Protein AF-0000000079003441 (afdb_homodimer)

Secondary structure (DSSP, 8-state):
------PPPHHHHHHHHHHHHTT--EEEEEEEEETTTEEEEEEEESSPPPHHHHHHHHHHHHHHH-EEEEEE--SS-EEEEEE-----THHHHHHHHHHHHHHHHHHHHHHHHHHHHHTT---HHHHHHHHHHHHHHHHHHHHHHHHHHHHHHHHHT--EEEEEEEE---GGGTS-SEEEEEEEE-S--SSHHHHHHHHHHHHHHHHHHHHHHHHHHHHHSPEEEHHHHHHHHHTTSS----EEEHHHHHHHHHHTPPTTEEE---HHHHHHHHHHHHHHHHHSSSTTSHHHHHHHHHS-HHHHHHHHHHHHHHHHHHHHHTTTSHHHHHHHHHHHHHHHHHHHH-SS-----SBTT-----HHHHHHHHHHHHHH-EEE-/------PPPHHHHHHHHHHHHTT--EEEEEEEEETTTEEEEEEEESSPPPHHHHHHHHHHHHHHH-EEEEEE--SS-EEEEEE-----THHHHHHHHHHHHHHHHHHHHHHHHHHHHHTT---HHHHHHHHHHHHHHHHHHHHHHHHHHHHHHHHHT--EEEEEEEE---GGGTS-SEEEEEEEE-S--SSHHHHHHHHHHHHHHHHHHHHHHHHHHHHHSPEEEHHHHHHHHHTTSS----EEEHHHHHHHHHHTPPTTEEE---HHHHHHHHHHHHHHHHHSSSTTSHHHHHHHHHS-HHHHHHHHHHHHHHHHHHHHHTTTSHHHHHHHHHHHHHHHHHHHH-SS-----SBTT-----HHHHHHHHHHHHHH-EEE-

Organism: Staphylothermus marinus (strain ATCC 43588 / DSM 3639 / JCM 9404 / F1) (NCBI:txid399550)

Nearest PDB structures (foldseek):
  3khx-assembly2_B  TM=5.320E-01  e=2.583E+00  Staphylococcus aureus subsp. aureus COL
  4uer-assembly1_F  TM=4.861E-01  e=2.215E+00  Lachancea kluyveri
  3khz-assembly1_A  TM=2.999E-01  e=1.548E+00  Staphylococcus aureus subsp. aureus COL
  8t6b-assembly1_A  TM=2.602E-01  e=2.861E+00  Homo sapiens
  8s8k-assembly1_m  TM=6.254E-01  e=1.885E+00  Saccharomyces cerevisiae S288C

Sequence (762 aa):
MFPFQKPYPPIIEDILKQLSRAGRLALQVKDYTVEKTGKVFDIVINDRLSEEVFNEIYSYIVNRYNYMILQLRTDPPILRLIPIRKGNPKIKQVILLLTTIATIFLTGYGISESFYELLGLNNQSVIIGWSIAYTALFLFALGFHEFGHMFSSKKSGVIIEGPYFIPAPPIQLGFIGTLGAVISMKSLPPTRRDLAKLGISGPLFGYIVALIIGFIGVMFSPTIPISKSIELVESGQASEIGFMPLTMILLLLIKNIPPGYTILLHPLAFISFIIFVVTFLNLLPIGQLDGGHVVRSFTTDYTHELIGYFIIILTAVTGVLLLGTMAGQYYIALSIILVIFKLLFGRHPHPGPANQFSNNKDYSILLAYIILVVLTLPLPTMFPFQKPYPPIIEDILKQLSRAGRLALQVKDYTVEKTGKVFDIVINDRLSEEVFNEIYSYIVNRYNYMILQLRTDPPILRLIPIRKGNPKIKQVILLLTTIATIFLTGYGISESFYELLGLNNQSVIIGWSIAYTALFLFALGFHEFGHMFSSKKSGVIIEGPYFIPAPPIQLGFIGTLGAVISMKSLPPTRRDLAKLGISGPLFGYIVALIIGFIGVMFSPTIPISKSIELVESGQASEIGFMPLTMILLLLIKNIPPGYTILLHPLAFISFIIFVVTFLNLLPIGQLDGGHVVRSFTTDYTHELIGYFIIILTAVTGVLLLGTMAGQYYIALSIILVIFKLLFGRHPHPGPANQFSNNKDYSILLAYIILVVLTLPLPT

Foldseek 3Di:
DPPPPPDPDPLVVVVQVLCVVQVKHFPDKDWDADPPFGIKIKTFIQDDDDLVSLLVSQLVSCVPPQWGWFFDPDVRIIIMTTHFDDDPCVVVQVVQVVQLLVLLLVQQLVQLCLVVVVVVHRDPVVSNVSSNVLSVLLVVLLVQLVVQLVVLCVVQNWDKDDWHWHADHHCVVPDNGTPGTDIGTRYFRAFLASLLSNLVRSLVRSLVSLLVLQLVQLLPWDKAFPVVVVVCCVVVSDPDDFKFFQLNVVSNVVSPHDPRIDTDGGSSNVSSRVSLQSSLLLLQCAAPRSVVSNVCSVDPLVVSVVSLVVQLVVLQVCLVVPPPDPSSVVSNVVSVVSVVCNVVRVPDGHPHGSYPPHDDDDVVSVVSSVVSNRRSPMDGD/DPPPPPDPDPLVVVVQVLCVVQVKHFPDKDWDQDPPFGIKIKTFIQDDDDLVSLLVSQLVSCVPPVWGWFFDPDVRIIIMTTHFDDDPCVVVQVVQVVQLLVLLLVQQLVQLCLVVVVVVHRDPVVSNVSSNVLSVLLVVLLVQLVVQLVVLCVVQNWDKDDWHWHADHHCVVPDNGTPGTDIGTRYFRAFLVSLLSNLVRSLVRSLVSLLVLQLVQLLPWDKDFPVVVVVCCVVVSDPDDFKFFQLNVVSNVVSPHDPRIDTDGGSSNVSSRVSLQSSLLLLQCAAPRSVVSNVCSVDPLVVSVVSLVVQLVVLQVVLVVPPPDPSSVVSNVVSVVSVVCNVVRVPDGHPHGSYPPHDDDDVVSVVSSVVSNNRSPMDGD

Radius of gyration: 30.41 Å; Cα contacts (8 Å, |Δi|>4): 1336; chains: 2; bounding box: 79×97×64 Å

InterPro domains:
  IPR008915 Peptidase M50 [PF02163] (135-307)
  IPR044838 Probable metalloprotease EGY1-like [PTHR31412] (92-377)

pLDDT: mean 91.1, std 8.57, range [23.67, 98.19]

Solvent-accessible surface area (backbone atoms only — not comparable to full-atom values): 38664 Å² total; per-residue (Å²): 129,75,79,77,73,73,79,65,56,69,70,54,52,51,48,53,52,52,32,50,75,69,74,39,51,77,75,45,79,46,72,50,76,45,88,95,60,41,66,29,37,40,35,33,27,73,58,76,72,54,69,70,59,44,48,52,52,42,48,49,40,34,74,73,68,45,29,36,63,28,36,46,84,48,91,62,22,31,39,36,37,40,54,47,84,82,77,85,56,59,64,61,33,49,51,29,38,55,48,21,51,52,22,26,28,52,20,25,35,53,51,32,45,52,55,31,47,74,71,69,49,76,52,62,66,50,31,52,50,47,8,50,44,42,29,52,54,48,51,45,34,49,48,41,15,53,46,24,30,51,57,40,24,61,76,61,59,33,46,70,44,77,67,36,37,36,51,35,57,26,42,95,75,76,34,78,1,45,76,50,63,44,69,44,73,64,36,58,31,52,30,22,39,46,27,26,47,34,21,47,28,17,49,51,39,25,47,56,48,27,50,49,43,24,50,54,12,53,69,65,23,50,78,38,47,44,70,57,54,51,52,33,39,75,71,63,74,42,79,82,74,60,56,42,31,41,50,56,52,55,49,50,57,57,67,58,72,56,90,71,44,43,69,52,79,26,68,50,22,50,49,20,52,50,48,35,48,52,41,34,62,34,48,38,46,38,33,72,31,34,19,12,34,33,48,34,38,77,43,49,64,67,56,32,51,50,52,28,51,47,51,38,49,49,32,37,49,51,9,60,74,34,55,93,41,72,55,9,53,49,28,38,53,49,23,53,51,46,50,51,46,33,64,72,49,29,72,53,78,60,78,62,31,19,32,57,76,52,78,52,73,56,62,70,55,52,50,51,49,51,50,50,45,54,40,18,36,72,37,70,106,128,76,78,77,72,74,79,66,57,70,70,54,52,52,47,52,52,53,32,49,75,70,75,40,49,77,77,45,80,47,73,50,77,43,87,97,60,41,66,30,37,40,35,33,27,75,56,76,71,54,69,69,60,44,49,52,51,42,48,49,40,34,73,72,68,44,29,36,61,30,36,45,84,48,90,62,22,32,39,36,36,39,53,49,84,82,76,84,56,60,64,60,35,48,52,29,38,54,48,21,52,52,22,26,28,53,21,25,36,53,51,34,45,52,55,31,46,74,71,70,50,76,52,63,66,50,33,52,51,48,8,49,46,43,29,52,53,49,52,47,34,51,48,40,15,53,44,24,31,51,56,39,24,61,78,60,58,32,46,68,45,78,68,36,38,36,53,34,57,25,43,94,75,75,34,77,2,46,77,49,63,44,69,45,72,64,37,58,32,54,30,22,40,46,27,26,47,34,21,47,30,18,49,51,40,25,46,56,48,26,49,49,43,25,50,54,14,52,69,66,23,50,77,39,47,45,70,56,52,52,51,34,39,75,72,64,74,41,79,82,74,61,56,42,29,41,51,56,52,53,50,50,58,59,68,57,71,56,89,72,44,42,68,50,78,25,67,50,22,48,47,20,53,49,48,36,47,53,40,34,62,34,47,37,46,38,32,71,32,34,18,12,33,33,48,33,38,77,43,49,64,66,57,33,52,50,50,30,50,47,52,38,49,50,33,36,50,52,9,60,76,33,55,93,41,71,54,9,54,48,28,38,52,49,22,52,51,46,51,50,46,33,63,72,50,29,73,55,80,59,79,62,31,19,31,56,76,51,77,54,70,55,64,69,58,51,49,52,49,52,52,51,46,55,40,19,35,71,37,70,106

Structure (mmCIF, N/CA/C/O backbone):
data_AF-0000000079003441-model_v1
#
loop_
_entity.id
_entity.type
_entity.pdbx_description
1 polymer 'Peptidase M50'
#
loop_
_atom_site.group_PDB
_atom_site.id
_atom_site.type_symbol
_atom_site.label_atom_id
_atom_site.label_alt_id
_atom_site.label_comp_id
_atom_site.label_asym_id
_atom_site.label_entity_id
_atom_site.label_seq_id
_atom_site.pdbx_PDB_ins_code
_atom_site.Cartn_x
_atom_site.Cartn_y
_atom_site.Cartn_z
_atom_site.occupancy
_atom_site.B_iso_or_equiv
_atom_site.auth_seq_id
_atom_site.auth_comp_id
_atom_site.auth_asym_id
_atom_site.auth_atom_id
_atom_site.pdbx_PDB_model_num
ATOM 1 N N . MET A 1 1 ? 20.312 59.406 16.469 1 23.91 1 MET A N 1
ATOM 2 C CA . MET A 1 1 ? 19.312 58.688 15.695 1 23.91 1 MET A CA 1
ATOM 3 C C . MET A 1 1 ? 19.797 57.281 15.367 1 23.91 1 MET A C 1
ATOM 5 O O . MET A 1 1 ? 20.828 57.094 14.711 1 23.91 1 MET A O 1
ATOM 9 N N . PHE A 1 2 ? 19.734 56.344 16.25 1 30.78 2 PHE A N 1
ATOM 10 C CA . PHE A 1 2 ? 20.219 54.969 16.078 1 30.78 2 PHE A CA 1
ATOM 11 C C . PHE A 1 2 ? 19.672 54.375 14.781 1 30.78 2 PHE A C 1
ATOM 13 O O . PHE A 1 2 ? 18.531 54.656 14.398 1 30.78 2 PHE A O 1
ATOM 20 N N . PRO A 1 3 ? 20.484 54.219 13.734 1 36.69 3 PRO A N 1
ATOM 21 C CA . PRO A 1 3 ? 19.938 53.656 12.508 1 36.69 3 PRO A CA 1
ATOM 22 C C . PRO A 1 3 ? 18.844 52.625 12.781 1 36.69 3 PRO A C 1
ATOM 24 O O . PRO A 1 3 ? 18.953 51.844 13.734 1 36.69 3 PRO A O 1
ATOM 27 N N . PHE A 1 4 ? 17.641 52.906 12.586 1 39.5 4 PHE A N 1
ATOM 28 C CA . PHE A 1 4 ? 16.469 52.031 12.633 1 39.5 4 PHE A CA 1
ATOM 29 C C . PHE A 1 4 ? 16.781 50.688 11.977 1 39.5 4 PHE A C 1
ATOM 31 O O . PHE A 1 4 ? 16.984 50.594 10.766 1 39.5 4 PHE A O 1
ATOM 38 N N . GLN A 1 5 ? 17.531 49.781 12.594 1 44.41 5 GLN A N 1
ATOM 39 C CA . GLN A 1 5 ? 17.75 48.406 12.117 1 44.41 5 GLN A CA 1
ATOM 40 C C . GLN A 1 5 ? 16.484 47.812 11.508 1 44.41 5 GLN A C 1
ATOM 42 O O . GLN A 1 5 ? 15.406 47.906 12.109 1 44.41 5 GLN A O 1
ATOM 47 N N . LYS A 1 6 ? 16.312 47.906 10.281 1 54.34 6 LYS A N 1
ATOM 48 C CA . LYS A 1 6 ? 15.211 47.281 9.539 1 54.34 6 LYS A CA 1
ATOM 49 C C . LYS A 1 6 ? 14.711 46.031 10.234 1 54.34 6 LYS A C 1
ATOM 51 O O . LYS A 1 6 ? 15.516 45.219 10.688 1 54.34 6 LYS A O 1
ATOM 56 N N . PRO A 1 7 ? 13.367 45.969 10.516 1 65.56 7 PRO A N 1
ATOM 57 C CA . PRO A 1 7 ? 12.734 44.844 11.203 1 65.56 7 PRO A CA 1
ATOM 58 C C . PRO A 1 7 ? 12.992 43.5 10.5 1 65.56 7 PRO A C 1
ATOM 60 O O . PRO A 1 7 ? 13.016 43.438 9.266 1 65.56 7 PRO A O 1
ATOM 63 N N . TYR A 1 8 ? 13.648 42.594 11.188 1 72.44 8 TYR A N 1
ATOM 64 C CA . TYR A 1 8 ? 13.883 41.25 10.672 1 72.44 8 TYR A CA 1
ATOM 65 C C . TYR A 1 8 ? 12.586 40.656 10.141 1 72.44 8 TYR A C 1
ATOM 67 O O . TYR A 1 8 ? 11.5 40.938 10.625 1 72.44 8 TYR A O 1
ATOM 75 N N . PRO A 1 9 ? 12.688 40.031 8.992 1 86.88 9 PRO A N 1
ATOM 76 C CA . PRO A 1 9 ? 11.531 39.25 8.562 1 86.88 9 PRO A CA 1
ATOM 77 C C . PRO A 1 9 ? 10.969 38.375 9.672 1 86.88 9 PRO A C 1
ATOM 79 O O . PRO A 1 9 ? 11.695 38 10.602 1 86.88 9 PRO A O 1
ATOM 82 N N . PRO A 1 10 ? 9.695 38.125 9.664 1 89.38 10 PRO A N 1
ATOM 83 C CA . PRO A 1 10 ? 9.039 37.344 10.719 1 89.38 10 PRO A CA 1
ATOM 84 C C . PRO A 1 10 ? 9.758 36.031 11.023 1 89.38 10 PRO A C 1
ATOM 86 O O . PRO A 1 10 ? 9.797 35.625 12.18 1 89.38 10 PRO A O 1
ATOM 89 N N . ILE A 1 11 ? 10.328 35.406 10.07 1 91.12 11 ILE A N 1
ATOM 90 C CA . ILE A 1 11 ? 11.023 34.125 10.273 1 91.12 11 ILE A CA 1
ATOM 91 C C . ILE A 1 11 ? 12.227 34.344 11.195 1 91.12 11 ILE A C 1
ATOM 93 O O . ILE A 1 11 ? 12.492 33.531 12.062 1 91.12 11 ILE A O 1
ATOM 97 N N . ILE A 1 12 ? 12.93 35.406 11.086 1 92.19 12 ILE A N 1
ATOM 98 C CA . ILE A 1 12 ? 14.109 35.688 11.891 1 92.19 12 ILE A CA 1
ATOM 99 C C . ILE A 1 12 ? 13.695 36.062 13.312 1 92.19 12 ILE A C 1
ATOM 101 O O . ILE A 1 12 ? 14.312 35.625 14.281 1 92.19 12 ILE A O 1
ATOM 105 N N . GLU A 1 13 ? 12.609 36.812 13.383 1 91.38 13 GLU A N 1
ATOM 106 C CA . GLU A 1 13 ? 12.094 37.188 14.703 1 91.38 13 GLU A CA 1
ATOM 107 C C . GLU A 1 13 ? 11.719 35.938 15.5 1 91.38 13 GLU A C 1
ATOM 109 O O . GLU A 1 13 ? 12.008 35.844 16.688 1 91.38 13 GLU A O 1
ATOM 114 N N . ASP A 1 14 ? 11.156 35 14.805 1 91.94 14 ASP A N 1
ATOM 115 C CA . ASP A 1 14 ? 10.719 33.781 15.453 1 91.94 14 ASP A CA 1
ATOM 116 C C . ASP A 1 14 ? 11.914 32.938 15.898 1 91.94 14 ASP A C 1
ATOM 118 O O . ASP A 1 14 ? 11.898 32.344 16.984 1 91.94 14 ASP A O 1
ATOM 122 N N . ILE A 1 15 ? 12.883 32.906 15.094 1 92.75 15 ILE A N 1
ATOM 123 C CA . ILE A 1 15 ? 14.062 32.094 15.43 1 92.75 15 ILE A CA 1
ATOM 124 C C . ILE A 1 15 ? 14.789 32.75 16.609 1 92.75 15 ILE A C 1
ATOM 126 O O . ILE A 1 15 ? 15.273 32.031 17.5 1 92.75 15 ILE A O 1
ATOM 130 N N . LEU A 1 16 ? 14.867 34.094 16.625 1 92.12 16 LEU A N 1
ATOM 131 C CA . LEU A 1 16 ? 15.523 34.781 17.734 1 92.12 16 LEU A CA 1
ATOM 132 C C . LEU A 1 16 ? 14.797 34.531 19.047 1 92.12 16 LEU A C 1
ATOM 134 O O . LEU A 1 16 ? 15.43 34.375 20.094 1 92.12 16 LEU A O 1
ATOM 138 N N . LYS A 1 17 ? 13.508 34.5 18.922 1 92 17 LYS A N 1
ATOM 139 C CA . LYS A 1 17 ? 12.703 34.188 20.109 1 92 17 LYS A CA 1
ATOM 140 C C . LYS A 1 17 ? 12.992 32.75 20.609 1 92 17 LYS A C 1
ATOM 142 O O . LYS A 1 17 ? 13.109 32.531 21.812 1 92 17 LYS A O 1
ATOM 147 N N . GLN A 1 18 ? 13.078 31.859 19.672 1 91.88 18 GLN A N 1
ATOM 148 C CA . GLN A 1 18 ? 13.344 30.469 20.031 1 91.88 18 GLN A CA 1
ATOM 149 C C . GLN A 1 18 ? 14.75 30.312 20.594 1 91.88 18 GLN A C 1
ATOM 151 O O . GLN A 1 18 ? 14.969 29.531 21.531 1 91.88 18 GLN A O 1
ATOM 156 N N . LEU A 1 19 ? 15.711 31.016 20.078 1 93 19 LEU A N 1
ATOM 157 C CA . LEU A 1 19 ? 17.078 30.984 20.562 1 93 19 LEU A CA 1
ATOM 158 C C . LEU A 1 19 ? 17.156 31.516 22 1 93 19 LEU A C 1
ATOM 160 O O . LEU A 1 19 ? 17.828 30.938 22.844 1 93 19 LEU A O 1
ATOM 164 N N . SER A 1 20 ? 16.422 32.594 22.25 1 91.75 20 SER A N 1
ATOM 165 C CA . SER A 1 20 ? 16.391 33.188 23.578 1 91.75 20 SER A CA 1
ATOM 166 C C . SER A 1 20 ? 15.805 32.219 24.594 1 91.75 20 SER A C 1
ATOM 168 O O . SER A 1 20 ? 16.297 32.094 25.719 1 91.75 20 SER A O 1
ATOM 170 N N . ARG A 1 21 ? 14.805 31.5 24.172 1 91.94 21 ARG A N 1
ATOM 171 C CA . ARG A 1 21 ? 14.18 30.516 25.031 1 91.94 21 ARG A CA 1
ATOM 172 C C . ARG A 1 21 ? 15.141 29.375 25.359 1 91.94 21 ARG A C 1
ATOM 174 O O . ARG A 1 21 ? 15.062 28.766 26.438 1 91.94 21 ARG A O 1
ATOM 181 N N . ALA A 1 22 ? 16.062 29.156 24.391 1 92.12 22 ALA A N 1
ATOM 182 C CA . ALA A 1 22 ? 17.016 28.062 24.578 1 92.12 22 ALA A CA 1
ATOM 183 C C . ALA A 1 22 ? 18.281 28.562 25.266 1 92.12 22 ALA A C 1
ATOM 185 O O . ALA A 1 22 ? 19.234 27.797 25.422 1 92.12 22 ALA A O 1
ATOM 186 N N . GLY A 1 23 ? 18.297 29.828 25.656 1 91.06 23 GLY A N 1
ATOM 187 C CA . GLY A 1 23 ? 19.453 30.391 26.344 1 91.06 23 GLY A CA 1
ATOM 188 C C . GLY A 1 23 ? 20.625 30.688 25.406 1 91.06 23 GLY A C 1
ATOM 189 O O . GLY A 1 23 ? 21.781 30.625 25.828 1 91.06 23 GLY A O 1
ATOM 190 N N . ARG A 1 24 ? 20.312 30.781 24.141 1 91.88 24 ARG A N 1
ATOM 191 C CA . ARG A 1 24 ? 21.344 31.094 23.156 1 91.88 24 ARG A CA 1
ATOM 192 C C . ARG A 1 24 ? 21.203 32.5 22.641 1 91.88 24 ARG A C 1
ATOM 194 O O . ARG A 1 24 ? 20.109 33.062 22.609 1 91.88 24 ARG A O 1
ATOM 201 N N . LEU A 1 25 ? 22.328 33.125 22.219 1 92.19 25 LEU A N 1
ATOM 202 C CA . LEU A 1 25 ? 22.344 34.5 21.734 1 92.19 25 LEU A CA 1
ATOM 203 C C . LEU A 1 25 ? 22.797 34.531 20.266 1 92.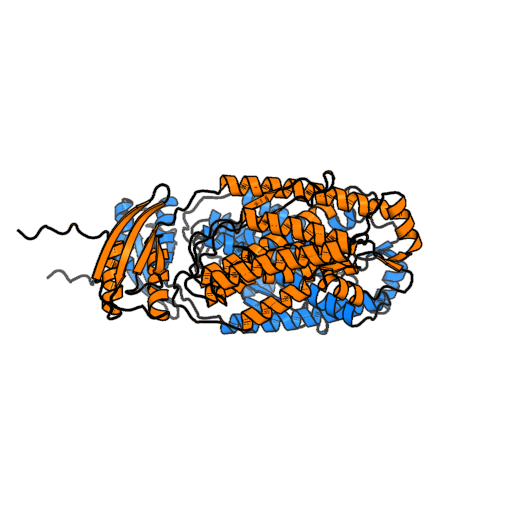19 25 LEU A C 1
ATOM 205 O O . LEU A 1 25 ? 23.734 33.844 19.875 1 92.19 25 LEU A O 1
ATOM 209 N N . ALA A 1 26 ? 22.062 35.312 19.516 1 93.81 26 ALA A N 1
ATOM 210 C CA . ALA A 1 26 ? 22.469 35.625 18.156 1 93.81 26 ALA A CA 1
ATOM 211 C C . ALA A 1 26 ? 23.5 36.75 18.109 1 93.81 26 ALA A C 1
ATOM 213 O O . ALA A 1 26 ? 23.203 37.875 18.516 1 93.81 26 ALA A O 1
ATOM 214 N N . LEU A 1 27 ? 24.625 36.469 17.594 1 93.38 27 LEU A N 1
ATOM 215 C CA . LEU A 1 27 ? 25.719 37.438 17.562 1 93.38 27 LEU A CA 1
ATOM 216 C C . LEU A 1 27 ? 25.594 38.312 16.328 1 93.38 27 LEU A C 1
ATOM 218 O O . LEU A 1 27 ? 25.938 39.5 16.391 1 93.38 27 LEU A O 1
ATOM 222 N N . GLN A 1 28 ? 25.25 37.719 15.211 1 93.44 28 GLN A N 1
ATOM 223 C CA . GLN A 1 28 ? 25.156 38.438 13.93 1 93.44 28 GLN A CA 1
ATOM 224 C C . GLN A 1 28 ? 24.125 37.75 13.008 1 93.44 28 GLN A C 1
ATOM 226 O O . GLN A 1 28 ? 24.016 36.531 13 1 93.44 28 GLN A O 1
ATOM 231 N N . VAL A 1 29 ? 23.328 38.562 12.32 1 94 29 VAL A N 1
ATOM 232 C CA . VAL A 1 29 ? 22.406 38.062 11.305 1 94 29 VAL A CA 1
ATOM 233 C C . VAL A 1 29 ? 22.781 38.656 9.945 1 94 29 VAL A C 1
ATOM 235 O O . VAL A 1 29 ? 22.859 39.875 9.789 1 94 29 VAL A O 1
ATOM 238 N N . LYS A 1 30 ? 23.125 37.812 9.023 1 93.62 30 LYS A N 1
ATOM 239 C CA . LYS A 1 30 ? 23.453 38.219 7.66 1 93.62 30 LYS A CA 1
ATOM 240 C C . LYS A 1 30 ? 22.469 37.625 6.656 1 93.62 30 LYS A C 1
ATOM 242 O O . LYS A 1 30 ? 21.953 36.531 6.855 1 93.62 30 LYS A O 1
ATOM 247 N N . ASP A 1 31 ? 22.016 38.312 5.668 1 91.38 31 ASP A N 1
ATOM 248 C CA . ASP A 1 31 ? 21.188 37.781 4.59 1 91.38 31 ASP A CA 1
ATOM 249 C C . ASP A 1 31 ? 21.828 38.031 3.227 1 91.38 31 ASP A C 1
ATOM 251 O O . ASP A 1 31 ? 22.562 39 3.051 1 91.38 31 ASP A O 1
ATOM 255 N N . TYR A 1 32 ? 21.797 37.125 2.361 1 90.88 32 TYR A N 1
ATOM 256 C CA . TYR A 1 32 ? 22.266 37.281 0.987 1 90.88 32 TYR A CA 1
ATOM 257 C C . TYR A 1 32 ? 21.344 36.531 0.021 1 90.88 32 TYR A C 1
ATOM 259 O O . TYR A 1 32 ? 20.609 35.625 0.424 1 90.88 32 TYR A O 1
ATOM 267 N N . THR A 1 33 ? 21.234 37.062 -1.206 1 89.19 33 THR A N 1
ATOM 268 C CA . THR A 1 33 ? 20.359 36.469 -2.217 1 89.19 33 THR A CA 1
ATOM 269 C C . THR A 1 33 ? 21.156 35.562 -3.154 1 89.19 33 THR A C 1
ATOM 271 O O . THR A 1 33 ? 22.203 35.969 -3.684 1 89.19 33 THR A O 1
ATOM 274 N N . VAL A 1 34 ? 20.812 34.375 -3.17 1 85.94 34 VAL A N 1
ATOM 275 C CA . VAL A 1 34 ? 21.422 33.406 -4.082 1 85.94 34 VAL A CA 1
ATOM 276 C C . VAL A 1 34 ? 20.531 33.219 -5.309 1 85.94 34 VAL A C 1
ATOM 278 O O . VAL A 1 34 ? 19.312 33.031 -5.184 1 85.94 34 VAL A O 1
ATOM 281 N N . GLU A 1 35 ? 21.109 33.219 -6.504 1 80.88 35 GLU A N 1
ATOM 282 C CA . GLU A 1 35 ? 20.359 33.062 -7.746 1 80.88 35 GLU A CA 1
ATOM 283 C C . GLU A 1 35 ? 19.562 31.766 -7.75 1 80.88 35 GLU A C 1
ATOM 285 O O . GLU A 1 35 ? 20.109 30.688 -7.449 1 80.88 35 GLU A O 1
ATOM 290 N N . LYS A 1 36 ? 18.516 31.625 -8.102 1 78.44 36 LYS A N 1
ATOM 291 C CA . LYS A 1 36 ? 17.625 30.5 -8.289 1 78.44 36 LYS A CA 1
ATOM 292 C C . LYS A 1 36 ? 17.109 29.969 -6.957 1 78.44 36 LYS A C 1
ATOM 294 O O . LYS A 1 36 ? 16.156 29.188 -6.914 1 78.44 36 LYS A O 1
ATOM 299 N N . THR A 1 37 ? 17.766 30.297 -5.797 1 80.75 37 THR A N 1
ATOM 300 C CA . THR A 1 37 ? 17.344 29.797 -4.492 1 80.75 37 THR A CA 1
ATOM 301 C C . THR A 1 37 ? 16.5 30.844 -3.762 1 80.75 37 THR A C 1
ATOM 303 O O . THR A 1 37 ? 15.414 30.516 -3.262 1 80.75 37 THR A O 1
ATOM 306 N N . GLY A 1 38 ? 16.953 32.031 -3.68 1 85.88 38 GLY A N 1
ATOM 307 C CA . GLY A 1 38 ? 16.266 33.094 -2.982 1 85.88 38 GLY A CA 1
ATOM 308 C C . GLY A 1 38 ? 17.062 33.688 -1.838 1 85.88 38 GLY A C 1
ATOM 309 O O . GLY A 1 38 ? 18.297 33.719 -1.887 1 85.88 38 GLY A O 1
ATOM 310 N N . LYS A 1 39 ? 16.375 34.219 -0.944 1 90.81 39 LYS A N 1
ATOM 311 C CA . LYS A 1 39 ? 17.016 34.906 0.173 1 90.81 39 LYS A CA 1
ATOM 312 C C . LYS A 1 39 ? 17.484 33.906 1.225 1 90.81 39 LYS A C 1
ATOM 314 O O . LYS A 1 39 ? 16.688 33.125 1.747 1 90.81 39 LYS A O 1
ATOM 319 N N . VAL A 1 40 ? 18.75 33.875 1.496 1 94.25 40 VAL A N 1
ATOM 320 C CA . VAL A 1 40 ? 19.359 33 2.49 1 94.25 40 VAL A CA 1
ATOM 321 C C . VAL A 1 40 ? 19.797 33.812 3.705 1 94.25 40 VAL A C 1
ATOM 323 O O . VAL A 1 40 ? 20.234 34.969 3.566 1 94.25 40 VAL A O 1
ATOM 326 N N . PHE A 1 41 ? 19.547 33.312 4.891 1 95.19 41 PHE A N 1
ATOM 327 C CA . PHE A 1 41 ? 19.922 33.969 6.129 1 95.19 41 PHE A CA 1
ATOM 328 C C . PHE A 1 41 ? 20.984 33.188 6.891 1 95.19 41 PHE A C 1
ATOM 330 O O . PHE A 1 41 ? 20.891 31.953 6.977 1 95.19 41 PHE A O 1
ATOM 337 N N . ASP A 1 42 ? 22 33.812 7.367 1 95.69 42 ASP A N 1
ATOM 338 C CA . ASP A 1 42 ? 22.969 33.219 8.281 1 95.69 42 ASP A CA 1
ATOM 339 C C . ASP A 1 42 ? 22.906 33.875 9.648 1 95.69 42 ASP A C 1
ATOM 341 O O . ASP A 1 42 ? 23.062 35.094 9.766 1 95.69 42 ASP A O 1
ATOM 345 N N . ILE A 1 43 ? 22.656 33.094 10.648 1 95.94 43 ILE A N 1
ATOM 346 C CA . ILE A 1 43 ? 22.625 33.594 12.023 1 95.94 43 ILE A CA 1
ATOM 347 C C . ILE A 1 43 ? 23.797 32.969 12.805 1 95.94 43 ILE A C 1
ATOM 349 O O . ILE A 1 43 ? 23.828 31.766 13.047 1 95.94 43 ILE A O 1
ATOM 353 N N . VAL A 1 44 ? 24.719 33.844 13.203 1 96.31 44 VAL A N 1
ATOM 354 C CA . VAL A 1 44 ? 25.844 33.375 14.016 1 96.31 44 VAL A CA 1
ATOM 355 C C . VAL A 1 44 ? 25.422 33.312 15.484 1 96.31 44 VAL A C 1
ATOM 357 O O . VAL A 1 44 ? 24.938 34.281 16.047 1 96.31 44 VAL A O 1
ATOM 360 N N . ILE A 1 45 ? 25.578 32.156 16.109 1 95.62 45 ILE A N 1
ATOM 361 C CA . ILE A 1 45 ? 25.141 32 17.5 1 95.62 45 ILE A CA 1
ATOM 362 C C . ILE A 1 45 ? 26.359 31.734 18.391 1 95.62 45 ILE A C 1
ATOM 364 O O . ILE A 1 45 ? 27.406 31.281 17.906 1 95.62 45 ILE A O 1
ATOM 368 N N . ASN A 1 46 ? 26.188 32 19.656 1 94.44 46 ASN A N 1
ATOM 369 C CA . ASN A 1 46 ? 27.297 31.953 20.594 1 94.44 46 ASN A CA 1
ATOM 370 C C . ASN A 1 46 ? 27.734 30.516 20.875 1 94.44 46 ASN A C 1
ATOM 372 O O . ASN A 1 46 ? 28.922 30.266 21.109 1 94.44 46 ASN A O 1
ATOM 376 N N . ASP A 1 47 ? 26.766 29.594 20.922 1 94.69 47 ASP A N 1
ATOM 377 C CA . ASP A 1 47 ? 27.047 28.188 21.156 1 94.69 47 ASP A CA 1
ATOM 378 C C . ASP A 1 47 ? 26.062 27.297 20.375 1 94.69 47 ASP A C 1
ATOM 380 O O . ASP A 1 47 ? 24.953 27.703 20.078 1 94.69 47 ASP A O 1
ATOM 384 N N . ARG A 1 48 ? 26.531 26.125 20.156 1 93.19 48 ARG A N 1
ATOM 385 C CA . ARG A 1 48 ? 25.719 25.219 19.344 1 93.19 48 ARG A CA 1
ATOM 386 C C . ARG A 1 48 ? 24.438 24.844 20.078 1 93.19 48 ARG A C 1
ATOM 388 O O . ARG A 1 48 ? 24.406 24.828 21.312 1 93.19 48 ARG A O 1
ATOM 395 N N . LEU A 1 49 ? 23.484 24.531 19.312 1 94.62 49 LEU A N 1
ATOM 396 C CA . LEU A 1 49 ? 22.219 24.062 19.859 1 94.62 49 LEU A CA 1
ATOM 397 C C . LEU A 1 49 ? 22.266 22.562 20.141 1 94.62 49 LEU A C 1
ATOM 399 O O . LEU A 1 49 ? 22.875 21.812 19.375 1 94.62 49 LEU A O 1
ATOM 403 N N . SER A 1 50 ? 21.625 22.188 21.234 1 93.38 50 SER A N 1
ATOM 404 C CA . SER A 1 50 ? 21.453 20.75 21.453 1 93.38 50 SER A CA 1
ATOM 405 C C . SER A 1 50 ? 20.578 20.125 20.375 1 93.38 50 SER A C 1
ATOM 407 O O . SER A 1 50 ? 19.859 20.828 19.672 1 93.38 50 SER A O 1
ATOM 409 N N . GLU A 1 51 ? 20.703 18.891 20.219 1 93.75 51 GLU A N 1
ATOM 410 C CA . GLU A 1 51 ? 19.953 18.188 19.172 1 93.75 51 GLU A CA 1
ATOM 411 C C . GLU A 1 51 ? 18.453 18.328 19.375 1 93.75 51 GLU A C 1
ATOM 413 O O . GLU A 1 51 ? 17.703 18.5 18.406 1 93.75 51 GLU A O 1
ATOM 418 N N . GLU A 1 52 ? 17.984 18.234 20.562 1 92.5 52 GLU A N 1
ATOM 419 C CA . GLU A 1 52 ? 16.562 18.344 20.875 1 92.5 52 GLU A CA 1
ATOM 420 C C . GLU A 1 52 ? 16.016 19.719 20.516 1 92.5 52 GLU A C 1
ATOM 422 O O . GLU A 1 52 ? 14.945 19.828 19.891 1 92.5 52 GLU A O 1
ATOM 427 N N . VAL A 1 53 ? 16.766 20.766 20.922 1 93.62 53 VAL A N 1
ATOM 428 C CA . VAL A 1 53 ? 16.344 22.125 20.641 1 93.62 53 VAL A CA 1
ATOM 429 C C . VAL A 1 53 ? 16.359 22.391 19.141 1 93.62 53 VAL A C 1
ATOM 431 O O . VAL A 1 53 ? 15.445 23.016 18.594 1 93.62 53 VAL A O 1
ATOM 434 N N . PHE A 1 54 ? 17.438 21.922 18.547 1 95.38 54 PHE A N 1
ATOM 435 C CA . PHE A 1 54 ? 17.531 22.094 17.109 1 95.38 54 PHE A CA 1
ATOM 436 C C . PHE A 1 54 ? 16.359 21.438 16.391 1 95.38 54 PHE A C 1
ATOM 438 O O . PHE A 1 54 ? 15.789 22 15.461 1 95.38 54 PHE A O 1
ATOM 445 N N . ASN A 1 55 ? 16.016 20.219 16.797 1 93.69 55 ASN A N 1
ATOM 446 C CA . ASN A 1 55 ? 14.914 19.484 16.172 1 93.69 55 ASN A CA 1
ATOM 447 C C . ASN A 1 55 ? 13.594 20.234 16.312 1 93.69 55 ASN A C 1
ATOM 449 O O . ASN A 1 55 ? 12.773 20.219 15.398 1 93.69 55 ASN A O 1
ATOM 453 N N . GLU A 1 56 ? 13.398 20.812 17.406 1 92.56 56 GLU A N 1
ATOM 454 C CA . GLU A 1 56 ? 12.188 21.594 17.625 1 92.56 56 GLU A CA 1
ATOM 455 C C . GLU A 1 56 ? 12.133 22.812 16.703 1 92.56 56 GLU A C 1
ATOM 457 O O . GLU A 1 56 ? 11.094 23.094 16.109 1 92.56 56 GLU A O 1
ATOM 462 N N . ILE A 1 57 ? 13.25 23.484 16.656 1 93.56 57 ILE A N 1
ATOM 463 C CA . ILE A 1 57 ? 13.328 24.656 15.805 1 93.56 57 ILE A CA 1
ATOM 464 C C . ILE A 1 57 ? 13.18 24.25 14.344 1 93.56 57 ILE A C 1
ATOM 466 O O . ILE A 1 57 ? 12.484 24.922 13.57 1 93.56 57 ILE A O 1
ATOM 470 N N . TYR A 1 58 ? 13.836 23.156 14.039 1 95 58 TYR A N 1
ATOM 471 C CA . TYR A 1 58 ? 13.773 22.609 12.695 1 95 58 TYR A CA 1
ATOM 472 C C . TYR A 1 58 ? 12.328 22.375 12.273 1 95 58 TYR A C 1
ATOM 474 O O . TYR A 1 58 ? 11.891 22.828 11.219 1 95 58 TYR A O 1
ATOM 482 N N . SER A 1 59 ? 11.594 21.609 13.039 1 91.5 59 SER A N 1
ATOM 483 C CA . SER A 1 59 ? 10.211 21.266 12.734 1 91.5 59 SER A CA 1
ATOM 484 C C . SER A 1 59 ? 9.336 22.516 12.633 1 91.5 59 SER A C 1
ATOM 486 O O . SER A 1 59 ? 8.484 22.609 11.742 1 91.5 59 SER A O 1
ATOM 488 N N . TYR A 1 60 ? 9.57 23.422 13.516 1 89.62 60 TYR A N 1
ATOM 489 C CA . TYR A 1 60 ? 8.789 24.656 13.562 1 89.62 60 TYR A CA 1
ATOM 490 C C . TYR A 1 60 ? 9.008 25.484 12.305 1 89.62 60 TYR A C 1
ATOM 492 O O . TYR A 1 60 ? 8.047 25.953 11.68 1 89.62 60 TYR A O 1
ATOM 500 N N . ILE A 1 61 ? 10.203 25.672 11.906 1 91.31 61 ILE A N 1
ATOM 501 C CA . ILE A 1 61 ? 10.562 26.547 10.797 1 91.31 61 ILE A CA 1
ATOM 502 C C . ILE A 1 61 ? 10.141 25.906 9.477 1 91.31 61 ILE A C 1
ATOM 504 O O . ILE A 1 61 ? 9.609 26.594 8.594 1 91.31 61 ILE A O 1
ATOM 508 N N . VAL A 1 62 ? 10.383 24.641 9.375 1 90 62 VAL A N 1
ATOM 509 C CA . VAL A 1 62 ? 10.062 23.938 8.141 1 90 62 VAL A CA 1
ATOM 510 C C . VAL A 1 62 ? 8.547 23.953 7.926 1 90 62 VAL A C 1
ATOM 512 O O . VAL A 1 62 ? 8.078 24.219 6.816 1 90 62 VAL A O 1
ATOM 515 N N . ASN A 1 63 ? 7.758 23.703 8.93 1 85.5 63 ASN A N 1
ATOM 516 C CA . ASN A 1 63 ? 6.309 23.594 8.82 1 85.5 63 ASN A CA 1
ATOM 517 C C . ASN A 1 63 ? 5.656 24.969 8.648 1 85.5 63 ASN A C 1
ATOM 519 O O . ASN A 1 63 ? 4.711 25.109 7.867 1 85.5 63 ASN A O 1
ATOM 523 N N . ARG A 1 64 ? 6.215 25.953 9.289 1 85.62 64 ARG A N 1
ATOM 524 C CA . ARG A 1 64 ? 5.562 27.25 9.336 1 85.62 64 ARG A CA 1
ATOM 525 C C . ARG A 1 64 ? 6.016 28.125 8.172 1 85.62 64 ARG A C 1
ATOM 527 O O . ARG A 1 64 ? 5.223 28.906 7.625 1 85.62 64 ARG A O 1
ATOM 534 N N . TYR A 1 65 ? 7.27 28.094 7.773 1 88.75 65 TYR A N 1
ATOM 535 C CA . TYR A 1 65 ? 7.801 29.094 6.848 1 88.75 65 TYR A CA 1
ATOM 536 C C . TYR A 1 65 ? 8.312 28.438 5.57 1 88.75 65 TYR A C 1
ATOM 538 O O . TYR A 1 65 ? 8.711 29.125 4.629 1 88.75 65 TYR A O 1
ATOM 546 N N . ASN A 1 66 ? 8.328 27.203 5.398 1 88.56 66 ASN A N 1
ATOM 547 C CA . ASN A 1 66 ? 8.867 26.5 4.242 1 88.56 66 ASN A CA 1
ATOM 548 C C . ASN A 1 66 ? 10.344 26.812 4.02 1 88.56 66 ASN A C 1
ATOM 550 O O . ASN A 1 66 ? 10.75 27.125 2.898 1 88.56 66 ASN A O 1
ATOM 554 N N . TYR A 1 67 ? 11.133 26.984 5.043 1 92.56 67 TYR A N 1
ATOM 555 C CA . TYR A 1 67 ? 12.578 27.156 5.055 1 92.56 67 TYR A CA 1
ATOM 556 C C . TYR A 1 67 ? 13.258 25.938 5.676 1 92.56 67 TYR A C 1
ATOM 558 O O . TYR A 1 67 ? 12.742 25.344 6.629 1 92.56 67 TYR A O 1
ATOM 566 N N . MET A 1 68 ? 14.383 25.641 5.062 1 93.38 68 MET A N 1
ATOM 567 C CA . MET A 1 68 ? 15.234 24.656 5.711 1 93.38 68 MET A CA 1
ATOM 568 C C . MET A 1 68 ? 16.266 25.328 6.602 1 93.38 68 MET A C 1
ATOM 570 O O . MET A 1 68 ? 16.797 26.391 6.258 1 93.38 68 MET A O 1
ATOM 574 N N . ILE A 1 69 ? 16.5 24.781 7.73 1 94.62 69 ILE A N 1
ATOM 575 C CA . ILE A 1 69 ? 17.484 25.328 8.656 1 94.62 69 ILE A CA 1
ATOM 576 C C . ILE A 1 69 ? 18.656 24.344 8.812 1 94.62 69 ILE A C 1
ATOM 578 O O . ILE A 1 69 ? 18.438 23.141 8.969 1 94.62 69 ILE A O 1
ATOM 582 N N . LEU A 1 70 ? 19.859 24.891 8.734 1 96.12 70 LEU A N 1
ATOM 583 C CA . LEU A 1 70 ? 21.078 24.109 8.922 1 96.12 70 LEU A CA 1
ATOM 584 C C . LEU A 1 70 ? 21.922 24.656 10.07 1 96.12 70 LEU A C 1
ATOM 586 O O . LEU A 1 70 ? 22 25.875 10.258 1 96.12 70 LEU A O 1
ATOM 590 N N . GLN A 1 71 ? 22.406 23.828 10.859 1 96.25 71 GLN A N 1
ATOM 591 C CA . GLN A 1 71 ? 23.453 24.203 11.812 1 96.25 71 GLN A CA 1
ATOM 592 C C . GLN A 1 71 ? 24.828 23.766 11.328 1 96.25 71 GLN A C 1
ATOM 594 O O . GLN A 1 71 ? 25.156 22.578 11.359 1 96.25 71 GLN A O 1
ATOM 599 N N . LEU A 1 72 ? 25.594 24.703 10.898 1 95.25 72 LEU A N 1
ATOM 600 C CA . LEU A 1 72 ? 26.906 24.422 10.297 1 95.25 72 LEU A CA 1
ATOM 601 C C . LEU A 1 72 ? 27.969 24.25 11.367 1 95.25 72 LEU A C 1
ATOM 603 O O . LEU A 1 72 ? 27.953 24.953 12.383 1 95.25 72 LEU A O 1
ATOM 607 N N . ARG A 1 73 ? 28.859 23.312 11.094 1 92.75 73 ARG A N 1
ATOM 608 C CA . ARG A 1 73 ? 29.953 23.047 12.023 1 92.75 73 ARG A CA 1
ATOM 609 C C . ARG A 1 73 ? 31.078 24.062 11.852 1 92.75 73 ARG A C 1
ATOM 611 O O . ARG A 1 73 ? 32.156 23.734 11.336 1 92.75 73 ARG A O 1
ATOM 618 N N . THR A 1 74 ? 30.812 25.25 12.258 1 91.44 74 THR A N 1
ATOM 619 C CA . THR A 1 74 ? 31.766 26.344 12.289 1 91.44 74 THR A CA 1
ATOM 620 C C . THR A 1 74 ? 31.953 26.859 13.711 1 91.44 74 THR A C 1
ATOM 622 O O . THR A 1 74 ? 31.234 26.453 14.625 1 91.44 74 THR A O 1
ATOM 625 N N . ASP A 1 75 ? 33.031 27.562 13.867 1 90.62 75 ASP A N 1
ATOM 626 C CA . ASP A 1 75 ? 33.281 28.219 15.148 1 90.62 75 ASP A CA 1
ATOM 627 C C . ASP A 1 75 ? 33.375 29.734 14.977 1 90.62 75 ASP A C 1
ATOM 629 O O . ASP A 1 75 ? 34.344 30.234 14.391 1 90.62 75 ASP A O 1
ATOM 633 N N . PRO A 1 76 ? 32.406 30.453 15.547 1 93.12 76 PRO A N 1
ATOM 634 C CA . PRO A 1 76 ? 31.141 30.078 16.219 1 93.12 76 PRO A CA 1
ATOM 635 C C . PRO A 1 76 ? 30.156 29.406 15.266 1 93.12 76 PRO A C 1
ATOM 637 O O . PRO A 1 76 ? 30.25 29.578 14.047 1 93.12 76 PRO A O 1
ATOM 640 N N . PRO A 1 77 ? 29.203 28.688 15.836 1 95.12 77 PRO A N 1
ATOM 641 C CA . PRO A 1 77 ? 28.25 27.984 14.977 1 95.12 77 PRO A CA 1
ATOM 642 C C . PRO A 1 77 ? 27.359 28.938 14.18 1 95.12 77 PRO A C 1
ATOM 644 O O . PRO A 1 77 ? 27.047 30.047 14.656 1 95.12 77 PRO A O 1
ATOM 647 N N . ILE A 1 78 ? 26.938 28.531 13.023 1 96.5 78 ILE A N 1
ATOM 648 C CA . ILE A 1 78 ? 26.094 29.344 12.148 1 96.5 78 ILE A CA 1
ATOM 649 C C . ILE A 1 78 ? 24.812 28.578 11.828 1 96.5 78 ILE A C 1
ATOM 651 O O . ILE A 1 78 ? 24.844 27.406 11.477 1 96.5 78 ILE A O 1
ATOM 655 N N . LEU A 1 79 ? 23.719 29.203 12.07 1 96.56 79 LEU A N 1
ATOM 656 C CA . LEU A 1 79 ? 22.422 28.703 11.586 1 96.56 79 LEU A CA 1
ATOM 657 C C . LEU A 1 79 ? 22.094 29.297 10.227 1 96.56 79 LEU A C 1
ATOM 659 O O . LEU A 1 79 ? 21.906 30.516 10.102 1 96.56 79 LEU A O 1
ATOM 663 N N . ARG A 1 80 ? 21.984 28.484 9.25 1 96.06 80 ARG A N 1
ATOM 664 C CA . ARG A 1 80 ? 21.688 28.938 7.895 1 96.06 80 ARG A CA 1
ATOM 665 C C . ARG A 1 80 ? 20.25 28.578 7.504 1 96.06 80 ARG A C 1
ATOM 667 O O . ARG A 1 80 ? 19.828 27.438 7.652 1 96.06 80 ARG A O 1
ATOM 674 N N . LEU A 1 81 ? 19.5 29.484 7.039 1 95.69 81 LEU A N 1
ATOM 675 C CA . LEU A 1 81 ? 18.141 29.297 6.555 1 95.69 81 LEU A CA 1
ATOM 676 C C . LEU A 1 81 ? 18.078 29.422 5.035 1 95.69 81 LEU A C 1
ATOM 678 O O . LEU A 1 81 ? 18.531 30.422 4.473 1 95.69 81 LEU A O 1
ATOM 682 N N . ILE A 1 82 ? 17.656 28.453 4.422 1 94.19 82 ILE A N 1
ATOM 683 C CA . ILE A 1 82 ? 17.547 28.406 2.969 1 94.19 82 ILE A CA 1
ATOM 684 C C . ILE A 1 82 ? 16.078 28.203 2.574 1 94.19 82 ILE A C 1
ATOM 686 O O . ILE A 1 82 ? 15.422 27.297 3.07 1 94.19 82 ILE A O 1
ATOM 690 N N . PRO A 1 83 ? 15.523 28.984 1.728 1 92.56 83 PRO A N 1
ATOM 691 C CA . PRO A 1 83 ? 14.133 28.797 1.317 1 92.56 83 PRO A CA 1
ATOM 692 C C . PRO A 1 83 ? 13.914 27.531 0.503 1 92.56 83 PRO A C 1
ATOM 694 O O . PRO A 1 83 ? 14.766 27.172 -0.313 1 92.56 83 PRO A O 1
ATOM 697 N N . ILE A 1 84 ? 12.82 26.844 0.77 1 90.81 84 ILE A N 1
ATOM 698 C CA . ILE A 1 84 ? 12.445 25.625 0.055 1 90.81 84 ILE A CA 1
ATOM 699 C C . ILE A 1 84 ? 11.547 25.984 -1.127 1 90.81 84 ILE A C 1
ATOM 701 O O . ILE A 1 84 ? 10.508 26.625 -0.957 1 90.81 84 ILE A O 1
ATOM 705 N N . ARG A 1 85 ? 11.844 25.672 -2.273 1 81.44 85 ARG A N 1
ATOM 706 C CA . ARG A 1 85 ? 11.023 25.906 -3.459 1 81.44 85 ARG A CA 1
ATOM 707 C C . ARG A 1 85 ? 10.156 24.688 -3.762 1 81.44 85 ARG A C 1
ATOM 709 O O . ARG A 1 85 ? 10.664 23.594 -4.031 1 81.44 85 ARG A O 1
ATOM 716 N N . LYS A 1 86 ? 8.805 24.859 -3.537 1 75.75 86 LYS A N 1
ATOM 717 C CA . LYS A 1 86 ? 7.867 23.797 -3.896 1 75.75 86 LYS A CA 1
ATOM 718 C C . LYS A 1 86 ? 7.324 24 -5.309 1 75.75 86 LYS A C 1
ATOM 720 O O . LYS A 1 86 ? 6.996 25.125 -5.699 1 75.75 86 LYS A O 1
ATOM 725 N N . GLY A 1 87 ? 7.551 23.109 -6.191 1 73.75 87 GLY A N 1
ATOM 726 C CA . GLY A 1 87 ? 6.949 23.203 -7.516 1 73.75 87 GLY A CA 1
ATOM 727 C C . GLY A 1 87 ? 5.617 22.484 -7.609 1 73.75 87 GLY A C 1
ATOM 728 O O . GLY A 1 87 ? 5.059 22.062 -6.598 1 73.75 87 GLY A O 1
ATOM 729 N N . ASN A 1 88 ? 4.766 22.859 -8.562 1 71.25 88 ASN A N 1
ATOM 730 C CA . ASN A 1 88 ? 3.535 22.109 -8.828 1 71.25 88 ASN A CA 1
ATOM 731 C C . ASN A 1 88 ? 3.764 21 -9.836 1 71.25 88 ASN A C 1
ATOM 733 O O . ASN A 1 88 ? 3.393 21.125 -11.008 1 71.25 88 ASN A O 1
ATOM 737 N N . PRO A 1 89 ? 4.301 19.969 -9.375 1 82.62 89 PRO A N 1
ATOM 738 C CA . PRO A 1 89 ? 4.754 18.969 -10.352 1 82.62 89 PRO A CA 1
ATOM 739 C C . PRO A 1 89 ? 3.68 17.938 -10.688 1 82.62 89 PRO A C 1
ATOM 741 O O . PRO A 1 89 ? 3.977 16.906 -11.305 1 82.62 89 PRO A O 1
ATOM 744 N N . LYS A 1 90 ? 2.42 18.281 -10.562 1 87.12 90 LYS A N 1
ATOM 745 C CA . LYS A 1 90 ? 1.391 17.25 -10.641 1 87.12 90 LYS A CA 1
ATOM 746 C C . LYS A 1 90 ? 1.261 16.719 -12.062 1 87.12 90 LYS A C 1
ATOM 748 O O . LYS A 1 90 ? 1.201 15.5 -12.266 1 87.12 90 LYS A O 1
ATOM 753 N N . ILE A 1 91 ? 1.276 17.656 -12.938 1 89.5 91 ILE A N 1
ATOM 754 C CA . ILE A 1 91 ? 1.099 17.234 -14.32 1 89.5 91 ILE A CA 1
ATOM 755 C C . ILE A 1 91 ? 2.27 16.344 -14.734 1 89.5 91 ILE A C 1
ATOM 757 O O . ILE A 1 91 ? 2.07 15.289 -15.352 1 89.5 91 ILE A O 1
ATOM 761 N N . LYS A 1 92 ? 3.447 16.766 -14.438 1 91 92 LYS A N 1
ATOM 762 C CA . LYS A 1 92 ? 4.633 15.984 -14.75 1 91 92 LYS A CA 1
ATOM 763 C C . LYS A 1 92 ? 4.578 14.609 -14.086 1 91 92 LYS A C 1
ATOM 765 O O . LYS A 1 92 ? 4.934 13.602 -14.695 1 91 92 LYS A O 1
ATOM 770 N N . GLN A 1 93 ? 4.164 14.602 -12.883 1 93.38 93 GLN A N 1
ATOM 771 C CA . GLN A 1 93 ? 4.059 13.359 -12.141 1 93.38 93 GLN A CA 1
ATOM 772 C C . GLN A 1 93 ? 3.08 12.391 -12.805 1 93.38 93 GLN A C 1
ATOM 774 O O . GLN A 1 93 ? 3.367 11.203 -12.938 1 93.38 93 GLN A O 1
ATOM 779 N N . VAL A 1 94 ? 2.021 12.953 -13.281 1 93.69 94 VAL A N 1
ATOM 780 C CA . VAL A 1 94 ? 0.978 12.125 -13.875 1 93.69 94 VAL A CA 1
ATOM 781 C C . VAL A 1 94 ? 1.446 11.602 -15.234 1 93.69 94 VAL A C 1
ATOM 783 O O . VAL A 1 94 ? 1.254 10.422 -15.547 1 93.69 94 VAL A O 1
ATOM 786 N N . ILE A 1 95 ? 2.029 12.438 -15.961 1 94.88 95 ILE A N 1
ATOM 787 C CA . ILE A 1 95 ? 2.5 12.047 -17.281 1 94.88 95 ILE A CA 1
ATOM 788 C C . ILE A 1 95 ? 3.574 10.969 -17.156 1 94.88 95 ILE A C 1
ATOM 790 O O . ILE A 1 95 ? 3.539 9.961 -17.859 1 94.88 95 ILE A O 1
ATOM 794 N N . LEU A 1 96 ? 4.48 11.203 -16.234 1 95.25 96 LEU A N 1
ATOM 795 C CA . LEU A 1 96 ? 5.555 10.242 -16.031 1 95.25 96 LEU A CA 1
ATOM 796 C C . LEU A 1 96 ? 5 8.906 -15.531 1 95.25 96 LEU A C 1
ATOM 798 O O . LEU A 1 96 ? 5.469 7.844 -15.938 1 95.25 96 LEU A O 1
ATOM 802 N N . LEU A 1 97 ? 4.035 8.992 -14.727 1 95.88 97 LEU A N 1
ATOM 803 C CA . LEU A 1 97 ? 3.422 7.773 -14.211 1 95.88 97 LEU A CA 1
ATOM 804 C C . LEU A 1 97 ? 2.727 7.004 -15.328 1 95.88 97 LEU A C 1
ATOM 806 O O . LEU A 1 97 ? 2.91 5.793 -15.461 1 95.88 97 LEU A O 1
ATOM 810 N N . LEU A 1 98 ? 1.911 7.707 -16.125 1 96.81 98 LEU A N 1
ATOM 811 C CA . LEU A 1 98 ? 1.166 7.062 -17.203 1 96.81 98 LEU A CA 1
ATOM 812 C C . LEU A 1 98 ? 2.113 6.453 -18.234 1 96.81 98 LEU A C 1
ATOM 814 O O . LEU A 1 98 ? 1.872 5.348 -18.734 1 96.81 98 LEU A O 1
ATOM 818 N N . THR A 1 99 ? 3.164 7.152 -18.531 1 96.31 99 THR A N 1
ATOM 819 C CA . THR A 1 99 ? 4.152 6.637 -19.469 1 96.31 99 THR A CA 1
ATOM 820 C C . THR A 1 99 ? 4.855 5.406 -18.906 1 96.31 99 THR A C 1
ATOM 822 O O . THR A 1 99 ? 5.109 4.441 -19.625 1 96.31 99 THR A O 1
ATOM 825 N N . THR A 1 100 ? 5.176 5.5 -17.609 1 96.44 100 THR A N 1
ATOM 826 C CA . THR A 1 100 ? 5.816 4.363 -16.969 1 96.44 100 THR A CA 1
ATOM 827 C C . THR A 1 100 ? 4.895 3.148 -16.969 1 96.44 100 THR A C 1
ATOM 829 O O . THR A 1 100 ? 5.34 2.023 -17.188 1 96.44 100 THR A O 1
ATOM 832 N N . ILE A 1 101 ? 3.6 3.393 -16.719 1 97.19 101 ILE A N 1
ATOM 833 C CA . ILE A 1 101 ? 2.617 2.314 -16.766 1 97.19 101 ILE A CA 1
ATOM 834 C C . ILE A 1 101 ? 2.617 1.665 -18.141 1 97.19 101 ILE A C 1
ATOM 836 O O . ILE A 1 101 ? 2.641 0.438 -18.266 1 97.19 101 ILE A O 1
ATOM 840 N N . ALA A 1 102 ? 2.652 2.451 -19.172 1 96.5 102 ALA A N 1
ATOM 841 C CA . ALA A 1 102 ? 2.615 1.955 -20.547 1 96.5 102 ALA A CA 1
ATOM 842 C C . ALA A 1 102 ? 3.865 1.144 -20.875 1 96.5 102 ALA A C 1
ATOM 844 O O . ALA A 1 102 ? 3.775 0.055 -21.453 1 96.5 102 ALA A O 1
ATOM 845 N N . THR A 1 103 ? 5.016 1.649 -20.484 1 96.5 103 THR A N 1
ATOM 846 C CA . THR A 1 103 ? 6.262 0.973 -20.828 1 96.5 103 THR A CA 1
ATOM 847 C C . THR A 1 103 ? 6.426 -0.308 -20.016 1 96.5 103 THR A C 1
ATOM 849 O O . THR A 1 103 ? 6.934 -1.312 -20.531 1 96.5 103 THR A O 1
ATOM 852 N N . ILE A 1 104 ? 6.035 -0.28 -18.734 1 96.75 104 ILE A N 1
ATOM 853 C CA . ILE A 1 104 ? 6.086 -1.493 -17.938 1 96.75 104 ILE A CA 1
ATOM 854 C C . ILE A 1 104 ? 5.094 -2.52 -18.469 1 96.75 104 ILE A C 1
ATOM 856 O O . ILE A 1 104 ? 5.383 -3.719 -18.5 1 96.75 104 ILE A O 1
ATOM 860 N N . PHE A 1 105 ? 3.941 -2.041 -18.906 1 96.94 105 PHE A N 1
ATOM 861 C CA . PHE A 1 105 ? 2.947 -2.939 -19.484 1 96.94 105 PHE A CA 1
ATOM 862 C C . PHE A 1 105 ? 3.492 -3.621 -20.734 1 96.94 105 PHE A C 1
ATOM 864 O O . PHE A 1 105 ? 3.32 -4.828 -20.922 1 96.94 105 PHE A O 1
ATOM 871 N N . LEU A 1 106 ? 4.082 -2.877 -21.594 1 95.69 106 LEU A N 1
ATOM 872 C CA . LEU A 1 106 ? 4.66 -3.439 -22.812 1 95.69 106 LEU A CA 1
ATOM 873 C C . LEU A 1 106 ? 5.734 -4.469 -22.469 1 95.69 106 LEU A C 1
ATOM 875 O O . LEU A 1 106 ? 5.832 -5.508 -23.125 1 95.69 106 LEU A O 1
ATOM 879 N N . THR A 1 107 ? 6.543 -4.164 -21.5 1 95.31 107 THR A N 1
ATOM 880 C CA . THR A 1 107 ? 7.547 -5.117 -21.031 1 95.31 107 THR A CA 1
ATOM 881 C C . THR A 1 107 ? 6.887 -6.387 -20.5 1 95.31 107 THR A C 1
ATOM 883 O O . THR A 1 107 ? 7.297 -7.496 -20.844 1 95.31 107 THR A O 1
ATOM 886 N N . GLY A 1 108 ? 5.914 -6.168 -19.625 1 95.38 108 GLY A N 1
ATOM 887 C CA . GLY A 1 108 ? 5.188 -7.305 -19.078 1 95.38 108 GLY A CA 1
ATOM 888 C C . GLY A 1 108 ? 4.535 -8.156 -20.156 1 95.38 108 GLY A C 1
ATOM 889 O O . GLY A 1 108 ? 4.516 -9.391 -20.047 1 95.38 108 GLY A O 1
ATOM 890 N N . TYR A 1 109 ? 4.004 -7.5 -21.156 1 94.56 109 TYR A N 1
ATOM 891 C CA . TYR A 1 109 ? 3.4 -8.219 -22.266 1 94.56 109 TYR A CA 1
ATOM 892 C C . TYR A 1 109 ? 4.434 -9.062 -23 1 94.56 109 TYR A C 1
ATOM 894 O O . TYR A 1 109 ? 4.191 -10.234 -23.281 1 94.56 109 TYR A O 1
ATOM 902 N N . GLY A 1 110 ? 5.574 -8.477 -23.297 1 93.06 110 GLY A N 1
ATOM 903 C CA . GLY A 1 110 ? 6.637 -9.203 -23.969 1 93.06 110 GLY A CA 1
ATOM 904 C C . GLY A 1 110 ? 7.125 -10.406 -23.188 1 93.06 110 GLY A C 1
ATOM 905 O O . GLY A 1 110 ? 7.27 -11.5 -23.75 1 93.06 110 GLY A O 1
ATOM 906 N N . ILE A 1 111 ? 7.34 -10.258 -21.906 1 93.62 111 ILE A N 1
ATOM 907 C CA . ILE A 1 111 ? 7.859 -11.328 -21.062 1 93.62 111 ILE A CA 1
ATOM 908 C C . ILE A 1 111 ? 6.801 -12.414 -20.906 1 93.62 111 ILE A C 1
ATOM 910 O O . ILE A 1 111 ? 7.109 -13.609 -21 1 93.62 111 ILE A O 1
ATOM 914 N N . SER A 1 112 ? 5.535 -12.023 -20.688 1 93.5 112 SER A N 1
ATOM 915 C CA . SER A 1 112 ? 4.453 -12.984 -20.5 1 93.5 112 SER A CA 1
ATOM 916 C C . SER A 1 112 ? 4.184 -13.766 -21.781 1 93.5 112 SER A C 1
ATOM 918 O O . SER A 1 112 ? 3.963 -14.977 -21.734 1 93.5 112 SER A O 1
ATOM 920 N N . GLU A 1 113 ? 4.211 -13.047 -22.875 1 92.5 113 GLU A N 1
ATOM 921 C CA . GLU A 1 113 ? 3.998 -13.719 -24.156 1 92.5 113 GLU A CA 1
ATOM 922 C C . GLU A 1 113 ? 5.082 -14.758 -24.422 1 92.5 113 GLU A C 1
ATOM 924 O O . GLU A 1 113 ? 4.781 -15.906 -24.766 1 92.5 113 GLU A O 1
ATOM 929 N N . SER A 1 114 ? 6.348 -14.398 -24.25 1 91.25 114 SER A N 1
ATOM 930 C CA . SER A 1 114 ? 7.465 -15.312 -24.453 1 91.25 114 SER A CA 1
ATOM 931 C C . SER A 1 114 ? 7.395 -16.5 -23.5 1 91.25 114 SER A C 1
ATOM 933 O O . SER A 1 114 ? 7.625 -17.641 -23.906 1 91.25 114 SER A O 1
ATOM 935 N N . PHE A 1 115 ? 7.082 -16.297 -22.219 1 92.12 115 PHE A N 1
ATOM 936 C CA . PHE A 1 115 ? 7.031 -17.328 -21.188 1 92.12 115 PHE A CA 1
ATOM 937 C C . PHE A 1 115 ? 5.93 -18.328 -21.484 1 92.12 115 PHE A C 1
ATOM 939 O O . PHE A 1 115 ? 6.172 -19.547 -21.469 1 92.12 115 PHE A O 1
ATOM 946 N N . TYR A 1 116 ? 4.766 -17.875 -21.812 1 89.5 116 TYR A N 1
ATOM 947 C CA . TYR A 1 116 ? 3.629 -18.766 -21.953 1 89.5 116 TYR A CA 1
ATOM 948 C C . TYR A 1 116 ? 3.617 -19.422 -23.328 1 89.5 116 TYR A C 1
ATOM 950 O O . TYR A 1 116 ? 3.109 -20.531 -23.5 1 89.5 116 TYR A O 1
ATOM 958 N N . GLU A 1 117 ? 4.199 -18.75 -24.281 1 88.88 117 GLU A N 1
ATOM 959 C CA . GLU A 1 117 ? 4.395 -19.391 -25.578 1 88.88 117 GLU A CA 1
ATOM 960 C C . GLU A 1 117 ? 5.305 -20.609 -25.453 1 88.88 117 GLU A C 1
ATOM 962 O O . GLU A 1 117 ? 5.078 -21.641 -26.109 1 88.88 117 GLU A O 1
ATOM 967 N N . LEU A 1 118 ? 6.324 -20.453 -24.656 1 89.44 118 LEU A N 1
ATOM 968 C CA . LEU A 1 118 ? 7.258 -21.547 -24.422 1 89.44 118 LEU A CA 1
ATOM 969 C C . LEU A 1 118 ? 6.555 -22.734 -23.766 1 89.44 118 LEU A C 1
ATOM 971 O O . LEU A 1 118 ? 6.953 -23.875 -23.969 1 89.44 118 LEU A O 1
ATOM 975 N N . LEU A 1 119 ? 5.496 -22.453 -22.984 1 86.44 119 LEU A N 1
ATOM 976 C CA . LEU A 1 119 ? 4.754 -23.516 -22.297 1 86.44 119 LEU A CA 1
ATOM 977 C C . LEU A 1 119 ? 3.627 -24.047 -23.188 1 86.44 119 LEU A C 1
ATOM 979 O O . LEU A 1 119 ? 2.865 -24.922 -22.766 1 86.44 119 LEU A O 1
ATOM 983 N N . GLY A 1 120 ? 3.473 -23.469 -24.422 1 84.94 120 GLY A N 1
ATOM 984 C CA . GLY A 1 120 ? 2.455 -23.906 -25.359 1 84.94 120 GLY A CA 1
ATOM 985 C C . GLY A 1 120 ? 1.084 -23.328 -25.062 1 84.94 120 GLY A C 1
ATOM 986 O O . GLY A 1 120 ? 0.071 -23.859 -25.531 1 84.94 120 GLY A O 1
ATOM 987 N N . LEU A 1 121 ? 1.013 -22.391 -24.234 1 81.38 121 LEU A N 1
ATOM 988 C CA . LEU A 1 121 ? -0.24 -21.734 -23.875 1 81.38 121 LEU A CA 1
ATOM 989 C C . LEU A 1 121 ? -0.358 -20.359 -24.516 1 81.38 121 LEU A C 1
ATOM 991 O O . LEU A 1 121 ? 0.172 -19.375 -24 1 81.38 121 LEU A O 1
ATOM 995 N N . ASN A 1 122 ? -1.06 -20.234 -25.625 1 81.69 122 ASN A N 1
ATOM 996 C CA . ASN A 1 122 ? -1.112 -18.984 -26.375 1 81.69 122 ASN A CA 1
ATOM 997 C C . ASN A 1 122 ? -2.453 -18.281 -26.203 1 81.69 122 ASN A C 1
ATOM 999 O O . ASN A 1 122 ? -2.887 -17.531 -27.078 1 81.69 122 ASN A O 1
ATOM 1003 N N . ASN A 1 123 ? -3.055 -18.469 -25.109 1 88.5 123 ASN A N 1
ATOM 1004 C CA . ASN A 1 123 ? -4.305 -17.781 -24.828 1 88.5 123 ASN A CA 1
ATOM 1005 C C . ASN A 1 123 ? -4.07 -16.297 -24.562 1 88.5 123 ASN A C 1
ATOM 1007 O O . ASN A 1 123 ? -3.475 -15.922 -23.547 1 88.5 123 ASN A O 1
ATOM 1011 N N . GLN A 1 124 ? -4.617 -15.461 -25.438 1 88.81 124 GLN A N 1
ATOM 1012 C CA . GLN A 1 124 ? -4.371 -14.023 -25.391 1 88.81 124 GLN A CA 1
ATOM 1013 C C . GLN A 1 124 ? -4.914 -13.414 -24.094 1 88.81 124 GLN A C 1
ATOM 1015 O O . GLN A 1 124 ? -4.312 -12.492 -23.531 1 88.81 124 GLN A O 1
ATOM 1020 N N . SER A 1 125 ? -6.035 -13.898 -23.656 1 89.25 125 SER A N 1
ATOM 1021 C CA . SER A 1 125 ? -6.633 -13.359 -22.438 1 89.25 125 SER A CA 1
ATOM 1022 C C . SER A 1 125 ? -5.742 -13.617 -21.219 1 89.25 125 SER A C 1
ATOM 1024 O O . SER A 1 125 ? -5.621 -12.758 -20.344 1 89.25 125 SER A O 1
ATOM 1026 N N . VAL A 1 126 ? -5.102 -14.758 -21.219 1 90.94 126 VAL A N 1
ATOM 1027 C CA . VAL A 1 126 ? -4.211 -15.109 -20.125 1 90.94 126 VAL A CA 1
ATOM 1028 C C . VAL A 1 126 ? -2.961 -14.234 -20.172 1 90.94 126 VAL A C 1
ATOM 1030 O O . VAL A 1 126 ? -2.518 -13.727 -19.141 1 90.94 126 VAL A O 1
ATOM 1033 N N . ILE A 1 127 ? -2.461 -14.039 -21.391 1 92.88 127 ILE A N 1
ATOM 1034 C CA . ILE A 1 127 ? -1.258 -13.234 -21.562 1 92.88 127 ILE A CA 1
ATOM 1035 C C . ILE A 1 127 ? -1.533 -11.797 -21.141 1 92.88 127 ILE A C 1
ATOM 1037 O O . ILE A 1 127 ? -0.73 -11.195 -20.422 1 92.88 127 ILE A O 1
ATOM 1041 N N . ILE A 1 128 ? -2.664 -11.266 -21.516 1 92.94 128 ILE A N 1
ATOM 1042 C CA . ILE A 1 128 ? -3.035 -9.906 -21.141 1 92.94 128 ILE A CA 1
ATOM 1043 C C . ILE A 1 128 ? -3.219 -9.812 -19.625 1 92.94 128 ILE A C 1
ATOM 1045 O O . ILE A 1 128 ? -2.773 -8.852 -19 1 92.94 128 ILE A O 1
ATOM 1049 N N . GLY A 1 129 ? -3.857 -10.789 -19.047 1 92.88 129 GLY A N 1
ATOM 1050 C CA . GLY A 1 129 ? -4.02 -10.82 -17.609 1 92.88 129 GLY A CA 1
ATOM 1051 C C . GLY A 1 129 ? -2.703 -10.789 -16.859 1 92.88 129 GLY A C 1
ATOM 1052 O O . GLY A 1 129 ? -2.549 -10.031 -15.898 1 92.88 129 GLY A O 1
ATOM 1053 N N . TRP A 1 130 ? -1.78 -11.57 -17.297 1 93.94 130 TRP A N 1
ATOM 1054 C CA . TRP A 1 130 ? -0.468 -11.625 -16.672 1 93.94 130 TRP A CA 1
ATOM 1055 C C . TRP A 1 130 ? 0.292 -10.32 -16.875 1 93.94 130 TRP A C 1
ATOM 1057 O O . TRP A 1 130 ? 1.059 -9.898 -16.016 1 93.94 130 TRP A O 1
ATOM 1067 N N . SER A 1 131 ? 0.067 -9.727 -18.078 1 95.12 131 SER A N 1
ATOM 1068 C CA . SER A 1 131 ? 0.693 -8.43 -18.344 1 95.12 131 SER A CA 1
ATOM 1069 C C . SER A 1 131 ? 0.19 -7.367 -17.375 1 95.12 131 SER A C 1
ATOM 1071 O O . SER A 1 131 ? 0.971 -6.547 -16.875 1 95.12 131 SER A O 1
ATOM 1073 N N . ILE A 1 132 ? -1.032 -7.406 -17.109 1 94.62 132 ILE A N 1
ATOM 1074 C CA . ILE A 1 132 ? -1.631 -6.457 -16.188 1 94.62 132 ILE A CA 1
ATOM 1075 C C . ILE A 1 132 ? -1.124 -6.73 -14.766 1 94.62 132 ILE A C 1
ATOM 1077 O O . ILE A 1 132 ? -0.742 -5.805 -14.047 1 94.62 132 ILE A O 1
ATOM 1081 N N . ALA A 1 133 ? -1.099 -7.996 -14.406 1 94.62 133 ALA A N 1
ATOM 1082 C CA . ALA A 1 133 ? -0.602 -8.367 -13.086 1 94.62 133 ALA A CA 1
ATOM 1083 C C . ALA A 1 133 ? 0.86 -7.969 -12.914 1 94.62 133 ALA A C 1
ATOM 1085 O O . ALA A 1 133 ? 1.246 -7.445 -11.867 1 94.62 133 ALA A O 1
ATOM 1086 N N . TYR A 1 134 ? 1.649 -8.211 -13.945 1 96.06 134 TYR A N 1
ATOM 1087 C CA . TYR A 1 134 ? 3.055 -7.824 -13.945 1 96.06 134 TYR A CA 1
ATOM 1088 C C . TYR A 1 134 ? 3.207 -6.328 -13.719 1 96.06 134 TYR A C 1
ATOM 1090 O O . TYR A 1 134 ? 3.98 -5.902 -12.852 1 96.06 134 TYR A O 1
ATOM 1098 N N . THR A 1 135 ? 2.434 -5.594 -14.477 1 96.62 135 THR A N 1
ATOM 1099 C CA . THR A 1 135 ? 2.504 -4.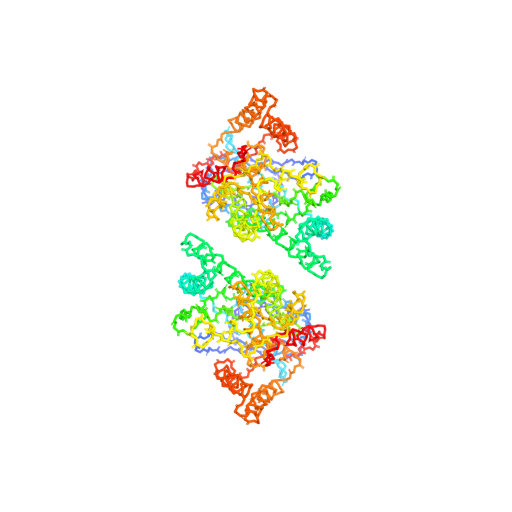137 -14.414 1 96.62 135 THR A CA 1
ATOM 1100 C C . THR A 1 135 ? 2.102 -3.637 -13.031 1 96.62 135 THR A C 1
ATOM 1102 O O . THR A 1 135 ? 2.799 -2.812 -12.438 1 96.62 135 THR A O 1
ATOM 1105 N N . ALA A 1 136 ? 1.061 -4.113 -12.523 1 95.5 136 ALA A N 1
ATOM 1106 C CA . ALA A 1 136 ? 0.538 -3.68 -11.227 1 95.5 136 ALA A CA 1
ATOM 1107 C C . ALA A 1 136 ? 1.519 -3.998 -10.102 1 95.5 136 ALA A C 1
ATOM 1109 O O . ALA A 1 136 ? 1.8 -3.146 -9.258 1 95.5 136 ALA A O 1
ATOM 1110 N N . LEU A 1 137 ? 2.033 -5.195 -10.109 1 96.06 137 LEU A N 1
ATOM 1111 C CA . LEU A 1 137 ? 2.906 -5.637 -9.023 1 96.06 137 LEU A CA 1
ATOM 1112 C C . LEU A 1 137 ? 4.258 -4.938 -9.094 1 96.06 137 LEU A C 1
ATOM 1114 O O . LEU A 1 137 ? 4.848 -4.609 -8.062 1 96.06 137 LEU A O 1
ATOM 1118 N N . PHE A 1 138 ? 4.754 -4.727 -10.344 1 96.81 138 PHE A N 1
ATOM 1119 C CA . PHE A 1 138 ? 6.012 -4 -10.508 1 96.81 138 PHE A CA 1
ATOM 1120 C C . PHE A 1 138 ? 5.879 -2.566 -10.008 1 96.81 138 PHE A C 1
ATOM 1122 O O . PHE A 1 138 ? 6.723 -2.086 -9.258 1 96.81 138 PHE A O 1
ATOM 1129 N N . LEU A 1 139 ? 4.824 -1.917 -10.422 1 95.88 139 LEU A N 1
ATOM 1130 C CA . LEU A 1 139 ? 4.555 -0.553 -9.984 1 95.88 139 LEU A CA 1
ATOM 1131 C C . LEU A 1 139 ? 4.379 -0.496 -8.469 1 95.88 139 LEU A C 1
ATOM 1133 O O . LEU A 1 139 ? 4.832 0.452 -7.82 1 95.88 139 LEU A O 1
ATOM 1137 N N . PHE A 1 140 ? 3.705 -1.452 -7.992 1 94.12 140 PHE A N 1
ATOM 1138 C CA . PHE A 1 140 ? 3.469 -1.507 -6.555 1 94.12 140 PHE A CA 1
ATOM 1139 C C . PHE A 1 140 ? 4.781 -1.631 -5.793 1 94.12 140 PHE A C 1
ATOM 1141 O O . PHE A 1 140 ? 4.988 -0.955 -4.781 1 94.12 140 PHE A O 1
ATOM 1148 N N . ALA A 1 141 ? 5.656 -2.512 -6.227 1 95.62 141 ALA A N 1
ATOM 1149 C CA . ALA A 1 141 ? 6.949 -2.705 -5.574 1 95.62 141 ALA A CA 1
ATOM 1150 C C . ALA A 1 141 ? 7.77 -1.416 -5.586 1 95.62 141 ALA A C 1
ATOM 1152 O O . ALA A 1 141 ? 8.344 -1.032 -4.566 1 95.62 141 ALA A O 1
ATOM 1153 N N . LEU A 1 142 ? 7.777 -0.73 -6.703 1 95.38 142 LEU A N 1
ATOM 1154 C CA . LEU A 1 142 ? 8.492 0.537 -6.824 1 95.38 142 LEU A CA 1
ATOM 1155 C C . LEU A 1 142 ? 7.859 1.603 -5.934 1 95.38 142 LEU A C 1
ATOM 1157 O O . LEU A 1 142 ? 8.57 2.352 -5.258 1 95.38 142 LEU A O 1
ATOM 1161 N N . GLY A 1 143 ? 6.586 1.679 -5.988 1 94.62 143 GLY A N 1
ATOM 1162 C CA . GLY A 1 143 ? 5.867 2.648 -5.18 1 94.62 143 GLY A CA 1
ATOM 1163 C C . GLY A 1 143 ? 6.062 2.441 -3.689 1 94.62 143 GLY A C 1
ATOM 1164 O O . GLY A 1 143 ? 6.176 3.408 -2.932 1 94.62 143 GLY A O 1
ATOM 1165 N N . PHE A 1 144 ? 6.012 1.146 -3.303 1 94.44 144 PHE A N 1
ATOM 1166 C CA . PHE A 1 144 ? 6.176 0.834 -1.888 1 94.44 144 PHE A CA 1
ATOM 1167 C C . PHE A 1 144 ? 7.57 1.216 -1.408 1 94.44 144 PHE A C 1
ATOM 1169 O O . PHE A 1 144 ? 7.75 1.617 -0.257 1 94.44 144 PHE A O 1
ATOM 1176 N N . HIS A 1 145 ? 8.562 1.106 -2.227 1 96.38 145 HIS A N 1
ATOM 1177 C CA . HIS A 1 145 ? 9.906 1.611 -1.943 1 96.38 145 HIS A CA 1
ATOM 1178 C C . HIS A 1 145 ? 9.867 3.1 -1.608 1 96.38 145 HIS A C 1
ATOM 1180 O O . HIS A 1 145 ? 10.398 3.518 -0.576 1 96.38 145 HIS A O 1
ATOM 1186 N N . GLU A 1 146 ? 9.211 3.881 -2.451 1 95.62 146 GLU A N 1
ATOM 1187 C CA . GLU A 1 146 ? 9.094 5.32 -2.232 1 95.62 146 GLU A CA 1
ATOM 1188 C C . GLU A 1 146 ? 8.266 5.625 -0.988 1 95.62 146 GLU A C 1
ATOM 1190 O O . GLU A 1 146 ? 8.523 6.609 -0.291 1 95.62 146 GLU A O 1
ATOM 1195 N N . PHE A 1 147 ? 7.273 4.781 -0.759 1 92.69 147 PHE A N 1
ATOM 1196 C CA . PHE A 1 147 ? 6.441 4.949 0.425 1 92.69 147 PHE A CA 1
ATOM 1197 C C . PHE A 1 147 ? 7.273 4.832 1.696 1 92.69 147 PHE A C 1
ATOM 1199 O O . PHE A 1 147 ? 7.008 5.52 2.684 1 92.69 147 PHE A O 1
ATOM 1206 N N . GLY A 1 148 ? 8.234 3.939 1.672 1 94.75 148 GLY A N 1
ATOM 1207 C CA . GLY A 1 148 ? 9.141 3.842 2.801 1 94.75 148 GLY A CA 1
ATOM 1208 C C . GLY A 1 148 ? 9.852 5.145 3.109 1 94.75 148 GLY A C 1
ATOM 1209 O O . GLY A 1 148 ? 9.922 5.559 4.27 1 94.75 148 GLY A O 1
ATOM 1210 N N . HIS A 1 149 ? 10.258 5.785 2.09 1 96.19 149 HIS A N 1
ATOM 1211 C CA . HIS A 1 149 ? 10.906 7.082 2.254 1 96.19 149 HIS A CA 1
ATOM 1212 C C . HIS A 1 149 ? 9.922 8.133 2.766 1 96.19 149 HIS A C 1
ATOM 1214 O O . HIS A 1 149 ? 10.258 8.93 3.641 1 96.19 149 HIS A O 1
ATOM 1220 N N . MET A 1 150 ? 8.773 8.125 2.221 1 93.38 150 MET A N 1
ATOM 1221 C CA . MET A 1 150 ? 7.75 9.086 2.605 1 93.38 150 MET A CA 1
ATOM 1222 C C . MET A 1 150 ? 7.371 8.922 4.074 1 93.38 150 MET A C 1
ATOM 1224 O O . MET A 1 150 ? 7.184 9.906 4.785 1 93.38 150 MET A O 1
ATOM 1228 N N . PHE A 1 151 ? 7.262 7.691 4.5 1 90.69 151 PHE A N 1
ATOM 1229 C CA . PHE A 1 151 ? 6.918 7.383 5.883 1 90.69 151 PHE A CA 1
ATOM 1230 C C . PHE A 1 151 ? 7.984 7.91 6.832 1 90.69 151 PHE A C 1
ATOM 1232 O O . PHE A 1 151 ? 7.668 8.547 7.84 1 90.69 151 PHE A O 1
ATOM 1239 N N . SER A 1 152 ? 9.242 7.672 6.441 1 94.12 152 SER A N 1
ATOM 1240 C CA . SER A 1 152 ? 10.359 8.125 7.262 1 94.12 152 SER A CA 1
ATOM 1241 C C . SER A 1 152 ? 10.469 9.648 7.254 1 94.12 152 SER A C 1
ATOM 1243 O O . SER A 1 152 ? 10.773 10.258 8.281 1 94.12 152 SER A O 1
ATOM 1245 N N . SER A 1 153 ? 10.203 10.273 6.133 1 94.06 153 SER A N 1
ATOM 1246 C CA . SER A 1 153 ? 10.297 11.727 6.012 1 94.06 153 SER A CA 1
ATOM 1247 C C . SER A 1 153 ? 9.234 12.422 6.863 1 94.06 153 SER A C 1
ATOM 1249 O O . SER A 1 153 ? 9.516 13.445 7.488 1 94.06 153 SER A O 1
ATOM 1251 N N . LYS A 1 154 ? 8.109 11.867 6.906 1 88.75 154 LYS A N 1
ATOM 1252 C CA . LYS A 1 154 ? 7.031 12.438 7.715 1 88.75 154 LYS A CA 1
ATOM 1253 C C . LYS A 1 154 ? 7.387 12.414 9.195 1 88.75 154 LYS A C 1
ATOM 1255 O O . LYS A 1 154 ? 7.129 13.383 9.914 1 88.75 154 LYS A O 1
ATOM 1260 N N . LYS A 1 155 ? 7.961 11.43 9.633 1 88.12 155 LYS A N 1
ATOM 1261 C CA . LYS A 1 155 ? 8.336 11.273 11.039 1 88.12 155 LYS A CA 1
ATOM 1262 C C . LYS A 1 155 ? 9.445 12.25 11.414 1 88.12 155 LYS A C 1
ATOM 1264 O O . LYS A 1 155 ? 9.5 12.727 12.555 1 88.12 155 LYS A O 1
ATOM 1269 N N . SER A 1 156 ? 10.281 12.508 10.414 1 91.94 156 SER A N 1
ATOM 1270 C CA . SER A 1 156 ? 11.43 13.367 10.703 1 91.94 156 SER A CA 1
ATOM 1271 C C . SER A 1 156 ? 11.148 14.812 10.305 1 91.94 156 SER A C 1
ATOM 1273 O O . SER A 1 156 ? 11.984 15.695 10.531 1 91.94 156 SER A O 1
ATOM 1275 N N . GLY A 1 157 ? 10.086 15.055 9.633 1 89.88 157 GLY A N 1
ATOM 1276 C CA . GLY A 1 157 ? 9.727 16.406 9.234 1 89.88 157 GLY A CA 1
ATOM 1277 C C . GLY A 1 157 ? 10.438 16.859 7.969 1 89.88 157 GLY A C 1
ATOM 1278 O O . GLY A 1 157 ? 10.562 18.047 7.715 1 89.88 157 GLY A O 1
ATOM 1279 N N . VAL A 1 158 ? 10.961 15.93 7.258 1 93.12 158 VAL A N 1
ATOM 1280 C CA . VAL A 1 158 ? 11.664 16.25 6.016 1 93.12 158 VAL A CA 1
ATOM 1281 C C . VAL A 1 158 ? 10.648 16.531 4.906 1 93.12 158 VAL A C 1
ATOM 1283 O O . VAL A 1 158 ? 9.656 15.805 4.773 1 93.12 158 VAL A O 1
ATOM 1286 N N . ILE A 1 159 ? 10.875 17.578 4.199 1 92.5 159 ILE A N 1
ATOM 1287 C CA . ILE A 1 159 ? 9.992 17.922 3.092 1 92.5 159 ILE A CA 1
ATOM 1288 C C . ILE A 1 159 ? 10.461 17.219 1.82 1 92.5 159 ILE A C 1
ATOM 1290 O O . ILE A 1 159 ? 11.633 17.312 1.445 1 92.5 159 ILE A O 1
ATOM 1294 N N . ILE A 1 160 ? 9.5 16.516 1.258 1 91.5 160 ILE A N 1
ATOM 1295 C CA . ILE A 1 160 ? 9.812 15.773 0.04 1 91.5 160 ILE A CA 1
ATOM 1296 C C . ILE A 1 160 ? 8.812 16.125 -1.055 1 91.5 160 ILE A C 1
ATOM 1298 O O . ILE A 1 160 ? 7.73 16.641 -0.769 1 91.5 160 ILE A O 1
ATOM 1302 N N . GLU A 1 161 ? 9.25 15.945 -2.291 1 89.94 161 GLU A N 1
ATOM 1303 C CA . GLU A 1 161 ? 8.398 16.047 -3.473 1 89.94 161 GLU A CA 1
ATOM 1304 C C . GLU A 1 161 ? 8.406 14.758 -4.273 1 89.94 161 GLU A C 1
ATOM 1306 O O . GLU A 1 161 ? 9.453 14.109 -4.41 1 89.94 161 GLU A O 1
ATOM 1311 N N . GLY A 1 162 ? 7.234 14.539 -4.848 1 88.44 162 GLY A N 1
ATOM 1312 C CA . GLY A 1 162 ? 7.102 13.289 -5.578 1 88.44 162 GLY A CA 1
ATOM 1313 C C . GLY A 1 162 ? 6.18 12.297 -4.902 1 88.44 162 GLY A C 1
ATOM 1314 O O . GLY A 1 162 ? 5.359 12.68 -4.062 1 88.44 162 GLY A O 1
ATOM 1315 N N . PRO A 1 163 ? 6.395 10.977 -5.41 1 90.88 163 PRO A N 1
ATOM 1316 C CA . PRO A 1 163 ? 7.391 10.297 -6.242 1 90.88 163 PRO A CA 1
ATOM 1317 C C . PRO A 1 163 ? 7.184 10.547 -7.734 1 90.88 163 PRO A C 1
ATOM 1319 O O . PRO A 1 163 ? 6.059 10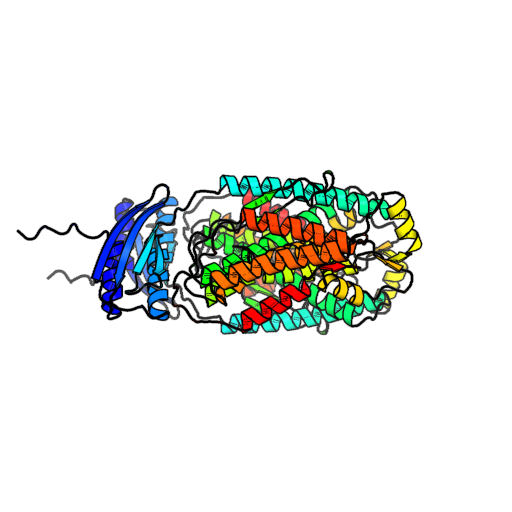.797 -8.172 1 90.88 163 PRO A O 1
ATOM 1322 N N . TYR A 1 164 ? 8.312 10.531 -8.453 1 92.38 164 TYR A N 1
ATOM 1323 C CA . TYR A 1 164 ? 8.328 10.57 -9.906 1 92.38 164 TYR A CA 1
ATOM 1324 C C . TYR A 1 164 ? 8.758 9.227 -10.484 1 92.38 164 TYR A C 1
ATOM 1326 O O . TYR A 1 164 ? 9.891 8.789 -10.281 1 92.38 164 TYR A O 1
ATOM 1334 N N . PHE A 1 165 ? 7.812 8.609 -11.148 1 94.94 165 PHE A N 1
ATOM 1335 C CA . PHE A 1 165 ? 8.172 7.387 -11.859 1 94.94 165 PHE A CA 1
ATOM 1336 C C . PHE A 1 165 ? 8.867 7.711 -13.172 1 94.94 165 PHE A C 1
ATOM 1338 O O . PHE A 1 165 ? 8.438 8.602 -13.906 1 94.94 165 PHE A O 1
ATOM 1345 N N . ILE A 1 166 ? 9.945 7.008 -13.453 1 92.44 166 ILE A N 1
ATOM 1346 C CA . ILE A 1 166 ? 10.742 7.309 -14.648 1 92.44 166 ILE A CA 1
ATOM 1347 C C . ILE A 1 166 ? 10.602 6.176 -15.656 1 92.44 166 ILE A C 1
ATOM 1349 O O . ILE A 1 166 ? 11.078 5.062 -15.422 1 92.44 166 ILE A O 1
ATOM 1353 N N . PRO A 1 167 ? 9.977 6.469 -16.781 1 94.44 167 PRO A N 1
ATOM 1354 C CA . PRO A 1 167 ? 9.82 5.438 -17.812 1 94.44 167 PRO A CA 1
ATOM 1355 C C . PRO A 1 167 ? 11.141 5.102 -18.516 1 94.44 167 PRO A C 1
ATOM 1357 O O . PRO A 1 167 ? 12.086 5.891 -18.469 1 94.44 167 PRO A O 1
ATOM 1360 N N . ALA A 1 168 ? 11.281 3.986 -19.047 1 92.12 168 ALA A N 1
ATOM 1361 C CA . ALA A 1 168 ? 12.375 3.508 -19.875 1 92.12 168 ALA A CA 1
ATOM 1362 C C . ALA A 1 168 ? 11.852 2.623 -21.016 1 92.12 168 ALA A C 1
ATOM 1364 O O . ALA A 1 168 ? 10.711 2.164 -20.969 1 92.12 168 ALA A O 1
ATOM 1365 N N . PRO A 1 169 ? 12.641 2.449 -22 1 88.62 169 PRO A N 1
ATOM 1366 C CA . PRO A 1 169 ? 12.195 1.569 -23.078 1 88.62 169 PRO A CA 1
ATOM 1367 C C . PRO A 1 169 ? 11.883 0.154 -22.594 1 88.62 169 PRO A C 1
ATOM 1369 O O . PRO A 1 169 ? 12.461 -0.309 -21.609 1 88.62 169 PRO A O 1
ATOM 1372 N N . PRO A 1 170 ? 10.953 -0.445 -23.297 1 88.25 170 PRO A N 1
ATOM 1373 C CA . PRO A 1 170 ? 10.539 -1.793 -22.891 1 88.25 170 PRO A CA 1
ATOM 1374 C C . PRO A 1 170 ? 11.594 -2.852 -23.203 1 88.25 170 PRO A C 1
ATOM 1376 O O . PRO A 1 170 ? 12.633 -2.539 -23.797 1 88.25 170 PRO A O 1
ATOM 1379 N N . ILE A 1 171 ? 11.383 -4.023 -22.797 1 82.56 171 ILE A N 1
ATOM 1380 C CA . ILE A 1 171 ? 12.336 -5.125 -22.859 1 82.56 171 ILE A CA 1
ATOM 1381 C C . ILE A 1 171 ? 12.633 -5.457 -24.328 1 82.56 171 ILE A C 1
ATOM 1383 O O . ILE A 1 171 ? 13.719 -5.953 -24.641 1 82.56 171 ILE A O 1
ATOM 1387 N N . GLN A 1 172 ? 11.664 -5.23 -25.188 1 77.81 172 GLN A N 1
ATOM 1388 C CA . GLN A 1 172 ? 11.859 -5.438 -26.625 1 77.81 172 GLN A CA 1
ATOM 1389 C C . GLN A 1 172 ? 13.023 -4.609 -27.141 1 77.81 172 GLN A C 1
ATOM 1391 O O . GLN A 1 172 ? 13.641 -4.961 -28.141 1 77.81 172 GLN A O 1
ATOM 1396 N N . LEU A 1 173 ? 13.312 -3.559 -26.391 1 77.69 173 LEU A N 1
ATOM 1397 C CA . LEU A 1 173 ? 14.414 -2.672 -26.766 1 77.69 173 LEU A CA 1
ATOM 1398 C C . LEU A 1 173 ? 15.602 -2.855 -25.828 1 77.69 173 LEU A C 1
ATOM 1400 O O . LEU A 1 173 ? 16.516 -2.029 -25.812 1 77.69 173 LEU A O 1
ATOM 1404 N N . GLY A 1 174 ? 15.516 -3.838 -24.953 1 75.94 174 GLY A N 1
ATOM 1405 C CA . GLY A 1 174 ? 16.656 -4.211 -24.125 1 75.94 174 GLY A CA 1
ATOM 1406 C C . GLY A 1 174 ? 16.609 -3.598 -22.734 1 75.94 174 GLY A C 1
ATOM 1407 O O . GLY A 1 174 ? 17.578 -3.678 -21.984 1 75.94 174 GLY A O 1
ATOM 1408 N N . PHE A 1 175 ? 15.477 -2.975 -22.375 1 82.88 175 PHE A N 1
ATOM 1409 C CA . PHE A 1 175 ? 15.359 -2.338 -21.078 1 82.88 175 PHE A CA 1
ATOM 1410 C C . PHE A 1 175 ? 14.227 -2.963 -20.266 1 82.88 175 PHE A C 1
ATOM 1412 O O . PHE A 1 175 ? 13.539 -3.865 -20.75 1 82.88 175 PHE A O 1
ATOM 1419 N N . ILE A 1 176 ? 14.109 -2.553 -19.062 1 88.44 176 ILE A N 1
ATOM 1420 C CA . ILE A 1 176 ? 13.172 -3.246 -18.188 1 88.44 176 ILE A CA 1
ATOM 1421 C C . ILE A 1 176 ? 11.875 -2.441 -18.062 1 88.44 176 ILE A C 1
ATOM 1423 O O . ILE A 1 176 ? 11.031 -2.73 -17.219 1 88.44 176 ILE A O 1
ATOM 1427 N N . GLY A 1 177 ? 11.711 -1.357 -18.859 1 92.25 177 GLY A N 1
ATOM 1428 C CA . GLY A 1 177 ? 10.461 -0.618 -18.922 1 92.25 177 GLY A CA 1
ATOM 1429 C C . GLY A 1 177 ? 10.422 0.583 -18 1 92.25 177 GLY A C 1
ATOM 1430 O O . GLY A 1 177 ? 9.562 1.455 -18.141 1 92.25 177 GLY A O 1
ATOM 1431 N N . THR A 1 178 ? 11.281 0.647 -17.016 1 93.19 178 THR A N 1
ATOM 1432 C CA . THR A 1 178 ? 11.328 1.754 -16.062 1 93.19 178 THR A CA 1
ATOM 1433 C C . THR A 1 178 ? 12.734 1.927 -15.5 1 93.19 178 THR A C 1
ATOM 1435 O O . THR A 1 178 ? 13.531 0.985 -15.508 1 93.19 178 THR A O 1
ATOM 1438 N N . LEU A 1 179 ? 13.062 3.039 -15.125 1 88.19 179 LEU A N 1
ATOM 1439 C CA . LEU A 1 179 ? 14.32 3.314 -14.438 1 88.19 179 LEU A CA 1
ATOM 1440 C C . LEU A 1 179 ? 14.094 3.445 -12.93 1 88.19 179 LEU A C 1
ATOM 1442 O O . LEU A 1 179 ? 15.016 3.787 -12.188 1 88.19 179 LEU A O 1
ATOM 1446 N N . GLY A 1 180 ? 12.883 3.188 -12.57 1 90.31 180 GLY A N 1
ATOM 1447 C CA . GLY A 1 180 ? 12.57 3.293 -11.156 1 90.31 180 GLY A CA 1
ATOM 1448 C C . GLY A 1 180 ? 11.703 4.496 -10.828 1 90.31 180 GLY A C 1
ATOM 1449 O O . GLY A 1 180 ? 10.945 4.969 -11.68 1 90.31 180 GLY A O 1
ATOM 1450 N N . ALA A 1 181 ? 11.664 4.867 -9.555 1 92.56 181 ALA A N 1
ATOM 1451 C CA . ALA A 1 181 ? 10.984 6.051 -9.039 1 92.56 181 ALA A CA 1
ATOM 1452 C C . ALA A 1 181 ? 11.883 6.836 -8.094 1 92.56 181 ALA A C 1
ATOM 1454 O O . ALA A 1 181 ? 12.836 6.285 -7.531 1 92.56 181 ALA A O 1
ATOM 1455 N N . VAL A 1 182 ? 11.633 8.117 -8.094 1 89.44 182 VAL A N 1
ATOM 1456 C CA . VAL A 1 182 ? 12.5 8.953 -7.277 1 89.44 182 VAL A CA 1
ATOM 1457 C C . VAL A 1 182 ? 11.656 9.961 -6.496 1 89.44 182 VAL A C 1
ATOM 1459 O O . VAL A 1 182 ? 10.641 10.445 -6.996 1 89.44 182 VAL A O 1
ATOM 1462 N N . ILE A 1 183 ? 11.992 10.125 -5.285 1 90.69 183 ILE A N 1
ATOM 1463 C CA . ILE A 1 183 ? 11.484 11.25 -4.5 1 90.69 183 ILE A CA 1
ATOM 1464 C C . ILE A 1 183 ? 12.547 12.352 -4.43 1 90.69 183 ILE A C 1
ATOM 1466 O O . ILE A 1 183 ? 13.742 12.062 -4.371 1 90.69 183 ILE A O 1
ATOM 1470 N N . SER A 1 184 ? 12.18 13.539 -4.484 1 88.69 184 SER A N 1
ATOM 1471 C CA . SER A 1 184 ? 13.094 14.68 -4.371 1 88.69 184 SER A CA 1
ATOM 1472 C C . SER A 1 184 ? 13.07 15.266 -2.961 1 88.69 184 SER A C 1
ATOM 1474 O O . SER A 1 184 ? 12.047 15.773 -2.508 1 88.69 184 SER A O 1
ATOM 1476 N N . MET A 1 185 ? 14.164 15.148 -2.357 1 89.94 185 MET A N 1
ATOM 1477 C CA . MET A 1 185 ? 14.289 15.734 -1.028 1 89.94 185 MET A CA 1
ATOM 1478 C C . MET A 1 185 ? 14.477 17.25 -1.12 1 89.94 185 MET A C 1
ATOM 1480 O O . MET A 1 185 ? 15.398 17.719 -1.789 1 89.94 185 MET A O 1
ATOM 1484 N N . LYS A 1 186 ? 13.625 17.984 -0.451 1 91.31 186 LYS A N 1
ATOM 1485 C CA . LYS A 1 186 ? 13.688 19.438 -0.515 1 91.31 186 LYS A CA 1
ATOM 1486 C C . LYS A 1 186 ? 14.344 20.016 0.737 1 91.31 186 LYS A C 1
ATOM 1488 O O . LYS A 1 186 ? 14.758 21.172 0.748 1 91.31 186 LYS A O 1
ATOM 1493 N N . SER A 1 187 ? 14.391 19.266 1.715 1 93.12 187 SER A N 1
ATOM 1494 C CA . SER A 1 187 ? 15.102 19.641 2.932 1 93.12 187 SER A CA 1
ATOM 1495 C C . SER A 1 187 ? 15.953 18.484 3.445 1 93.12 187 SER A C 1
ATOM 1497 O O . SER A 1 187 ? 15.703 17.328 3.117 1 93.12 187 SER A O 1
ATOM 1499 N N . LEU A 1 188 ? 16.984 18.844 4.203 1 95.25 188 LEU A N 1
ATOM 1500 C CA . LEU A 1 188 ? 17.875 17.828 4.762 1 95.25 188 LEU A CA 1
ATOM 1501 C C . LEU A 1 188 ? 17.297 17.266 6.062 1 95.25 188 LEU A C 1
ATOM 1503 O O . LEU A 1 188 ? 16.656 17.984 6.828 1 95.25 188 LEU A O 1
ATOM 1507 N N . PRO A 1 189 ? 17.5 15.953 6.293 1 96.31 189 PRO A N 1
ATOM 1508 C CA . PRO A 1 189 ? 17.109 15.406 7.594 1 96.31 189 PRO A CA 1
ATOM 1509 C C . PRO A 1 189 ? 17.828 16.094 8.758 1 96.31 189 PRO A C 1
ATOM 1511 O O . PRO A 1 189 ? 19 16.422 8.656 1 96.31 189 PRO A O 1
ATOM 1514 N N . PRO A 1 190 ? 17.156 16.25 9.852 1 96.31 190 PRO A N 1
ATOM 1515 C CA . PRO A 1 190 ? 17.703 17.062 10.93 1 96.31 190 PRO A CA 1
ATOM 1516 C C . PRO A 1 190 ? 18.906 16.406 11.609 1 96.31 190 PRO A C 1
ATOM 1518 O O . PRO A 1 190 ? 19.875 17.078 11.977 1 96.31 190 PRO A O 1
ATOM 1521 N N . THR A 1 191 ? 18.891 15.086 11.766 1 96.5 191 THR A N 1
ATOM 1522 C CA . THR A 1 191 ? 19.953 14.391 12.492 1 96.5 191 THR A CA 1
ATOM 1523 C C . THR A 1 191 ? 20.547 13.273 11.641 1 96.5 191 THR A C 1
ATOM 1525 O O . THR A 1 191 ? 19.984 12.898 10.609 1 96.5 191 THR A O 1
ATOM 1528 N N . ARG A 1 192 ? 21.703 12.75 12.18 1 96.75 192 ARG A N 1
ATOM 1529 C CA . ARG A 1 192 ? 22.344 11.602 11.539 1 96.75 192 ARG A CA 1
ATOM 1530 C C . ARG A 1 192 ? 21.406 10.391 11.547 1 96.75 192 ARG A C 1
ATOM 1532 O O . ARG A 1 192 ? 21.344 9.648 10.57 1 96.75 192 ARG A O 1
ATOM 1539 N N . ARG A 1 193 ? 20.734 10.273 12.617 1 96.88 193 ARG A N 1
ATOM 1540 C CA . ARG A 1 193 ? 19.812 9.148 12.742 1 96.88 193 ARG A CA 1
ATOM 1541 C C . ARG A 1 193 ? 18.688 9.258 11.727 1 96.88 193 ARG A C 1
ATOM 1543 O O . ARG A 1 193 ? 18.312 8.266 11.102 1 96.88 193 ARG A O 1
ATOM 1550 N N . ASP A 1 194 ? 18.141 10.453 11.562 1 96.88 194 ASP A N 1
ATOM 1551 C CA . ASP A 1 194 ? 17.062 10.672 10.602 1 96.88 194 ASP A CA 1
ATOM 1552 C C . ASP A 1 194 ? 17.547 10.43 9.172 1 96.88 194 ASP A C 1
ATOM 1554 O O . ASP A 1 194 ? 16.797 9.922 8.336 1 96.88 194 ASP A O 1
ATOM 1558 N N . LEU A 1 195 ? 18.766 10.82 8.977 1 97.12 195 LEU A N 1
ATOM 1559 C CA . LEU A 1 195 ? 19.359 10.594 7.664 1 97.12 195 LEU A CA 1
ATOM 1560 C C . LEU A 1 195 ? 19.484 9.102 7.367 1 97.12 195 LEU A C 1
ATOM 1562 O O . LEU A 1 195 ? 19.125 8.656 6.273 1 97.12 195 LEU A O 1
ATOM 1566 N N . ALA A 1 196 ? 19.938 8.344 8.32 1 97.88 196 ALA A N 1
ATOM 1567 C CA . ALA A 1 196 ? 20.078 6.898 8.172 1 97.88 196 ALA A CA 1
ATOM 1568 C C . ALA A 1 196 ? 18.719 6.23 7.98 1 97.88 196 ALA A C 1
ATOM 1570 O O . ALA A 1 196 ? 18.562 5.367 7.113 1 97.88 196 ALA A O 1
ATOM 1571 N N . LYS A 1 197 ? 17.797 6.668 8.781 1 97.56 197 LYS A N 1
ATOM 1572 C CA . LYS A 1 197 ? 16.453 6.09 8.711 1 97.56 197 LYS A CA 1
ATOM 1573 C C . LYS A 1 197 ? 15.82 6.352 7.355 1 97.56 197 LYS A C 1
ATOM 1575 O O . LYS A 1 197 ? 15.188 5.461 6.777 1 97.56 197 LYS A O 1
ATOM 1580 N N . LEU A 1 198 ? 15.977 7.52 6.918 1 96.81 198 LEU A N 1
ATOM 1581 C CA . LEU A 1 198 ? 15.43 7.879 5.617 1 96.81 198 LEU A CA 1
ATOM 1582 C C . LEU A 1 198 ? 16.078 7.059 4.508 1 96.81 198 LEU A C 1
ATOM 1584 O O . LEU A 1 198 ? 15.383 6.566 3.611 1 96.81 198 LEU A O 1
ATOM 1588 N N . GLY A 1 199 ? 17.328 6.867 4.57 1 97.25 199 GLY A N 1
ATOM 1589 C CA . GLY A 1 199 ? 18.062 6.145 3.547 1 97.25 199 GLY A CA 1
ATOM 1590 C C . GLY A 1 199 ? 17.688 4.676 3.469 1 97.25 199 GLY A C 1
ATOM 1591 O O . GLY A 1 199 ? 17.578 4.113 2.377 1 97.25 199 GLY A O 1
ATOM 1592 N N . ILE A 1 200 ? 17.484 4.047 4.605 1 97.94 200 ILE A N 1
ATOM 1593 C CA . ILE A 1 200 ? 17.312 2.598 4.621 1 97.94 200 ILE A CA 1
ATOM 1594 C C . ILE A 1 200 ? 15.836 2.254 4.418 1 97.94 200 ILE A C 1
ATOM 1596 O O . ILE A 1 200 ? 15.5 1.13 4.039 1 97.94 200 ILE A O 1
ATOM 1600 N N . SER A 1 201 ? 14.93 3.189 4.703 1 97.75 201 SER A N 1
ATOM 1601 C CA . SER A 1 201 ? 13.5 2.906 4.723 1 97.75 201 SER A CA 1
ATOM 1602 C C . SER A 1 201 ? 13 2.453 3.354 1 97.75 201 SER A C 1
ATOM 1604 O O . SER A 1 201 ? 12.289 1.456 3.246 1 97.75 201 SER A O 1
ATOM 1606 N N . GLY A 1 202 ? 13.398 3.088 2.303 1 97 202 GLY A N 1
ATOM 1607 C CA . GLY A 1 202 ? 12.992 2.709 0.96 1 97 202 GLY A CA 1
ATOM 1608 C C . GLY A 1 202 ? 13.406 1.297 0.587 1 97 202 GLY A C 1
ATOM 1609 O O . GLY A 1 202 ? 12.555 0.446 0.317 1 97 202 GLY A O 1
ATOM 1610 N N . PRO A 1 203 ? 14.68 1.054 0.671 1 97.69 203 PRO A N 1
ATOM 1611 C CA . PRO A 1 203 ? 15.18 -0.285 0.354 1 97.69 203 PRO A CA 1
ATOM 1612 C C . PRO A 1 203 ? 14.516 -1.378 1.186 1 97.69 203 PRO A C 1
ATOM 1614 O O . PRO A 1 203 ? 14.25 -2.473 0.679 1 97.69 203 PRO A O 1
ATOM 1617 N N . LEU A 1 204 ? 14.32 -1.076 2.416 1 97.69 204 LEU A N 1
ATOM 1618 C CA . LEU A 1 204 ? 13.695 -2.068 3.285 1 97.69 204 LEU A CA 1
ATOM 1619 C C . LEU A 1 204 ? 12.289 -2.406 2.805 1 97.69 204 LEU A C 1
ATOM 1621 O O . LEU A 1 204 ? 11.938 -3.582 2.676 1 97.69 204 LEU A O 1
ATOM 1625 N N . PHE A 1 205 ? 11.516 -1.393 2.562 1 96.5 205 PHE A N 1
ATOM 1626 C CA . PHE A 1 205 ? 10.141 -1.59 2.107 1 96.5 205 PHE A CA 1
ATOM 1627 C C . PHE A 1 205 ? 10.117 -2.281 0.75 1 96.5 205 PHE A C 1
ATOM 1629 O O . PHE A 1 205 ? 9.336 -3.209 0.535 1 96.5 205 PHE A O 1
ATOM 1636 N N . GLY A 1 206 ? 10.969 -1.852 -0.136 1 96.5 206 GLY A N 1
ATOM 1637 C CA . GLY A 1 206 ? 11.055 -2.494 -1.438 1 96.5 206 GLY A CA 1
ATOM 1638 C C . GLY A 1 206 ? 11.453 -3.957 -1.354 1 96.5 206 GLY A C 1
ATOM 1639 O O . GLY A 1 206 ? 10.898 -4.797 -2.066 1 96.5 206 GLY A O 1
ATOM 1640 N N . TYR A 1 207 ? 12.359 -4.266 -0.493 1 97.56 207 TYR A N 1
ATOM 1641 C CA . TYR A 1 207 ? 12.852 -5.625 -0.318 1 97.56 207 TYR A CA 1
ATOM 1642 C C . TYR A 1 207 ? 11.742 -6.551 0.168 1 97.56 207 TYR A C 1
ATOM 1644 O O . TYR A 1 207 ? 11.617 -7.684 -0.305 1 97.56 207 TYR A O 1
ATOM 1652 N N . ILE A 1 208 ? 10.945 -6.086 1.133 1 96.31 208 ILE A N 1
ATOM 1653 C CA . ILE A 1 208 ? 9.891 -6.898 1.725 1 96.31 208 ILE A CA 1
ATOM 1654 C C . ILE A 1 208 ? 8.875 -7.285 0.653 1 96.31 208 ILE A C 1
ATOM 1656 O O . ILE A 1 208 ? 8.477 -8.445 0.549 1 96.31 208 ILE A O 1
ATOM 1660 N N . VAL A 1 209 ? 8.461 -6.367 -0.15 1 96.12 209 VAL A N 1
ATOM 1661 C CA . VAL A 1 209 ? 7.488 -6.621 -1.211 1 96.12 209 VAL A CA 1
ATOM 1662 C C . VAL A 1 209 ? 8.086 -7.582 -2.238 1 96.12 209 VAL A C 1
ATOM 1664 O O . VAL A 1 209 ? 7.43 -8.531 -2.668 1 96.12 209 VAL A O 1
ATOM 1667 N N . ALA A 1 210 ? 9.352 -7.297 -2.576 1 97.44 210 ALA A N 1
ATOM 1668 C CA . ALA A 1 210 ? 10.031 -8.148 -3.553 1 97.44 210 ALA A CA 1
ATOM 1669 C C . ALA A 1 210 ? 10.164 -9.578 -3.033 1 97.44 210 ALA A C 1
ATOM 1671 O O . ALA A 1 210 ? 10.109 -10.531 -3.809 1 97.44 210 ALA A O 1
ATOM 1672 N N . LEU A 1 211 ? 10.367 -9.695 -1.742 1 97.38 211 LEU A N 1
ATOM 1673 C CA . LEU A 1 211 ? 10.5 -11.016 -1.138 1 97.38 211 LEU A CA 1
ATOM 1674 C C . LEU A 1 211 ? 9.211 -11.812 -1.3 1 97.38 211 LEU A C 1
ATOM 1676 O O . LEU A 1 211 ? 9.25 -13 -1.635 1 97.38 211 LEU A O 1
ATOM 1680 N N . ILE A 1 212 ? 8.109 -11.219 -1.111 1 95.12 212 ILE A N 1
ATOM 1681 C CA . ILE A 1 212 ? 6.812 -11.875 -1.222 1 95.12 212 ILE A CA 1
ATOM 1682 C C . ILE A 1 212 ? 6.539 -12.242 -2.68 1 95.12 212 ILE A C 1
ATOM 1684 O O . ILE A 1 212 ? 6.184 -13.383 -2.988 1 95.12 212 ILE A O 1
ATOM 1688 N N . ILE A 1 213 ? 6.734 -11.273 -3.6 1 96.31 213 ILE A N 1
ATOM 1689 C CA . ILE A 1 213 ? 6.52 -11.508 -5.023 1 96.31 213 ILE A CA 1
ATOM 1690 C C . ILE A 1 213 ? 7.484 -12.586 -5.52 1 96.31 213 ILE A C 1
ATOM 1692 O O . ILE A 1 213 ? 7.102 -13.453 -6.309 1 96.31 213 ILE A O 1
ATOM 1696 N N . GLY A 1 214 ? 8.742 -12.469 -4.992 1 97.06 214 GLY A N 1
ATOM 1697 C CA . GLY A 1 214 ? 9.758 -13.43 -5.387 1 97.06 214 GLY A CA 1
ATOM 1698 C C . GLY A 1 214 ? 9.438 -14.852 -4.957 1 97.06 214 GLY A C 1
ATOM 1699 O O . GLY A 1 214 ? 9.641 -15.797 -5.723 1 97.06 214 GLY A O 1
ATOM 1700 N N . PHE A 1 215 ? 9 -15.016 -3.764 1 96.12 215 PHE A N 1
ATOM 1701 C CA . PHE A 1 215 ? 8.617 -16.344 -3.285 1 96.12 215 PHE A CA 1
ATOM 1702 C C . PHE A 1 215 ? 7.527 -16.938 -4.168 1 96.12 215 PHE A C 1
ATOM 1704 O O . PHE A 1 215 ? 7.641 -18.078 -4.617 1 96.12 215 PHE A O 1
ATOM 1711 N N . ILE A 1 216 ? 6.477 -16.141 -4.457 1 94.88 216 ILE A N 1
ATOM 1712 C CA . ILE A 1 216 ? 5.367 -16.594 -5.285 1 94.88 216 ILE A CA 1
ATOM 1713 C C . ILE A 1 216 ? 5.867 -16.906 -6.691 1 94.88 216 ILE A C 1
ATOM 1715 O O . ILE A 1 216 ? 5.566 -17.984 -7.238 1 94.88 216 ILE A O 1
ATOM 1719 N N . GLY A 1 217 ? 6.656 -15.984 -7.254 1 96.19 217 GLY A N 1
ATOM 1720 C CA . GLY A 1 217 ? 7.184 -16.172 -8.602 1 96.19 217 GLY A CA 1
ATOM 1721 C C . GLY A 1 217 ? 8.07 -17.391 -8.734 1 96.19 217 GLY A C 1
ATOM 1722 O O . GLY A 1 217 ? 7.969 -18.125 -9.719 1 96.19 217 GLY A O 1
ATOM 1723 N N . VAL A 1 218 ? 8.922 -17.609 -7.758 1 95.19 218 VAL A N 1
ATOM 1724 C CA . VAL A 1 218 ? 9.836 -18.75 -7.797 1 95.19 218 VAL A CA 1
ATOM 1725 C C . VAL A 1 218 ? 9.047 -20.047 -7.68 1 95.19 218 VAL A C 1
ATOM 1727 O O . VAL A 1 218 ? 9.305 -21 -8.406 1 95.19 218 VAL A O 1
ATOM 1730 N N . MET A 1 219 ? 8.047 -20.062 -6.801 1 91.94 219 MET A N 1
ATOM 1731 C CA . MET A 1 219 ? 7.234 -21.266 -6.613 1 91.94 219 MET A CA 1
ATOM 1732 C C . MET A 1 219 ? 6.449 -21.594 -7.883 1 91.94 219 MET A C 1
ATOM 1734 O O . MET A 1 219 ? 6.211 -22.766 -8.18 1 91.94 219 MET A O 1
ATOM 1738 N N . PHE A 1 220 ? 6.188 -20.578 -8.68 1 91.06 220 PHE A N 1
ATOM 1739 C CA . PHE A 1 220 ? 5.375 -20.781 -9.867 1 91.06 220 PHE A CA 1
ATOM 1740 C C . PHE A 1 220 ? 6.25 -20.969 -11.102 1 91.06 220 PHE A C 1
ATOM 1742 O O . PHE A 1 220 ? 5.75 -21.25 -12.195 1 91.06 220 PHE A O 1
ATOM 1749 N N . SER A 1 221 ? 7.535 -20.828 -10.977 1 94.12 221 SER A N 1
ATOM 1750 C CA . SER A 1 221 ? 8.461 -21.078 -12.078 1 94.12 221 SER A CA 1
ATOM 1751 C C . SER A 1 221 ? 8.57 -22.562 -12.375 1 94.12 221 SER A C 1
ATOM 1753 O O . SER A 1 221 ? 8.859 -23.359 -11.477 1 94.12 221 SER A O 1
ATOM 1755 N N . PRO A 1 222 ? 8.305 -22.969 -13.562 1 93.5 222 PRO A N 1
ATOM 1756 C CA . PRO A 1 222 ? 8.383 -24.391 -13.891 1 93.5 222 PRO A CA 1
ATOM 1757 C C . PRO A 1 222 ? 9.82 -24.922 -13.891 1 93.5 222 PRO A C 1
ATOM 1759 O O . PRO A 1 222 ? 10.742 -24.188 -14.266 1 93.5 222 PRO A O 1
ATOM 1762 N N . THR A 1 223 ? 9.93 -26.188 -13.461 1 93.62 223 THR A N 1
ATOM 1763 C CA . THR A 1 223 ? 11.203 -26.891 -13.523 1 93.62 223 THR A CA 1
ATOM 1764 C C . THR A 1 223 ? 11.391 -27.562 -14.883 1 93.62 223 THR A C 1
ATOM 1766 O O . THR A 1 223 ? 10.5 -28.266 -15.359 1 93.62 223 THR A O 1
ATOM 1769 N N . ILE A 1 224 ? 12.516 -27.328 -15.508 1 94.19 224 ILE A N 1
ATOM 1770 C CA . ILE A 1 224 ? 12.789 -27.906 -16.812 1 94.19 224 ILE A CA 1
ATOM 1771 C C . ILE A 1 224 ? 14.164 -28.578 -16.797 1 94.19 224 ILE A C 1
ATOM 1773 O O . ILE A 1 224 ? 15.047 -28.188 -16.047 1 94.19 224 ILE A O 1
ATOM 1777 N N . PRO A 1 225 ? 14.258 -29.641 -17.609 1 95.5 225 PRO A N 1
ATOM 1778 C CA . PRO A 1 225 ? 15.578 -30.266 -17.703 1 95.5 225 PRO A CA 1
ATOM 1779 C C . PRO A 1 225 ? 16.641 -29.297 -18.219 1 95.5 225 PRO A C 1
ATOM 1781 O O . PRO A 1 225 ? 16.359 -28.469 -19.094 1 95.5 225 PRO A O 1
ATOM 1784 N N . ILE A 1 226 ? 17.797 -29.453 -17.703 1 94.38 226 ILE A N 1
ATOM 1785 C CA . ILE A 1 226 ? 18.906 -28.609 -18.109 1 94.38 226 ILE A CA 1
ATOM 1786 C C . ILE A 1 226 ? 19.125 -28.719 -19.609 1 94.38 226 ILE A C 1
ATOM 1788 O O . ILE A 1 226 ? 19.438 -27.719 -20.266 1 94.38 226 ILE A O 1
ATOM 1792 N N . SER A 1 227 ? 18.969 -29.891 -20.188 1 95.12 227 SER A N 1
ATOM 1793 C CA . SER A 1 227 ? 19.109 -30.078 -21.625 1 95.12 227 SER A CA 1
ATOM 1794 C C . SER A 1 227 ? 18.141 -29.188 -22.406 1 95.12 227 SER A C 1
ATOM 1796 O O . SER A 1 227 ? 18.531 -28.578 -23.406 1 95.12 227 SER A O 1
ATOM 1798 N N . LYS A 1 228 ? 16.938 -29.125 -21.875 1 93.94 228 LYS A N 1
ATOM 1799 C CA . LYS A 1 228 ? 15.93 -28.281 -22.531 1 93.94 228 LYS A CA 1
ATOM 1800 C C . LYS A 1 228 ? 16.281 -26.797 -22.406 1 93.94 228 LYS A C 1
ATOM 1802 O O . LYS A 1 228 ? 16.047 -26.016 -23.328 1 93.94 228 LYS A O 1
ATOM 1807 N N . SER A 1 229 ? 16.797 -26.422 -21.281 1 93.06 229 SER A N 1
ATOM 1808 C CA . SER A 1 229 ? 17.203 -25.047 -21.062 1 93.06 229 SER A CA 1
ATOM 1809 C C . SER A 1 229 ? 18.312 -24.625 -22.047 1 93.06 229 SER A C 1
ATOM 1811 O O . SER A 1 229 ? 18.297 -23.516 -22.562 1 93.06 229 SER A O 1
ATOM 1813 N N . ILE A 1 230 ? 19.219 -25.516 -22.312 1 93.38 230 ILE A N 1
ATOM 1814 C CA . ILE A 1 230 ? 20.312 -25.25 -23.25 1 93.38 230 ILE A CA 1
ATOM 1815 C C . ILE A 1 230 ? 19.734 -25.078 -24.656 1 93.38 230 ILE A C 1
ATOM 1817 O O . ILE A 1 230 ? 20.141 -24.156 -25.375 1 93.38 230 ILE A O 1
ATOM 1821 N N . GLU A 1 231 ? 18.844 -25.906 -24.969 1 94.19 231 GLU A N 1
ATOM 1822 C CA . GLU A 1 231 ? 18.188 -25.812 -26.281 1 94.19 231 GLU A CA 1
ATOM 1823 C C . GLU A 1 231 ? 17.484 -24.484 -26.453 1 94.19 231 GLU A C 1
ATOM 1825 O O . GLU A 1 231 ? 17.562 -23.859 -27.516 1 94.19 231 GLU A O 1
ATOM 1830 N N . LEU A 1 232 ? 16.797 -24.094 -25.438 1 92.56 232 LEU A N 1
ATOM 1831 C CA . LEU A 1 232 ? 16.031 -22.844 -25.484 1 92.56 232 LEU A CA 1
ATOM 1832 C C . LEU A 1 232 ? 16.969 -21.641 -25.625 1 92.56 232 LEU A C 1
ATOM 1834 O O . LEU A 1 232 ? 16.656 -20.703 -26.359 1 92.56 232 LEU A O 1
ATOM 1838 N N . VAL A 1 233 ? 18.062 -21.641 -24.984 1 90.31 233 VAL A N 1
ATOM 1839 C CA . VAL A 1 233 ? 19.016 -20.547 -25.031 1 90.31 233 VAL A CA 1
ATOM 1840 C C . VAL A 1 233 ? 19.703 -20.516 -26.391 1 90.31 233 VAL A C 1
ATOM 1842 O O . VAL A 1 233 ? 19.844 -19.438 -27 1 90.31 233 VAL A O 1
ATOM 1845 N N . GLU A 1 234 ? 20.047 -21.656 -26.891 1 92.81 234 GLU A N 1
ATOM 1846 C CA . GLU A 1 234 ? 20.703 -21.75 -28.188 1 92.81 234 GLU A CA 1
ATOM 1847 C C . GLU A 1 234 ? 19.781 -21.297 -29.328 1 92.81 234 GLU A C 1
ATOM 1849 O O . GLU A 1 234 ? 20.234 -20.719 -30.312 1 92.81 234 GLU A O 1
ATOM 1854 N N . SER A 1 235 ? 18.5 -21.609 -29.125 1 92.88 235 SER A N 1
ATOM 1855 C CA . SER A 1 235 ? 17.516 -21.234 -30.156 1 92.88 235 SER A CA 1
ATOM 1856 C C . SER A 1 235 ? 17.109 -19.781 -30.031 1 92.88 235 SER A C 1
ATOM 1858 O O . SER A 1 235 ? 16.391 -19.25 -30.875 1 92.88 235 SER A O 1
ATOM 1860 N N . GLY A 1 236 ? 17.484 -19.094 -28.891 1 88.62 236 GLY A N 1
ATOM 1861 C CA . GLY A 1 236 ? 17.172 -17.688 -28.703 1 88.62 236 GLY A CA 1
ATOM 1862 C C . GLY A 1 236 ? 15.812 -17.453 -28.062 1 88.62 236 GLY A C 1
ATOM 1863 O O . GLY A 1 236 ? 15.336 -16.312 -28 1 88.62 236 GLY A O 1
ATOM 1864 N N . GLN A 1 237 ? 15.203 -18.516 -27.625 1 89.75 237 GLN A N 1
ATOM 1865 C CA . GLN A 1 237 ? 13.867 -18.406 -27.062 1 89.75 237 GLN A CA 1
ATOM 1866 C C . GLN A 1 237 ? 13.914 -17.984 -25.594 1 89.75 237 GLN A C 1
ATOM 1868 O O . GLN A 1 237 ? 12.906 -17.531 -25.047 1 89.75 237 GLN A O 1
ATOM 1873 N N . ALA A 1 238 ? 15.086 -18.203 -25.031 1 88.62 238 ALA A N 1
ATOM 1874 C CA . ALA A 1 238 ? 15.305 -17.797 -23.641 1 88.62 238 ALA A CA 1
ATOM 1875 C C . ALA A 1 238 ? 16.719 -17.266 -23.438 1 88.62 238 ALA A C 1
ATOM 1877 O O . ALA A 1 238 ? 17.594 -17.469 -24.281 1 88.62 238 ALA A O 1
ATOM 1878 N N . SER A 1 239 ? 16.922 -16.5 -22.453 1 86.44 239 SER A N 1
ATOM 1879 C CA . SER A 1 239 ? 18.234 -15.984 -22.094 1 86.44 239 SER A CA 1
ATOM 1880 C C . SER A 1 239 ? 18.656 -16.484 -20.719 1 86.44 239 SER A C 1
ATOM 1882 O O . SER A 1 239 ? 17.828 -16.578 -19.797 1 86.44 239 SER A O 1
ATOM 1884 N N . GLU A 1 240 ? 19.875 -16.781 -20.609 1 86.06 240 GLU A N 1
ATOM 1885 C CA . GLU A 1 240 ? 20.406 -17.188 -19.297 1 86.06 240 GLU A CA 1
ATOM 1886 C C . GLU A 1 240 ? 20.781 -15.977 -18.453 1 86.06 240 GLU A C 1
ATOM 1888 O O . GLU A 1 240 ? 21.328 -15 -18.953 1 86.06 240 GLU A O 1
ATOM 1893 N N . ILE A 1 241 ? 20.469 -16.062 -17.234 1 83.56 241 ILE A N 1
ATOM 1894 C CA . ILE A 1 241 ? 20.859 -15.008 -16.297 1 83.56 241 ILE A CA 1
ATOM 1895 C C . ILE A 1 241 ? 22.156 -15.391 -15.602 1 83.56 241 ILE A C 1
ATOM 1897 O O . ILE A 1 241 ? 22.234 -16.422 -14.938 1 83.56 241 ILE A O 1
ATOM 1901 N N . GLY A 1 242 ? 23.172 -14.578 -15.719 1 79.12 242 GLY A N 1
ATOM 1902 C CA . GLY A 1 242 ? 24.516 -14.914 -15.281 1 79.12 242 GLY A CA 1
ATOM 1903 C C . GLY A 1 242 ? 24.781 -14.539 -13.836 1 79.12 242 GLY A C 1
ATOM 1904 O O . GLY A 1 242 ? 25.875 -14.781 -13.312 1 79.12 242 GLY A O 1
ATOM 1905 N N . PHE A 1 243 ? 23.859 -13.852 -13.188 1 84.94 243 PHE A N 1
ATOM 1906 C CA . PHE A 1 243 ? 24 -13.5 -11.781 1 84.94 243 PHE A CA 1
ATOM 1907 C C . PHE A 1 243 ? 22.641 -13.508 -11.086 1 84.94 243 PHE A C 1
ATOM 1909 O O . PHE A 1 243 ? 21.609 -13.328 -11.727 1 84.94 243 PHE A O 1
ATOM 1916 N N . MET A 1 244 ? 22.688 -13.805 -9.789 1 91.06 244 MET A N 1
ATOM 1917 C CA . MET A 1 244 ? 21.469 -13.852 -8.992 1 91.06 244 MET A CA 1
ATOM 1918 C C . MET A 1 244 ? 21.688 -13.242 -7.613 1 91.06 244 MET A C 1
ATOM 1920 O O . MET A 1 244 ? 22.688 -13.547 -6.949 1 91.06 244 MET A O 1
ATOM 1924 N N . PRO A 1 245 ? 20.844 -12.305 -7.219 1 94.75 245 PRO A N 1
ATOM 1925 C CA . PRO A 1 245 ? 20.922 -11.844 -5.832 1 94.75 245 PRO A CA 1
ATOM 1926 C C . PRO A 1 245 ? 20.828 -12.984 -4.824 1 94.75 245 PRO A C 1
ATOM 1928 O O . PRO A 1 245 ? 20.141 -13.977 -5.07 1 94.75 245 PRO A O 1
ATOM 1931 N N . LEU A 1 246 ? 21.469 -12.828 -3.719 1 96.5 246 LEU A N 1
ATOM 1932 C CA . LEU A 1 246 ? 21.516 -13.883 -2.715 1 96.5 246 LEU A CA 1
ATOM 1933 C C . LEU A 1 246 ? 20.109 -14.312 -2.305 1 96.5 246 LEU A C 1
ATOM 1935 O O . LEU A 1 246 ? 19.844 -15.508 -2.158 1 96.5 246 LEU A O 1
ATOM 1939 N N . THR A 1 247 ? 19.234 -13.367 -2.053 1 97.5 247 THR A N 1
ATOM 1940 C CA . THR A 1 247 ? 17.859 -13.695 -1.647 1 97.5 247 THR A CA 1
ATOM 1941 C C . THR A 1 247 ? 17.188 -14.594 -2.678 1 97.5 247 THR A C 1
ATOM 1943 O O . THR A 1 247 ? 16.453 -15.516 -2.32 1 97.5 247 THR A O 1
ATOM 1946 N N . MET A 1 248 ? 17.422 -14.336 -3.939 1 96 248 MET A N 1
ATOM 1947 C CA . MET A 1 248 ? 16.859 -15.18 -4.988 1 96 248 MET A CA 1
ATOM 1948 C C . MET A 1 248 ? 17.406 -16.594 -4.91 1 96 248 MET A C 1
ATOM 1950 O O . MET A 1 248 ? 16.672 -17.562 -5.109 1 96 248 MET A O 1
ATOM 1954 N N . ILE A 1 249 ? 18.688 -16.703 -4.664 1 95.06 249 ILE A N 1
ATOM 1955 C CA . ILE A 1 249 ? 19.312 -18.016 -4.52 1 95.06 249 ILE A CA 1
ATOM 1956 C C . ILE A 1 249 ? 18.672 -18.766 -3.354 1 95.06 249 ILE A C 1
ATOM 1958 O O . ILE A 1 249 ? 18.375 -19.953 -3.467 1 95.06 249 ILE A O 1
ATOM 1962 N N . LEU A 1 250 ? 18.484 -18.062 -2.293 1 95.38 250 LEU A N 1
ATOM 1963 C CA . LEU A 1 250 ? 17.859 -18.672 -1.12 1 95.38 250 LEU A CA 1
ATOM 1964 C C . LEU A 1 250 ? 16.438 -19.156 -1.44 1 95.38 250 LEU A C 1
ATOM 1966 O O . LEU A 1 250 ? 16.031 -20.234 -0.991 1 95.38 250 LEU A O 1
ATOM 1970 N N . LEU A 1 251 ? 15.688 -18.391 -2.193 1 94.94 251 LEU A N 1
ATOM 1971 C CA . LEU A 1 251 ? 14.344 -18.781 -2.596 1 94.94 251 LEU A CA 1
ATOM 1972 C C . LEU A 1 251 ? 14.375 -20.031 -3.479 1 94.94 251 LEU A C 1
ATOM 1974 O O . LEU A 1 251 ? 13.508 -20.891 -3.363 1 94.94 251 LEU A O 1
ATOM 1978 N N . LEU A 1 252 ? 15.359 -20.094 -4.355 1 93.31 252 LEU A N 1
ATOM 1979 C CA . LEU A 1 252 ? 15.508 -21.25 -5.227 1 93.31 252 LEU A CA 1
ATOM 1980 C C . LEU A 1 252 ? 15.852 -22.5 -4.418 1 93.31 252 LEU A C 1
ATOM 1982 O O . LEU A 1 252 ? 15.43 -23.594 -4.766 1 93.31 252 LEU A O 1
ATOM 1986 N N . LEU A 1 253 ? 16.578 -22.328 -3.373 1 92.44 253 LEU A N 1
ATOM 1987 C CA . LEU A 1 253 ? 16.906 -23.438 -2.49 1 92.44 253 LEU A CA 1
ATOM 1988 C C . LEU A 1 253 ? 15.648 -23.969 -1.801 1 92.44 253 LEU A C 1
ATOM 1990 O O . LEU A 1 253 ? 15.5 -25.172 -1.609 1 92.44 253 LEU A O 1
ATOM 1994 N N . ILE A 1 254 ? 14.789 -23.078 -1.433 1 90.5 254 ILE A N 1
ATOM 1995 C CA . ILE A 1 254 ? 13.539 -23.469 -0.792 1 90.5 254 ILE A CA 1
ATOM 1996 C C . ILE A 1 254 ? 12.703 -24.312 -1.751 1 90.5 254 ILE A C 1
ATOM 1998 O O . ILE A 1 254 ? 12.062 -25.281 -1.335 1 90.5 254 ILE A O 1
ATOM 2002 N N . LYS A 1 255 ? 12.641 -23.969 -3.053 1 89.94 255 LYS A N 1
ATOM 2003 C CA . LYS A 1 255 ? 11.891 -24.703 -4.055 1 89.94 255 LYS A CA 1
ATOM 2004 C C . LYS A 1 255 ? 12.445 -26.109 -4.234 1 89.94 255 LYS A C 1
ATOM 2006 O O . LYS A 1 255 ? 11.734 -27.016 -4.672 1 89.94 255 LYS A O 1
ATOM 2011 N N . ASN A 1 256 ? 13.688 -26.406 -3.891 1 88 256 ASN A N 1
ATOM 2012 C CA . ASN A 1 256 ? 14.32 -27.703 -3.932 1 88 256 ASN A CA 1
ATOM 2013 C C . ASN A 1 256 ? 14.273 -28.312 -5.332 1 88 256 ASN A C 1
ATOM 2015 O O . ASN A 1 256 ? 13.758 -29.422 -5.523 1 88 256 ASN A O 1
ATOM 2019 N N . ILE A 1 257 ? 14.945 -27.75 -6.277 1 89.69 257 ILE A N 1
ATOM 2020 C CA . ILE A 1 257 ? 15.031 -28.203 -7.664 1 89.69 257 ILE A CA 1
ATOM 2021 C C . ILE A 1 257 ? 15.836 -29.5 -7.742 1 89.69 257 ILE A C 1
ATOM 2023 O O . ILE A 1 257 ? 16.953 -29.562 -7.227 1 89.69 257 ILE A O 1
ATOM 2027 N N . PRO A 1 258 ? 15.258 -30.516 -8.32 1 91.38 258 PRO A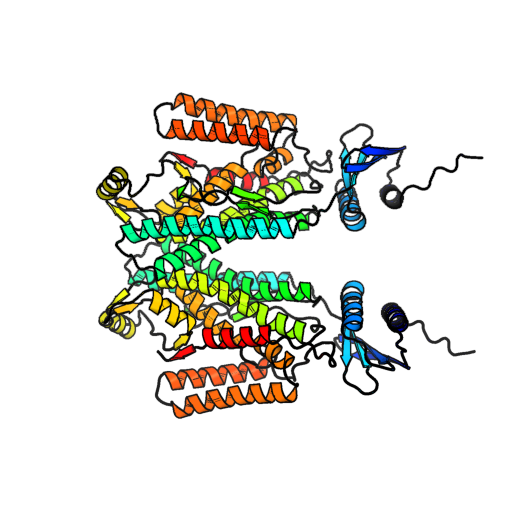 N 1
ATOM 2028 C CA . PRO A 1 258 ? 15.977 -31.797 -8.438 1 91.38 258 PRO A CA 1
ATOM 2029 C C . PRO A 1 258 ? 17.266 -31.672 -9.258 1 91.38 258 PRO A C 1
ATOM 2031 O O . PRO A 1 258 ? 17.375 -30.781 -10.102 1 91.38 258 PRO A O 1
ATOM 2034 N N . PRO A 1 259 ? 18.172 -32.562 -8.969 1 91.56 259 PRO A N 1
ATOM 2035 C CA . PRO A 1 259 ? 19.406 -32.531 -9.773 1 91.56 259 PRO A CA 1
ATOM 2036 C C . PRO A 1 259 ? 19.125 -32.75 -11.266 1 91.56 259 PRO A C 1
ATOM 2038 O O . PRO A 1 259 ? 18.266 -33.562 -11.633 1 91.56 259 PRO A O 1
ATOM 2041 N N . GLY A 1 260 ? 19.828 -32.062 -12.102 1 93.56 260 GLY A N 1
ATOM 2042 C CA . GLY A 1 260 ? 19.656 -32.188 -13.539 1 93.56 260 GLY A CA 1
ATOM 2043 C C . GLY A 1 260 ? 18.578 -31.266 -14.102 1 93.56 260 GLY A C 1
ATOM 2044 O O . GLY A 1 260 ? 18.359 -31.234 -15.312 1 93.56 260 GLY A O 1
ATOM 2045 N N . TYR A 1 261 ? 17.984 -30.531 -13.211 1 94.44 261 TYR A N 1
ATOM 2046 C CA . TYR A 1 261 ? 16.922 -29.641 -13.641 1 94.44 261 TYR A CA 1
ATOM 2047 C C . TYR A 1 261 ? 17.25 -28.188 -13.273 1 94.44 261 TYR A C 1
ATOM 2049 O O . TYR A 1 261 ? 18.141 -27.938 -12.461 1 94.44 261 TYR A O 1
ATOM 2057 N N . THR A 1 262 ? 16.656 -27.234 -13.938 1 93.5 262 THR A N 1
ATOM 2058 C CA . THR A 1 262 ? 16.688 -25.797 -13.648 1 93.5 262 THR A CA 1
ATOM 2059 C C . THR A 1 262 ? 15.289 -25.188 -13.75 1 93.5 262 THR A C 1
ATOM 2061 O O . THR A 1 262 ? 14.305 -25.922 -13.891 1 93.5 262 THR A O 1
ATOM 2064 N N . ILE A 1 263 ? 15.234 -23.891 -13.586 1 93.56 263 ILE A N 1
ATOM 2065 C CA . ILE A 1 263 ? 13.906 -23.297 -13.625 1 93.56 263 ILE A CA 1
ATOM 2066 C C . ILE A 1 263 ? 13.82 -22.297 -14.773 1 93.56 263 ILE A C 1
ATOM 2068 O O . ILE A 1 263 ? 14.828 -21.688 -15.148 1 93.56 263 ILE A O 1
ATOM 2072 N N . LEU A 1 264 ? 12.711 -22.266 -15.367 1 94.56 264 LEU A N 1
ATOM 2073 C CA . LEU A 1 264 ? 12.336 -21.141 -16.219 1 94.56 264 LEU A CA 1
ATOM 2074 C C . LEU A 1 264 ? 11.641 -20.047 -15.414 1 94.56 264 LEU A C 1
ATOM 2076 O O . LEU A 1 264 ? 10.508 -20.234 -14.961 1 94.56 264 LEU A O 1
ATOM 2080 N N . LEU A 1 265 ? 12.289 -18.953 -15.258 1 94.62 265 LEU A N 1
ATOM 2081 C CA . LEU A 1 265 ? 11.852 -17.922 -14.344 1 94.62 265 LEU A CA 1
ATOM 2082 C C . LEU A 1 265 ? 10.492 -17.359 -14.758 1 94.62 265 LEU A C 1
ATOM 2084 O O . LEU A 1 265 ? 10.344 -16.859 -15.883 1 94.62 265 LEU A O 1
ATOM 2088 N N . HIS A 1 266 ? 9.531 -17.438 -13.891 1 95.81 266 HIS A N 1
ATOM 2089 C CA . HIS A 1 266 ? 8.234 -16.812 -14.117 1 95.81 266 HIS A CA 1
ATOM 2090 C C . HIS A 1 266 ? 8.344 -15.297 -14.141 1 95.81 266 HIS A C 1
ATOM 2092 O O . HIS A 1 266 ? 9.195 -14.719 -13.453 1 95.81 266 HIS A O 1
ATOM 2098 N N . PRO A 1 267 ? 7.496 -14.594 -14.867 1 94.5 267 PRO A N 1
ATOM 2099 C CA . PRO A 1 267 ? 7.539 -13.133 -14.906 1 94.5 267 PRO A CA 1
ATOM 2100 C C . PRO A 1 267 ? 7.488 -12.5 -13.516 1 94.5 267 PRO A C 1
ATOM 2102 O O . PRO A 1 267 ? 8.148 -11.484 -13.273 1 94.5 267 PRO A O 1
ATOM 2105 N N . LEU A 1 268 ? 6.766 -13.062 -12.633 1 95.81 268 LEU A N 1
ATOM 2106 C CA . LEU A 1 268 ? 6.695 -12.531 -11.273 1 95.81 268 LEU A CA 1
ATOM 2107 C C . LEU A 1 268 ? 8.055 -12.625 -10.578 1 95.81 268 LEU A C 1
ATOM 2109 O O . L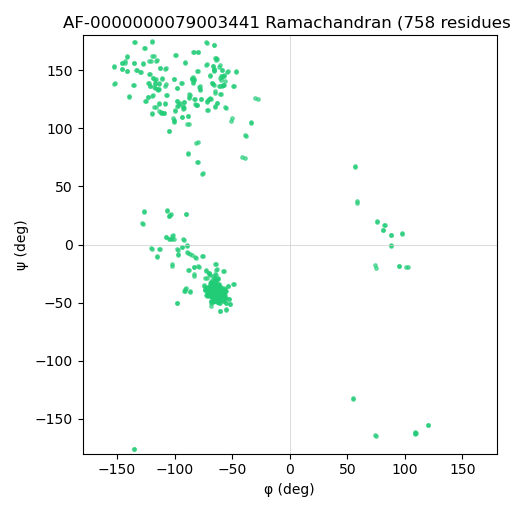EU A 1 268 ? 8.453 -11.711 -9.867 1 95.81 268 LEU A O 1
ATOM 2113 N N . ALA A 1 269 ? 8.727 -13.719 -10.727 1 96.56 269 ALA A N 1
ATOM 2114 C CA . ALA A 1 269 ? 10.062 -13.875 -10.164 1 96.56 269 ALA A CA 1
ATOM 2115 C C . ALA A 1 269 ? 11.039 -12.883 -10.789 1 96.56 269 ALA A C 1
ATOM 2117 O O . ALA A 1 269 ? 11.961 -12.406 -10.117 1 96.56 269 ALA A O 1
ATOM 2118 N N . PHE A 1 270 ? 10.836 -12.664 -12.039 1 95.81 270 PHE A N 1
ATOM 2119 C CA . PHE A 1 270 ? 11.688 -11.711 -12.734 1 95.81 270 PHE A CA 1
ATOM 2120 C C . PHE A 1 270 ? 11.531 -10.312 -12.156 1 95.81 270 PHE A C 1
ATOM 2122 O O . PHE A 1 270 ? 12.5 -9.562 -12.07 1 95.81 270 PHE A O 1
ATOM 2129 N N . ILE A 1 271 ? 10.297 -9.883 -11.789 1 96.06 271 ILE A N 1
ATOM 2130 C CA . ILE A 1 271 ? 10.078 -8.609 -11.102 1 96.06 271 ILE A CA 1
ATOM 2131 C C . ILE A 1 271 ? 10.984 -8.516 -9.875 1 96.06 271 ILE A C 1
ATOM 2133 O O . ILE A 1 271 ? 11.688 -7.523 -9.695 1 96.06 271 ILE A O 1
ATOM 2137 N N . SER A 1 272 ? 10.938 -9.562 -9.062 1 97.5 272 SER A N 1
ATOM 2138 C CA . SER A 1 272 ? 11.703 -9.562 -7.824 1 97.5 272 SER A CA 1
ATOM 2139 C C . SER A 1 272 ? 13.203 -9.516 -8.109 1 97.5 272 SER A C 1
ATOM 2141 O O . SER A 1 272 ? 13.953 -8.852 -7.395 1 97.5 272 SER A O 1
ATOM 2143 N N . PHE A 1 273 ? 13.633 -10.266 -9.125 1 95.75 273 PHE A N 1
ATOM 2144 C CA . PHE A 1 273 ? 15.023 -10.211 -9.555 1 95.75 273 PHE A CA 1
ATOM 2145 C C . PHE A 1 273 ? 15.445 -8.766 -9.82 1 95.75 273 PHE A C 1
ATOM 2147 O O . PHE A 1 273 ? 16.469 -8.312 -9.297 1 95.75 273 PHE A O 1
ATOM 2154 N N . ILE A 1 274 ? 14.633 -8.039 -10.539 1 93.94 274 ILE A N 1
ATOM 2155 C CA . ILE A 1 274 ? 14.938 -6.66 -10.898 1 93.94 274 ILE A CA 1
ATOM 2156 C C . ILE A 1 274 ? 14.961 -5.793 -9.641 1 93.94 274 ILE A C 1
ATOM 2158 O O . ILE A 1 274 ? 15.883 -4.992 -9.453 1 93.94 274 ILE A O 1
ATOM 2162 N N . ILE A 1 275 ? 13.961 -5.965 -8.797 1 96.31 275 ILE A N 1
ATOM 2163 C CA . ILE A 1 275 ? 13.844 -5.117 -7.621 1 96.31 275 ILE A CA 1
ATOM 2164 C C . ILE A 1 275 ? 15.023 -5.367 -6.688 1 96.31 275 ILE A C 1
ATOM 2166 O O . ILE A 1 275 ? 15.562 -4.43 -6.09 1 96.31 275 ILE A O 1
ATOM 2170 N N . PHE A 1 276 ? 15.445 -6.633 -6.543 1 97.06 276 PHE A N 1
ATOM 2171 C CA . PHE A 1 276 ? 16.594 -6.934 -5.703 1 97.06 276 PHE A CA 1
ATOM 2172 C C . PHE A 1 276 ? 17.859 -6.285 -6.266 1 97.06 276 PHE A C 1
ATOM 2174 O O . PHE A 1 276 ? 18.672 -5.734 -5.516 1 97.06 276 PHE A O 1
ATOM 2181 N N . VAL A 1 277 ? 18.016 -6.312 -7.555 1 92.56 277 VAL A N 1
ATOM 2182 C CA . VAL A 1 277 ? 19.188 -5.73 -8.195 1 92.56 277 VAL A CA 1
ATOM 2183 C C . VAL A 1 277 ? 19.172 -4.211 -8.023 1 92.56 277 VAL A C 1
ATOM 2185 O O . VAL A 1 277 ? 20.188 -3.607 -7.648 1 92.56 277 VAL A O 1
ATOM 2188 N N . VAL A 1 278 ? 18.047 -3.617 -8.305 1 92.06 278 VAL A N 1
ATOM 2189 C CA . VAL A 1 278 ? 17.906 -2.17 -8.188 1 92.06 278 VAL A CA 1
ATOM 2190 C C . VAL A 1 278 ? 18.125 -1.748 -6.734 1 92.06 278 VAL A C 1
ATOM 2192 O O . VAL A 1 278 ? 18.734 -0.71 -6.469 1 92.06 278 VAL A O 1
ATOM 2195 N N . THR A 1 279 ? 17.547 -2.531 -5.836 1 96.06 279 THR A N 1
ATOM 2196 C CA . THR A 1 279 ? 17.75 -2.254 -4.418 1 96.06 279 THR A CA 1
ATOM 2197 C C . THR A 1 279 ? 19.234 -2.305 -4.062 1 96.06 279 THR A C 1
ATOM 2199 O O . THR A 1 279 ? 19.734 -1.443 -3.336 1 96.06 279 THR A O 1
ATOM 2202 N N . PHE A 1 280 ? 19.938 -3.287 -4.578 1 95.25 280 PHE A N 1
ATOM 2203 C CA . PHE A 1 280 ? 21.375 -3.402 -4.34 1 95.25 280 PHE A CA 1
ATOM 2204 C C . PHE A 1 280 ? 22.109 -2.168 -4.844 1 95.25 280 PHE A C 1
ATOM 2206 O O . PHE A 1 280 ? 22.938 -1.599 -4.133 1 95.25 280 PHE A O 1
ATOM 2213 N N . LEU A 1 281 ? 21.781 -1.759 -6.008 1 91.94 281 LEU A N 1
ATOM 2214 C CA . LEU A 1 281 ? 22.422 -0.596 -6.605 1 91.94 281 LEU A CA 1
ATOM 2215 C C . LEU A 1 281 ? 22.156 0.659 -5.781 1 91.94 281 LEU A C 1
ATOM 2217 O O . LEU A 1 281 ? 23.062 1.478 -5.582 1 91.94 281 LEU A O 1
ATOM 2221 N N . ASN A 1 282 ? 20.969 0.795 -5.223 1 94 282 ASN A N 1
ATOM 2222 C CA . ASN A 1 282 ? 20.594 1.958 -4.422 1 94 282 ASN A CA 1
ATOM 2223 C C . ASN A 1 282 ? 21.281 1.944 -3.062 1 94 282 ASN A C 1
ATOM 2225 O O . ASN A 1 282 ? 21.453 2.992 -2.434 1 94 282 ASN A O 1
ATOM 2229 N N . LEU A 1 283 ? 21.672 0.778 -2.684 1 96.62 283 LEU A N 1
ATOM 2230 C CA . LEU A 1 283 ? 22.281 0.634 -1.364 1 96.62 283 LEU A CA 1
ATOM 2231 C C . LEU A 1 283 ? 23.766 0.916 -1.42 1 96.62 283 LEU A C 1
ATOM 2233 O O . LEU A 1 283 ? 24.422 1.017 -0.381 1 96.62 283 LEU A O 1
ATOM 2237 N N . LEU A 1 284 ? 24.281 1.059 -2.576 1 93.75 284 LEU A N 1
ATOM 2238 C CA . LEU A 1 284 ? 25.703 1.369 -2.678 1 93.75 284 LEU A CA 1
ATOM 2239 C C . LEU A 1 284 ? 26 2.752 -2.109 1 93.75 284 LEU A C 1
ATOM 2241 O O . LEU A 1 284 ? 25.219 3.682 -2.283 1 93.75 284 LEU A O 1
ATOM 2245 N N . PRO A 1 285 ? 27.062 2.84 -1.382 1 93.81 285 PRO A N 1
ATOM 2246 C CA . PRO A 1 285 ? 27.406 4.094 -0.703 1 93.81 285 PRO A CA 1
ATOM 2247 C C . PRO A 1 285 ? 27.984 5.137 -1.651 1 93.81 285 PRO A C 1
ATOM 2249 O O . PRO A 1 285 ? 29.109 5.59 -1.46 1 93.81 285 PRO A O 1
ATOM 2252 N N . ILE A 1 286 ? 27.266 5.535 -2.6 1 92.06 286 ILE A N 1
ATOM 2253 C CA . ILE A 1 286 ? 27.703 6.477 -3.621 1 92.06 286 ILE A CA 1
ATOM 2254 C C . ILE A 1 286 ? 26.75 7.668 -3.68 1 92.06 286 ILE A C 1
ATOM 2256 O O . ILE A 1 286 ? 25.547 7.496 -3.836 1 92.06 286 ILE A O 1
ATOM 2260 N N . GLY A 1 287 ? 27.312 8.789 -3.512 1 91.75 287 GLY A N 1
ATOM 2261 C CA . GLY A 1 287 ? 26.547 10.016 -3.672 1 91.75 287 GLY A CA 1
ATOM 2262 C C . GLY A 1 287 ? 25.312 10.07 -2.807 1 91.75 287 GLY A C 1
ATOM 2263 O O . GLY A 1 287 ? 25.375 9.812 -1.602 1 91.75 287 GLY A O 1
ATOM 2264 N N . GLN A 1 288 ? 24.188 10.469 -3.5 1 92.25 288 GLN A N 1
ATOM 2265 C CA . GLN A 1 288 ? 22.969 10.672 -2.736 1 92.25 288 GLN A CA 1
ATOM 2266 C C . GLN A 1 288 ? 21.984 9.523 -2.951 1 92.25 288 GLN A C 1
ATOM 2268 O O . GLN A 1 288 ? 20.766 9.719 -2.902 1 92.25 288 GLN A O 1
ATOM 2273 N N . LEU A 1 289 ? 22.578 8.391 -3.311 1 93.88 289 LEU A N 1
ATOM 2274 C CA . LEU A 1 289 ? 21.75 7.191 -3.316 1 93.88 289 LEU A CA 1
ATOM 2275 C C . LEU A 1 289 ? 21.297 6.836 -1.905 1 93.88 289 LEU A C 1
ATOM 2277 O O . LEU A 1 289 ? 21.75 7.438 -0.931 1 93.88 289 LEU A O 1
ATOM 2281 N N . ASP A 1 290 ? 20.406 5.875 -1.797 1 96.56 290 ASP A N 1
ATOM 2282 C CA . ASP A 1 290 ? 19.891 5.516 -0.482 1 96.56 290 ASP A CA 1
ATOM 2283 C C . ASP A 1 290 ? 21 5.031 0.438 1 96.56 290 ASP A C 1
ATOM 2285 O O . ASP A 1 290 ? 21.078 5.441 1.599 1 96.56 290 ASP A O 1
ATOM 2289 N N . GLY A 1 291 ? 21.859 4.168 -0.073 1 96.81 291 GLY A N 1
ATOM 2290 C CA . GLY A 1 291 ? 22.984 3.711 0.713 1 96.81 291 GLY A CA 1
ATOM 2291 C C . GLY A 1 291 ? 23.969 4.816 1.047 1 96.81 291 GLY A C 1
ATOM 2292 O O . GLY A 1 291 ? 24.641 4.77 2.08 1 96.81 291 GLY A O 1
ATOM 2293 N N . GLY A 1 292 ? 24.062 5.781 0.162 1 96.12 292 GLY A N 1
ATOM 2294 C CA . GLY A 1 292 ? 24.891 6.945 0.442 1 96.12 292 GLY A CA 1
ATOM 2295 C C . GLY A 1 292 ? 24.438 7.719 1.668 1 96.12 292 GLY A C 1
ATOM 2296 O O . GLY A 1 292 ? 25.266 8.156 2.471 1 96.12 292 GLY A O 1
ATOM 2297 N N . HIS A 1 293 ? 23.141 7.867 1.804 1 96.81 293 HIS A N 1
ATOM 2298 C CA . HIS A 1 293 ? 22.594 8.531 2.982 1 96.81 293 HIS A CA 1
ATOM 2299 C C . HIS A 1 293 ? 22.938 7.762 4.254 1 96.81 293 HIS A C 1
ATOM 2301 O O . HIS A 1 293 ? 23.297 8.359 5.27 1 96.81 293 HIS A O 1
ATOM 2307 N N . VAL A 1 294 ? 22.828 6.496 4.164 1 97.94 294 VAL A N 1
ATOM 2308 C CA . VAL A 1 294 ? 23.078 5.676 5.344 1 97.94 294 VAL A CA 1
ATOM 2309 C C . VAL A 1 294 ? 24.562 5.773 5.738 1 97.94 294 VAL A C 1
ATOM 2311 O O . VAL A 1 294 ? 24.875 6.094 6.883 1 97.94 294 VAL A O 1
ATOM 2314 N N . VAL A 1 295 ? 25.453 5.605 4.797 1 97.38 295 VAL A N 1
ATOM 2315 C CA . VAL A 1 295 ? 26.891 5.594 5.09 1 97.38 295 VAL A CA 1
ATOM 2316 C C . VAL A 1 295 ? 27.344 6.992 5.512 1 97.38 295 VAL A C 1
ATOM 2318 O O . VAL A 1 295 ? 28.141 7.137 6.43 1 97.38 295 VAL A O 1
ATOM 2321 N N . ARG A 1 296 ? 26.781 7.977 4.879 1 96.44 296 ARG A N 1
ATOM 2322 C CA . ARG A 1 296 ? 27.109 9.352 5.246 1 96.44 296 ARG A CA 1
ATOM 2323 C C . ARG A 1 296 ? 26.719 9.641 6.691 1 96.44 296 ARG A C 1
ATOM 2325 O O . ARG A 1 296 ? 27.406 10.398 7.387 1 96.44 296 ARG A O 1
ATOM 2332 N N . SER A 1 297 ? 25.625 9.062 7.129 1 97.19 297 SER A N 1
ATOM 2333 C CA . SER A 1 297 ? 25.156 9.273 8.492 1 97.19 297 SER A CA 1
ATOM 2334 C C . SER A 1 297 ? 26.141 8.719 9.516 1 97.19 297 SER A C 1
ATOM 2336 O O . SER A 1 297 ? 26.141 9.133 10.672 1 97.19 297 SER A O 1
ATOM 2338 N N . PHE A 1 298 ? 27.062 7.863 9.102 1 97.06 298 PHE A N 1
ATOM 2339 C CA . PHE A 1 298 ? 27.984 7.234 10.039 1 97.06 298 PHE A CA 1
ATOM 2340 C C . PHE A 1 298 ? 29.406 7.707 9.789 1 97.06 298 PHE A C 1
ATOM 2342 O O . PHE A 1 298 ? 30.328 7.344 10.523 1 97.06 298 PHE A O 1
ATOM 2349 N N . THR A 1 299 ? 29.578 8.516 8.75 1 95.75 299 THR A N 1
ATOM 2350 C CA . THR A 1 299 ? 30.938 8.891 8.367 1 95.75 299 THR A CA 1
ATOM 2351 C C . THR A 1 299 ? 31.031 10.383 8.094 1 95.75 299 THR A C 1
ATOM 2353 O O . THR A 1 299 ? 30.016 11.094 8.141 1 95.75 299 THR A O 1
ATOM 2356 N N . THR A 1 300 ? 32.25 10.844 7.859 1 93.69 300 THR A N 1
ATOM 2357 C CA . THR A 1 300 ? 32.5 12.203 7.391 1 93.69 300 THR A CA 1
ATOM 2358 C C . THR A 1 300 ? 32.344 12.289 5.875 1 93.69 300 THR A C 1
ATOM 2360 O O . THR A 1 300 ? 32.219 11.266 5.199 1 93.69 300 THR A O 1
ATOM 2363 N N . ASP A 1 301 ? 32.25 13.5 5.402 1 93.12 301 ASP A N 1
ATOM 2364 C CA . ASP A 1 301 ? 32.125 13.695 3.959 1 93.12 301 ASP A CA 1
ATOM 2365 C C . ASP A 1 301 ? 33.344 13.094 3.23 1 93.12 301 ASP A C 1
ATOM 2367 O O . ASP A 1 301 ? 33.188 12.438 2.197 1 93.12 301 ASP A O 1
ATOM 2371 N N . TYR A 1 302 ? 34.438 13.227 3.844 1 94.06 302 TYR A N 1
ATOM 2372 C CA . TYR A 1 302 ? 35.688 12.711 3.246 1 94.06 302 TYR A CA 1
ATOM 2373 C C . TYR A 1 302 ? 35.656 11.188 3.211 1 94.06 302 TYR A C 1
ATOM 2375 O O . TYR A 1 302 ? 35.938 10.578 2.168 1 94.06 302 TYR A O 1
ATOM 2383 N N . THR A 1 303 ? 35.406 10.57 4.293 1 95.5 303 THR A N 1
ATOM 2384 C CA . THR A 1 303 ? 35.375 9.117 4.379 1 95.5 303 THR A CA 1
ATOM 2385 C C . THR A 1 303 ? 34.312 8.547 3.459 1 95.5 303 THR A C 1
ATOM 2387 O O . THR A 1 303 ? 34.5 7.496 2.846 1 95.5 303 THR A O 1
ATOM 2390 N N . HIS A 1 304 ? 33.156 9.25 3.42 1 95.31 304 HIS A N 1
ATOM 2391 C CA . HIS A 1 304 ? 32.094 8.844 2.531 1 95.31 304 HIS A CA 1
ATOM 2392 C C . HIS A 1 304 ? 32.562 8.797 1.08 1 95.31 304 HIS A C 1
ATOM 2394 O O . HIS A 1 304 ? 32.281 7.816 0.375 1 95.31 304 HIS A O 1
ATOM 2400 N N . GLU A 1 305 ? 33.281 9.766 0.638 1 94.31 305 GLU A N 1
ATOM 2401 C CA . GLU A 1 305 ? 33.781 9.836 -0.727 1 94.31 305 GLU A CA 1
ATOM 2402 C C . GLU A 1 305 ? 34.812 8.734 -0.986 1 94.31 305 GLU A C 1
ATOM 2404 O O . GLU A 1 305 ? 34.812 8.125 -2.057 1 94.31 305 GLU A O 1
ATOM 2409 N N . LEU A 1 306 ? 35.625 8.516 -0.018 1 95.38 306 LEU A N 1
ATOM 2410 C CA . LEU A 1 306 ? 36.656 7.492 -0.147 1 95.38 306 LEU A CA 1
ATOM 2411 C C . LEU A 1 306 ? 36.031 6.109 -0.308 1 95.38 306 LEU A C 1
ATOM 2413 O O . LEU A 1 306 ? 36.5 5.309 -1.125 1 95.38 306 LEU A O 1
ATOM 2417 N N . ILE A 1 307 ? 35.062 5.906 0.445 1 95.19 307 ILE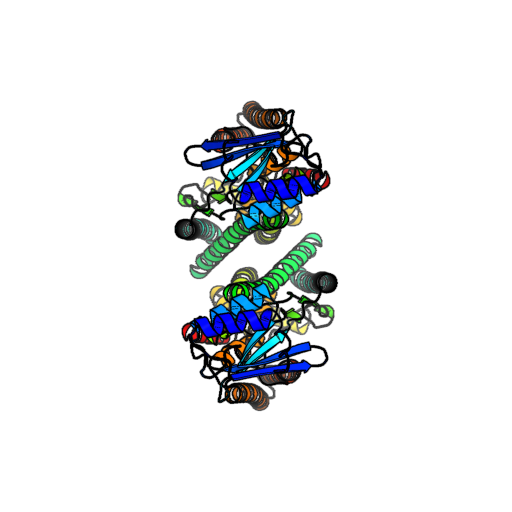 A N 1
ATOM 2418 C CA . ILE A 1 307 ? 34.375 4.617 0.382 1 95.19 307 ILE A CA 1
ATOM 2419 C C . ILE A 1 307 ? 33.75 4.43 -0.999 1 95.19 307 ILE A C 1
ATOM 2421 O O . ILE A 1 307 ? 33.844 3.354 -1.591 1 95.19 307 ILE A O 1
ATOM 2425 N N . GLY A 1 308 ? 33.125 5.469 -1.522 1 93.56 308 GLY A N 1
ATOM 2426 C CA . GLY A 1 308 ? 32.531 5.41 -2.857 1 93.56 308 GLY A CA 1
ATOM 2427 C C . GLY A 1 308 ? 33.562 5.074 -3.932 1 93.56 308 GLY A C 1
ATOM 2428 O O . GLY A 1 308 ? 33.344 4.176 -4.746 1 93.56 308 GLY A O 1
ATOM 2429 N N . TYR A 1 309 ? 34.656 5.715 -3.852 1 93.75 309 TYR A N 1
ATOM 2430 C CA . TYR A 1 309 ? 35.719 5.465 -4.816 1 93.75 309 TYR A CA 1
ATOM 2431 C C . TYR A 1 309 ? 36.281 4.055 -4.664 1 93.75 309 TYR A C 1
ATOM 2433 O O . TYR A 1 309 ? 36.562 3.387 -5.656 1 93.75 309 TYR A O 1
ATOM 2441 N N . PHE A 1 310 ? 36.406 3.709 -3.477 1 94.75 310 PHE A N 1
ATOM 2442 C CA . PHE A 1 310 ? 36.938 2.379 -3.201 1 94.75 310 PHE A CA 1
ATOM 2443 C C . PHE A 1 310 ? 36.062 1.303 -3.832 1 94.75 310 PHE A C 1
ATOM 2445 O O . PHE A 1 310 ? 36.562 0.364 -4.445 1 94.75 310 PHE A O 1
ATOM 2452 N N . ILE A 1 311 ? 34.781 1.434 -3.691 1 92.75 311 ILE A N 1
ATOM 2453 C CA . ILE A 1 311 ? 33.875 0.438 -4.219 1 92.75 311 ILE A CA 1
ATOM 2454 C C . ILE A 1 311 ? 33.938 0.424 -5.746 1 92.75 311 ILE A C 1
ATOM 2456 O O . ILE A 1 311 ? 33.906 -0.643 -6.363 1 92.75 311 ILE A O 1
ATOM 2460 N N . ILE A 1 312 ? 34.031 1.551 -6.34 1 92.81 312 ILE A N 1
ATOM 2461 C CA . ILE A 1 312 ? 34.125 1.655 -7.793 1 92.81 312 ILE A CA 1
ATOM 2462 C C . ILE A 1 312 ? 35.406 0.971 -8.281 1 92.81 312 ILE A C 1
ATOM 2464 O O . ILE A 1 312 ? 35.375 0.154 -9.203 1 92.81 312 ILE A O 1
ATOM 2468 N N . ILE A 1 313 ? 36.5 1.207 -7.613 1 94.25 313 ILE A N 1
ATOM 2469 C CA . ILE A 1 313 ? 37.781 0.644 -8 1 94.25 313 ILE A CA 1
ATOM 2470 C C . ILE A 1 313 ? 37.781 -0.863 -7.754 1 94.25 313 ILE A C 1
ATOM 2472 O O . ILE A 1 313 ? 38.25 -1.636 -8.586 1 94.25 313 ILE A O 1
ATOM 2476 N N . LEU A 1 314 ? 37.219 -1.217 -6.621 1 92.25 314 LEU A N 1
ATOM 2477 C CA . LEU A 1 314 ? 37.156 -2.633 -6.273 1 92.25 314 LEU A CA 1
ATOM 2478 C C . LEU A 1 314 ? 36.375 -3.424 -7.32 1 92.25 314 LEU A C 1
ATOM 2480 O O . LEU A 1 314 ? 36.812 -4.512 -7.723 1 92.25 314 LEU A O 1
ATOM 2484 N N . THR A 1 315 ? 35.25 -2.941 -7.703 1 90.12 315 THR A N 1
ATOM 2485 C CA . THR A 1 315 ? 34.438 -3.631 -8.703 1 90.12 315 THR A CA 1
ATOM 2486 C C . THR A 1 315 ? 35.156 -3.654 -10.055 1 90.12 315 THR A C 1
ATOM 2488 O O . THR A 1 315 ? 35.094 -4.652 -10.773 1 90.12 315 THR A O 1
ATOM 2491 N N . ALA A 1 316 ? 35.844 -2.619 -10.406 1 91.81 316 ALA A N 1
ATOM 2492 C CA . ALA A 1 316 ? 36.594 -2.555 -11.656 1 91.81 316 ALA A CA 1
ATOM 2493 C C . ALA A 1 316 ? 37.75 -3.555 -11.648 1 91.81 316 ALA A C 1
ATOM 2495 O O . ALA A 1 316 ? 37.938 -4.281 -12.625 1 91.81 316 ALA A O 1
ATOM 2496 N N . VAL A 1 317 ? 38.438 -3.615 -10.562 1 93.44 317 VAL A N 1
ATOM 2497 C CA . VAL A 1 317 ? 39.594 -4.508 -10.438 1 93.44 317 VAL A CA 1
ATOM 2498 C C . VAL A 1 317 ? 39.125 -5.961 -10.469 1 93.44 317 VAL A C 1
ATOM 2500 O O . VAL A 1 317 ? 39.75 -6.801 -11.141 1 93.44 317 VAL A O 1
ATOM 2503 N N . THR A 1 318 ? 38.094 -6.23 -9.75 1 88.62 318 THR A N 1
ATOM 2504 C CA . THR A 1 318 ? 37.531 -7.582 -9.758 1 88.62 318 THR A CA 1
ATOM 2505 C C . THR A 1 318 ? 37.094 -7.977 -11.172 1 88.62 318 THR A C 1
ATOM 2507 O O . THR A 1 318 ? 37.312 -9.117 -11.594 1 88.62 318 THR A O 1
ATOM 2510 N N . GLY A 1 319 ? 36.5 -7.055 -11.867 1 88.62 319 GLY A N 1
ATOM 2511 C CA . GLY A 1 319 ? 36.125 -7.297 -13.242 1 88.62 319 GLY A CA 1
ATOM 2512 C C . GLY A 1 319 ? 37.281 -7.609 -14.164 1 88.62 319 GLY A C 1
ATOM 2513 O O . GLY A 1 319 ? 37.219 -8.539 -14.969 1 88.62 319 GLY A O 1
ATOM 2514 N N . VAL A 1 320 ? 38.344 -6.945 -14 1 90.25 320 VAL A N 1
ATOM 2515 C CA . VAL A 1 320 ? 39.531 -7.129 -14.836 1 90.25 320 VAL A CA 1
ATOM 2516 C C . VAL A 1 320 ? 40.219 -8.445 -14.484 1 90.25 320 VAL A C 1
ATOM 2518 O O . VAL A 1 320 ? 40.688 -9.156 -15.367 1 90.25 320 VAL A O 1
ATOM 2521 N N . LEU A 1 321 ? 40.188 -8.727 -13.164 1 90.06 321 LEU A N 1
ATOM 2522 C CA . LEU A 1 321 ? 40.844 -9.953 -12.719 1 90.06 321 LEU A CA 1
ATOM 2523 C C . LEU A 1 321 ? 40.094 -11.188 -13.234 1 90.06 321 LEU A C 1
ATOM 2525 O O . LEU A 1 321 ? 40.719 -12.227 -13.484 1 90.06 321 LEU A O 1
ATOM 2529 N N . LEU A 1 322 ? 38.844 -11.023 -13.375 1 86.12 322 LEU A N 1
ATOM 2530 C CA . LEU A 1 322 ? 38.031 -12.141 -13.836 1 86.12 322 LEU A CA 1
ATOM 2531 C C . LEU A 1 322 ? 37.656 -11.977 -15.305 1 86.12 322 LEU A C 1
ATOM 2533 O O . LEU A 1 322 ? 36.625 -12.453 -15.742 1 86.12 322 LEU A O 1
ATOM 2537 N N . LEU A 1 323 ? 38.562 -11.242 -15.914 1 82.44 323 LEU A N 1
ATOM 2538 C CA . LEU A 1 323 ? 38.281 -10.977 -17.312 1 82.44 323 LEU A CA 1
ATOM 2539 C C . LEU A 1 323 ? 38.156 -12.273 -18.109 1 82.44 323 LEU A C 1
ATOM 2541 O O . LEU A 1 323 ? 38.938 -13.211 -17.891 1 82.44 323 LEU A O 1
ATOM 2545 N N . GLY A 1 324 ? 37.188 -12.453 -19 1 79 324 GLY A N 1
ATOM 2546 C CA . GLY A 1 324 ? 37 -13.656 -19.797 1 79 324 GLY A CA 1
ATOM 2547 C C . GLY A 1 324 ? 35.875 -14.531 -19.266 1 79 324 GLY A C 1
ATOM 2548 O O . GLY A 1 324 ? 35.438 -15.461 -19.953 1 79 324 GLY A O 1
ATOM 2549 N N . THR A 1 325 ? 35.562 -14.273 -18 1 77.88 325 THR A N 1
ATOM 2550 C CA . THR A 1 325 ? 34.438 -15.031 -17.422 1 77.88 325 THR A CA 1
ATOM 2551 C C . THR A 1 325 ? 33.156 -14.195 -17.422 1 77.88 325 THR A C 1
ATOM 2553 O O . THR A 1 325 ? 33.219 -12.984 -17.641 1 77.88 325 THR A O 1
ATOM 2556 N N . MET A 1 326 ? 32.062 -14.852 -17.266 1 75.94 326 MET A N 1
ATOM 2557 C CA . MET A 1 326 ? 30.781 -14.156 -17.172 1 75.94 326 MET A CA 1
ATOM 2558 C C . MET A 1 326 ? 30.75 -13.219 -15.961 1 75.94 326 MET A C 1
ATOM 2560 O O . MET A 1 326 ? 30.203 -12.125 -16.031 1 75.94 326 MET A O 1
ATOM 2564 N N . ALA A 1 327 ? 31.406 -13.672 -14.984 1 76.81 327 ALA A N 1
ATOM 2565 C CA . ALA A 1 327 ? 31.484 -12.852 -13.781 1 76.81 327 ALA A CA 1
ATOM 2566 C C . ALA A 1 327 ? 32.281 -11.562 -14.047 1 76.81 327 ALA A C 1
ATOM 2568 O O . ALA A 1 327 ? 31.906 -10.492 -13.555 1 76.81 327 ALA A O 1
ATOM 2569 N N . GLY A 1 328 ? 33.312 -11.75 -14.727 1 81.06 328 GLY A N 1
ATOM 2570 C CA . GLY A 1 328 ? 34.125 -10.578 -15.07 1 81.06 328 GLY A CA 1
ATOM 2571 C C . GLY A 1 328 ? 33.312 -9.531 -15.828 1 81.06 328 GLY A C 1
ATOM 2572 O O . GLY A 1 328 ? 33.406 -8.344 -15.523 1 81.06 328 GLY A O 1
ATOM 2573 N N . GLN A 1 329 ? 32.562 -9.977 -16.75 1 82.19 329 GLN A N 1
ATOM 2574 C CA . GLN A 1 329 ? 31.734 -9.07 -17.516 1 82.19 329 GLN A CA 1
ATOM 2575 C C . GLN A 1 329 ? 30.719 -8.359 -16.625 1 82.19 329 GLN A C 1
ATOM 2577 O O . GLN A 1 329 ? 30.453 -7.168 -16.797 1 82.19 329 GLN A O 1
ATOM 2582 N N . TYR A 1 330 ? 30.25 -9.039 -15.742 1 79.5 330 TYR A N 1
ATOM 2583 C CA . TYR A 1 330 ? 29.281 -8.5 -14.805 1 79.5 330 TYR A CA 1
ATOM 2584 C C . TYR A 1 330 ? 29.891 -7.379 -13.969 1 79.5 330 TYR A C 1
ATOM 2586 O O . TYR A 1 330 ? 29.297 -6.301 -13.844 1 79.5 330 TYR A O 1
ATOM 2594 N N . TYR A 1 331 ? 31 -7.648 -13.438 1 84 331 TYR A N 1
ATOM 2595 C CA . TYR A 1 331 ? 31.625 -6.68 -12.547 1 84 331 TYR A CA 1
ATOM 2596 C C . TYR A 1 331 ? 32.094 -5.457 -13.32 1 84 331 TYR A C 1
ATOM 2598 O O . TYR A 1 331 ? 32.094 -4.336 -12.797 1 84 331 TYR A O 1
ATOM 2606 N N . ILE A 1 332 ? 32.531 -5.672 -14.492 1 87.25 332 ILE A N 1
ATOM 2607 C CA . ILE A 1 332 ? 32.906 -4.535 -15.32 1 87.25 332 ILE A CA 1
ATOM 2608 C C . ILE A 1 332 ? 31.672 -3.664 -15.594 1 87.25 332 ILE A C 1
ATOM 2610 O O . ILE A 1 332 ? 31.734 -2.439 -15.469 1 87.25 332 ILE A O 1
ATOM 2614 N N . ALA A 1 333 ? 30.594 -4.336 -15.961 1 85.31 333 ALA A N 1
ATOM 2615 C CA . ALA A 1 333 ? 29.359 -3.604 -16.203 1 85.31 333 ALA A CA 1
ATOM 2616 C C . ALA A 1 333 ? 28.922 -2.84 -14.945 1 85.31 333 ALA A C 1
ATOM 2618 O O . ALA A 1 333 ? 28.516 -1.681 -15.031 1 85.31 333 ALA A O 1
ATOM 2619 N N . LEU A 1 334 ? 29.016 -3.473 -13.859 1 86.62 334 LEU A N 1
ATOM 2620 C CA . LEU A 1 334 ? 28.656 -2.852 -12.586 1 86.62 334 LEU A CA 1
ATOM 2621 C C . LEU A 1 334 ? 29.531 -1.63 -12.312 1 86.62 334 LEU A C 1
ATOM 2623 O O . LEU A 1 334 ? 29.031 -0.598 -11.859 1 86.62 334 LEU A O 1
ATOM 2627 N N . SER A 1 335 ? 30.812 -1.759 -12.57 1 90.25 335 SER A N 1
ATOM 2628 C CA . SER A 1 335 ? 31.734 -0.647 -12.352 1 90.25 335 SER A CA 1
ATOM 2629 C C . SER A 1 335 ? 31.375 0.55 -13.227 1 90.25 335 SER A C 1
ATOM 2631 O O . SER A 1 335 ? 31.453 1.696 -12.773 1 90.25 335 SER A O 1
ATOM 2633 N N . ILE A 1 336 ? 31.016 0.283 -14.414 1 90.5 336 ILE A N 1
ATOM 2634 C CA . ILE A 1 336 ? 30.641 1.346 -15.336 1 90.5 336 ILE A CA 1
ATOM 2635 C C . ILE A 1 336 ? 29.375 2.049 -14.828 1 90.5 336 ILE A C 1
ATOM 2637 O O . ILE A 1 336 ? 29.312 3.281 -14.805 1 90.5 336 ILE A O 1
ATOM 2641 N N . ILE A 1 337 ? 28.438 1.289 -14.359 1 87.75 337 ILE A N 1
ATOM 2642 C CA . ILE A 1 337 ? 27.188 1.838 -13.828 1 87.75 337 ILE A CA 1
ATOM 2643 C C . ILE A 1 337 ? 27.5 2.713 -12.617 1 87.75 337 ILE A C 1
ATOM 2645 O O . ILE A 1 337 ? 26.938 3.801 -12.469 1 87.75 337 ILE A O 1
ATOM 2649 N N . LEU A 1 338 ? 28.391 2.248 -11.805 1 89.94 338 LEU A N 1
ATOM 2650 C CA . LEU A 1 338 ? 28.734 2.982 -10.586 1 89.94 338 LEU A CA 1
ATOM 2651 C C . LEU A 1 338 ? 29.391 4.312 -10.922 1 89.94 338 LEU A C 1
ATOM 2653 O O . LEU A 1 338 ? 29.156 5.316 -10.25 1 89.94 338 LEU A O 1
ATOM 2657 N N . VAL A 1 339 ? 30.219 4.266 -11.953 1 90.56 339 VAL A N 1
ATOM 2658 C CA . VAL A 1 339 ? 30.859 5.5 -12.398 1 90.56 339 VAL A CA 1
ATOM 2659 C C . VAL A 1 339 ? 29.812 6.48 -12.891 1 90.56 339 VAL A C 1
ATOM 2661 O O . VAL A 1 339 ? 29.859 7.672 -12.586 1 90.56 339 VAL A O 1
ATOM 2664 N N . ILE A 1 340 ? 28.875 5.988 -13.609 1 90.19 340 ILE A N 1
ATOM 2665 C CA . ILE A 1 340 ? 27.797 6.82 -14.117 1 90.19 340 ILE A CA 1
ATOM 2666 C C . ILE A 1 340 ? 26.984 7.387 -12.953 1 90.19 340 ILE A C 1
ATOM 2668 O O . ILE A 1 340 ? 26.672 8.578 -12.93 1 90.19 340 ILE A O 1
ATOM 2672 N N . PHE A 1 341 ? 26.688 6.551 -12 1 88 341 PHE A N 1
ATOM 2673 C CA . PHE A 1 341 ? 25.953 6.988 -10.828 1 88 341 PHE A CA 1
ATOM 2674 C C . PHE A 1 341 ? 26.703 8.078 -10.078 1 88 341 PHE A C 1
ATOM 2676 O O . PHE A 1 341 ? 26.109 9.047 -9.609 1 88 341 PHE A O 1
ATOM 2683 N N . LYS A 1 342 ? 28 7.828 -9.961 1 89.56 342 LYS A N 1
ATOM 2684 C CA . LYS A 1 342 ? 28.844 8.812 -9.281 1 89.56 342 LYS A CA 1
ATOM 2685 C C . LYS A 1 342 ? 28.812 10.156 -10.016 1 89.56 342 LYS A C 1
ATOM 2687 O O . LYS A 1 342 ? 28.734 11.211 -9.383 1 89.56 342 LYS A O 1
ATOM 2692 N N . LEU A 1 343 ? 28.797 10.109 -11.305 1 89.12 343 LEU A N 1
ATOM 2693 C CA . LEU A 1 343 ? 28.812 11.32 -12.117 1 89.12 343 LEU A CA 1
ATOM 2694 C C . LEU A 1 343 ? 27.453 12.016 -12.062 1 89.12 343 LEU A C 1
ATOM 2696 O O . LEU A 1 343 ? 27.375 13.25 -12.102 1 89.12 343 LEU A O 1
ATOM 2700 N N . LEU A 1 344 ? 26.438 11.266 -11.867 1 83.81 344 LEU A N 1
ATOM 2701 C CA . LEU A 1 344 ? 25.078 11.812 -11.906 1 83.81 344 LEU A CA 1
ATOM 2702 C C . LEU A 1 344 ? 24.641 12.25 -10.516 1 83.81 344 LEU A C 1
ATOM 2704 O O . LEU A 1 344 ? 23.984 13.289 -10.367 1 83.81 344 LEU A O 1
ATOM 2708 N N . PHE A 1 345 ? 25 11.438 -9.531 1 80.62 345 PHE A N 1
ATOM 2709 C CA . PHE A 1 345 ? 24.391 11.633 -8.211 1 80.62 345 PHE A CA 1
ATOM 2710 C C . PHE A 1 345 ? 25.453 12.039 -7.191 1 80.62 345 PHE A C 1
ATOM 2712 O O . PHE A 1 345 ? 25.125 12.398 -6.059 1 80.62 345 PHE A O 1
ATOM 2719 N N . GLY A 1 346 ? 26.641 11.969 -7.508 1 79.12 346 GLY A N 1
ATOM 2720 C CA . GLY A 1 346 ? 27.703 12.203 -6.543 1 79.12 346 GLY A CA 1
ATOM 2721 C C . GLY A 1 346 ? 28.703 13.242 -7 1 79.12 346 GLY A C 1
ATOM 2722 O O . GLY A 1 346 ? 29.891 13.156 -6.672 1 79.12 346 GLY A O 1
ATOM 2723 N N . ARG A 1 347 ? 28.266 14.148 -7.805 1 78.69 347 ARG A N 1
ATOM 2724 C CA . ARG A 1 347 ? 29.188 15.172 -8.297 1 78.69 347 ARG A CA 1
ATOM 2725 C C . ARG A 1 347 ? 29.641 16.094 -7.168 1 78.69 347 ARG A C 1
ATOM 2727 O O . ARG A 1 347 ? 30.781 16.531 -7.148 1 78.69 347 ARG A O 1
ATOM 2734 N N . HIS A 1 348 ? 28.766 16.328 -6.234 1 83.62 348 HIS A N 1
ATOM 2735 C CA . HIS A 1 348 ? 29.094 17.125 -5.062 1 83.62 348 HIS A CA 1
ATOM 2736 C C . HIS A 1 348 ? 29.094 16.266 -3.797 1 83.62 348 HIS A C 1
ATOM 2738 O O . HIS A 1 348 ? 28.438 15.234 -3.736 1 83.62 348 HIS A O 1
ATOM 2744 N N . PRO A 1 349 ? 29.891 16.75 -2.918 1 87.94 349 PRO A N 1
ATOM 2745 C CA . PRO A 1 349 ? 29.906 16 -1.658 1 87.94 349 PRO A CA 1
ATOM 2746 C C . PRO A 1 349 ? 28.531 15.898 -1.013 1 87.94 349 PRO A C 1
ATOM 2748 O O . PRO A 1 349 ? 27.719 16.828 -1.119 1 87.94 349 PRO A O 1
ATOM 2751 N N . HIS A 1 350 ? 28.328 14.812 -0.405 1 92.19 350 HIS A N 1
ATOM 2752 C CA . HIS A 1 350 ? 27.062 14.578 0.282 1 92.19 350 HIS A CA 1
ATOM 2753 C C . HIS A 1 350 ? 26.828 15.617 1.371 1 92.19 350 HIS A C 1
ATOM 2755 O O . HIS A 1 350 ? 27.719 15.883 2.188 1 92.19 350 HIS A O 1
ATOM 2761 N N . PRO A 1 351 ? 25.766 16.219 1.414 1 90.56 351 PRO A N 1
ATOM 2762 C CA . PRO A 1 351 ? 25.516 17.328 2.336 1 90.56 351 PRO A CA 1
ATOM 2763 C C . PRO A 1 351 ? 25.406 16.875 3.791 1 90.56 351 PRO A C 1
ATOM 2765 O O . PRO A 1 351 ? 25.656 17.656 4.707 1 90.56 351 PRO A O 1
ATOM 2768 N N . GLY A 1 352 ? 25.062 15.648 4.031 1 94 352 GLY A N 1
ATOM 2769 C CA . GLY A 1 352 ? 24.859 15.203 5.402 1 94 352 GLY A CA 1
ATOM 2770 C C . GLY A 1 352 ? 23.562 15.703 6.008 1 94 352 GLY A C 1
ATOM 2771 O O . GLY A 1 352 ? 22.656 16.109 5.285 1 94 352 GLY A O 1
ATOM 2772 N N . PRO A 1 353 ? 23.469 15.602 7.371 1 96.19 353 PRO A N 1
ATOM 2773 C CA . PRO A 1 353 ? 22.266 16.078 8.039 1 96.19 353 PRO A CA 1
ATOM 2774 C C . PRO A 1 353 ? 22.25 17.609 8.211 1 96.19 353 PRO A C 1
ATOM 2776 O O . PRO A 1 353 ? 23.281 18.25 8.039 1 96.19 353 PRO A O 1
ATOM 2779 N N . ALA A 1 354 ? 21.109 18.156 8.531 1 97 354 ALA A N 1
ATOM 2780 C CA . ALA A 1 354 ? 20.969 19.594 8.727 1 97 354 ALA A CA 1
ATOM 2781 C C . ALA A 1 354 ? 21.766 20.062 9.938 1 97 354 ALA A C 1
ATOM 2783 O O . ALA A 1 354 ? 22.328 21.156 9.922 1 97 354 ALA A O 1
ATOM 2784 N N . ASN A 1 355 ? 21.734 19.297 10.992 1 96.94 355 ASN A N 1
ATOM 2785 C CA . ASN A 1 355 ? 22.609 19.547 12.141 1 96.94 355 ASN A CA 1
ATOM 2786 C C . ASN A 1 355 ? 23.953 18.859 11.984 1 96.94 355 ASN A C 1
ATOM 2788 O O . ASN A 1 355 ? 24.094 17.672 12.312 1 96.94 355 ASN A O 1
ATOM 2792 N N . GLN A 1 356 ? 24.969 19.594 11.648 1 94.94 356 GLN A N 1
ATOM 2793 C CA . GLN A 1 356 ? 26.281 19.031 11.352 1 94.94 356 GLN A CA 1
ATOM 2794 C C . GLN A 1 356 ? 27 18.609 12.633 1 94.94 356 GLN A C 1
ATOM 2796 O O . GLN A 1 356 ? 28 17.891 12.586 1 94.94 356 GLN A O 1
ATOM 2801 N N . PHE A 1 357 ? 26.438 19 13.773 1 94 357 PHE A N 1
ATOM 2802 C CA . PHE A 1 357 ? 27.016 18.609 15.055 1 94 357 PHE A CA 1
ATOM 2803 C C . PHE A 1 357 ? 26.359 17.344 15.586 1 94 357 PHE A C 1
ATOM 2805 O O . PHE A 1 357 ? 26.766 16.812 16.625 1 94 357 PHE A O 1
ATOM 2812 N N . SER A 1 358 ? 25.375 16.828 14.875 1 93.06 358 SER A N 1
ATOM 2813 C CA . SER A 1 358 ? 24.672 15.648 15.344 1 93.06 358 SER A CA 1
ATOM 2814 C C . SER A 1 358 ? 25.609 14.453 15.492 1 93.06 358 SER A C 1
ATOM 2816 O O . SER A 1 358 ? 26.438 14.211 14.625 1 93.06 358 SER A O 1
ATOM 2818 N N . ASN A 1 359 ? 25.438 13.742 16.625 1 89.94 359 ASN A N 1
ATOM 2819 C CA . ASN A 1 359 ? 26.219 12.539 16.844 1 89.94 359 ASN A CA 1
ATOM 2820 C C . ASN A 1 359 ? 25.344 11.344 17.188 1 89.94 359 ASN A C 1
ATOM 2822 O O . ASN A 1 359 ? 25.812 10.352 17.75 1 89.94 359 ASN A O 1
ATOM 2826 N N . ASN A 1 360 ? 24.141 11.43 16.922 1 90.81 360 ASN A N 1
ATOM 2827 C CA . ASN A 1 360 ? 23.172 10.375 17.203 1 90.81 360 ASN A CA 1
ATOM 2828 C C . ASN A 1 360 ? 23.219 9.273 16.156 1 90.81 360 ASN A C 1
ATOM 2830 O O . ASN A 1 360 ? 22.438 9.273 15.203 1 90.81 360 ASN A O 1
ATOM 2834 N N . LYS A 1 361 ? 24.125 8.273 16.422 1 91.88 361 LYS A N 1
ATOM 2835 C CA . LYS A 1 361 ? 24.281 7.148 15.508 1 91.88 361 LYS A CA 1
ATOM 2836 C C . LYS A 1 361 ? 23.484 5.938 15.984 1 91.88 361 LYS A C 1
ATOM 2838 O O . LYS A 1 361 ? 23.594 5.531 17.141 1 91.88 361 LYS A O 1
ATOM 2843 N N . ASP A 1 362 ? 22.656 5.461 15.188 1 94.06 362 ASP A N 1
ATOM 2844 C CA . ASP A 1 362 ? 21.875 4.262 15.484 1 94.06 362 ASP A CA 1
ATOM 2845 C C . ASP A 1 362 ? 22.469 3.035 14.797 1 94.06 362 ASP A C 1
ATOM 2847 O O . ASP A 1 362 ? 22.234 2.814 13.609 1 94.06 362 ASP A O 1
ATOM 2851 N N . TYR A 1 363 ? 23.078 2.152 15.484 1 95.94 363 TYR A N 1
ATOM 2852 C CA . TYR A 1 363 ? 23.812 1.028 14.93 1 95.94 363 TYR A CA 1
ATOM 2853 C C . TYR A 1 363 ? 22.875 -0.085 14.492 1 95.94 363 TYR A C 1
ATOM 2855 O O . TYR A 1 363 ? 23.234 -0.949 13.695 1 95.94 363 TYR A O 1
ATOM 2863 N N . SER A 1 364 ? 21.672 -0.053 15.023 1 96.75 364 SER A N 1
ATOM 2864 C CA . SER A 1 364 ? 20.703 -1.024 14.539 1 96.75 364 SER A CA 1
ATOM 2865 C C . SER A 1 364 ? 20.359 -0.785 13.07 1 96.75 364 SER A C 1
ATOM 2867 O O . SER A 1 364 ? 20.109 -1.732 12.32 1 96.75 364 SER A O 1
ATOM 2869 N N . ILE A 1 365 ? 20.406 0.464 12.648 1 97.38 365 ILE A N 1
ATOM 2870 C CA . ILE A 1 365 ? 20.141 0.805 11.25 1 97.38 365 ILE A CA 1
ATOM 2871 C C . ILE A 1 365 ? 21.312 0.376 10.383 1 97.38 365 ILE A C 1
ATOM 2873 O O . ILE A 1 365 ? 21.125 -0.123 9.273 1 97.38 365 ILE A O 1
ATOM 2877 N N . LEU A 1 366 ? 22.469 0.538 10.914 1 97.19 366 LEU A N 1
ATOM 2878 C CA . LEU A 1 366 ? 23.656 0.104 10.18 1 97.19 366 LEU A CA 1
ATOM 2879 C C . LEU A 1 366 ? 23.641 -1.406 9.969 1 97.19 366 LEU A C 1
ATOM 2881 O O . LEU A 1 366 ? 24 -1.887 8.891 1 97.19 366 LEU A O 1
ATOM 2885 N N . LEU A 1 367 ? 23.25 -2.1 10.984 1 97.56 367 LEU A N 1
ATOM 2886 C CA . LEU A 1 367 ? 23.156 -3.551 10.875 1 97.56 367 LEU A CA 1
ATOM 2887 C C . LEU A 1 367 ? 22.125 -3.947 9.812 1 97.56 367 LEU A C 1
ATOM 2889 O O . LEU A 1 367 ? 22.391 -4.832 9 1 97.56 367 LEU A O 1
ATOM 2893 N N . ALA A 1 368 ? 21.016 -3.314 9.891 1 97.81 368 ALA A N 1
ATOM 2894 C CA . ALA A 1 368 ? 19.984 -3.584 8.891 1 97.81 368 ALA A CA 1
ATOM 2895 C C . ALA A 1 368 ? 20.5 -3.281 7.488 1 97.81 368 ALA A C 1
ATOM 2897 O O . ALA A 1 368 ? 20.188 -4.012 6.539 1 97.81 368 ALA A O 1
ATOM 2898 N N . TYR A 1 369 ? 21.25 -2.213 7.387 1 98 369 TYR A N 1
ATOM 2899 C CA . TYR A 1 369 ? 21.844 -1.806 6.113 1 98 369 TYR A CA 1
ATOM 2900 C C . TYR A 1 369 ? 22.781 -2.877 5.582 1 98 369 TYR A C 1
ATOM 2902 O O . TYR A 1 369 ? 22.672 -3.287 4.422 1 98 369 TYR A O 1
ATOM 2910 N N . ILE A 1 370 ? 23.609 -3.385 6.398 1 97.62 370 ILE A N 1
ATOM 2911 C CA . ILE A 1 370 ? 24.578 -4.398 6.008 1 97.62 370 ILE A CA 1
ATOM 2912 C C . ILE A 1 370 ? 23.859 -5.684 5.605 1 97.62 370 ILE A C 1
ATOM 2914 O O . ILE A 1 370 ? 24.188 -6.297 4.59 1 97.62 370 ILE A O 1
ATOM 2918 N N . ILE A 1 371 ? 22.875 -6.066 6.34 1 97.94 371 ILE A N 1
ATOM 2919 C CA . ILE A 1 371 ? 22.109 -7.27 6.051 1 97.94 371 ILE A CA 1
ATOM 2920 C C . ILE A 1 371 ? 21.438 -7.141 4.688 1 97.94 371 ILE A C 1
ATOM 2922 O O . ILE A 1 371 ? 21.469 -8.07 3.879 1 97.94 371 ILE A O 1
ATOM 2926 N N . LEU A 1 372 ? 20.859 -5.977 4.461 1 98.19 372 LEU A N 1
ATOM 2927 C CA . LEU A 1 372 ? 20.172 -5.754 3.195 1 98.19 372 LEU A CA 1
ATOM 2928 C C . LEU A 1 372 ? 21.141 -5.789 2.025 1 98.19 372 LEU A C 1
ATOM 2930 O O . LEU A 1 372 ? 20.828 -6.309 0.954 1 98.19 372 LEU A O 1
ATOM 2934 N N . VAL A 1 373 ? 22.344 -5.203 2.199 1 97.12 373 VAL A N 1
ATOM 2935 C CA . VAL A 1 373 ? 23.375 -5.23 1.157 1 97.12 373 VAL A CA 1
ATOM 2936 C C . VAL A 1 373 ? 23.75 -6.676 0.842 1 97.12 373 VAL A C 1
ATOM 2938 O O . VAL A 1 373 ? 23.812 -7.066 -0.325 1 97.12 373 VAL A O 1
ATOM 2941 N N . VAL A 1 374 ? 23.875 -7.457 1.846 1 96.94 374 VAL A N 1
ATOM 2942 C CA . VAL A 1 374 ? 24.281 -8.852 1.674 1 96.94 374 VAL A CA 1
ATOM 2943 C C . VAL A 1 374 ? 23.172 -9.641 1.004 1 96.94 374 VAL A C 1
ATOM 2945 O O . VAL A 1 374 ? 23.406 -10.406 0.069 1 96.94 374 VAL A O 1
ATOM 2948 N N . LEU A 1 375 ? 21.969 -9.422 1.411 1 97.62 375 LEU A N 1
ATOM 2949 C CA . LEU A 1 375 ? 20.844 -10.188 0.917 1 97.62 375 LEU A CA 1
ATOM 2950 C C . LEU A 1 375 ? 20.547 -9.844 -0.542 1 97.62 375 LEU A C 1
ATOM 2952 O O . LEU A 1 375 ? 20.016 -10.68 -1.285 1 97.62 375 LEU A O 1
ATOM 2956 N N . THR A 1 376 ? 20.938 -8.641 -0.942 1 97.06 376 THR A N 1
ATOM 2957 C CA . THR A 1 376 ? 20.609 -8.234 -2.309 1 97.06 376 THR A CA 1
ATOM 2958 C C . THR A 1 376 ? 21.859 -8.297 -3.191 1 97.06 376 THR A C 1
ATOM 2960 O O . THR A 1 376 ? 21.797 -7.98 -4.383 1 97.06 376 THR A O 1
ATOM 2963 N N . LEU A 1 377 ? 22.953 -8.766 -2.693 1 93 377 LEU A N 1
ATOM 2964 C CA . LEU A 1 377 ? 24.219 -8.852 -3.416 1 93 377 LEU A CA 1
ATOM 2965 C C . LEU A 1 377 ? 24.109 -9.82 -4.586 1 93 377 LEU A C 1
ATOM 2967 O O . LEU A 1 377 ? 23.75 -10.992 -4.402 1 93 377 LEU A O 1
ATOM 2971 N N . PRO A 1 378 ? 24.312 -9.297 -5.828 1 89.12 378 PRO A N 1
ATOM 2972 C CA . PRO A 1 378 ? 24.344 -10.211 -6.973 1 89.12 378 PRO A CA 1
ATOM 2973 C C . PRO A 1 378 ? 25.562 -11.125 -6.969 1 89.12 378 PRO A C 1
ATOM 2975 O O . PRO A 1 378 ? 26.703 -10.641 -6.918 1 89.12 378 PRO A O 1
ATOM 2978 N N . LEU A 1 379 ? 25.344 -12.406 -7.039 1 86.19 379 LEU A N 1
ATOM 2979 C CA . LEU A 1 379 ? 26.406 -13.406 -7.078 1 86.19 379 LEU A CA 1
ATOM 2980 C C . LEU A 1 379 ? 26.422 -14.125 -8.422 1 86.19 379 LEU A C 1
ATOM 2982 O O . LEU A 1 379 ? 25.375 -14.398 -9.008 1 86.19 379 LEU A O 1
ATOM 2986 N N . PRO A 1 380 ? 27.609 -14.352 -8.922 1 77.81 380 PRO A N 1
ATOM 2987 C CA . PRO A 1 380 ? 27.672 -15.102 -10.18 1 77.81 380 PRO A CA 1
ATOM 2988 C C . PRO A 1 380 ? 27.172 -16.547 -10.039 1 77.81 380 PRO A C 1
ATOM 2990 O O . PRO A 1 380 ? 27.406 -17.172 -9 1 77.81 380 PRO A O 1
ATOM 2993 N N . THR A 1 381 ? 26.312 -17.031 -10.914 1 73.56 381 THR A N 1
ATOM 2994 C CA . THR A 1 381 ? 25.812 -18.391 -10.914 1 73.56 381 THR A CA 1
ATOM 2995 C C . THR A 1 381 ? 26.5 -19.219 -11.992 1 73.56 381 THR A C 1
ATOM 2997 O O . THR A 1 381 ? 26.953 -18.688 -13.008 1 73.56 381 THR A O 1
ATOM 3000 N N . MET B 1 1 ? -27.734 47.812 33.719 1 23.67 1 MET B N 1
ATOM 3001 C CA . MET B 1 1 ? -26.625 46.875 33.656 1 23.67 1 MET B CA 1
ATOM 3002 C C . MET B 1 1 ? -26.969 45.688 32.75 1 23.67 1 MET B C 1
ATOM 3004 O O . MET B 1 1 ? -27.938 44.969 33 1 23.67 1 MET B O 1
ATOM 3008 N N . PHE B 1 2 ? -26.859 45.812 31.453 1 30.62 2 PHE B N 1
ATOM 3009 C CA . PHE B 1 2 ? -27.188 44.75 30.516 1 30.62 2 PHE B CA 1
ATOM 3010 C C . PHE B 1 2 ? -26.5 43.438 30.906 1 30.62 2 PHE B C 1
ATOM 3012 O O . PHE B 1 2 ? -25.375 43.438 31.422 1 30.62 2 PHE B O 1
ATOM 3019 N N . PRO B 1 3 ? -27.234 42.438 31.391 1 36.75 3 PRO B N 1
ATOM 3020 C CA . PRO B 1 3 ? -26.547 41.188 31.75 1 36.75 3 PRO B CA 1
ATOM 3021 C C . PRO B 1 3 ? -25.359 40.875 30.844 1 36.75 3 PRO B C 1
ATOM 3023 O O . PRO B 1 3 ? -25.422 41.125 29.641 1 36.75 3 PRO B O 1
ATOM 3026 N N . PHE B 1 4 ? -24.172 41.062 31.266 1 39.5 4 PHE B N 1
ATOM 3027 C CA . PHE B 1 4 ? -22.906 40.688 30.641 1 39.5 4 PHE B CA 1
ATOM 3028 C C . PHE B 1 4 ? -23.031 39.312 29.984 1 39.5 4 PHE B C 1
ATOM 3030 O O . PHE B 1 4 ? -23.156 38.281 30.672 1 39.5 4 PHE B O 1
ATOM 3037 N N . GLN B 1 5 ? -23.688 39.125 28.844 1 44.41 5 GLN B N 1
ATOM 3038 C CA . GLN B 1 5 ? -23.719 37.875 28.078 1 44.41 5 GLN B CA 1
ATOM 3039 C C . GLN B 1 5 ? -22.359 37.188 28.094 1 44.41 5 GLN B C 1
ATOM 3041 O O . GLN B 1 5 ? -21.328 37.844 27.828 1 44.41 5 GLN B O 1
ATOM 3046 N N . LYS B 1 6 ? -22.125 36.312 28.938 1 54.22 6 LYS B N 1
ATOM 3047 C CA . LYS B 1 6 ? -20.922 35.5 29 1 54.22 6 LYS B CA 1
ATOM 3048 C C . LYS B 1 6 ? -20.328 35.281 27.609 1 54.22 6 LYS B C 1
ATOM 3050 O O . LYS B 1 6 ? -21.047 35.031 26.641 1 54.22 6 LYS B O 1
ATOM 3055 N N . PRO B 1 7 ? -18.984 35.625 27.438 1 65.69 7 PRO B N 1
ATOM 3056 C CA . PRO B 1 7 ? -18.266 35.531 26.172 1 65.69 7 PRO B CA 1
ATOM 3057 C C . PRO B 1 7 ? -18.328 34.125 25.578 1 65.69 7 PRO B C 1
ATOM 3059 O O . PRO B 1 7 ? -18.266 33.125 26.312 1 65.69 7 PRO B O 1
ATOM 3062 N N . TYR B 1 8 ? -18.922 34 24.406 1 72.75 8 TYR B N 1
ATOM 3063 C CA . TYR B 1 8 ? -18.953 32.719 23.688 1 72.75 8 TYR B CA 1
ATOM 3064 C C . TYR B 1 8 ? -17.578 32.094 23.641 1 72.75 8 TYR B C 1
ATOM 3066 O O . TYR B 1 8 ? -16.562 32.781 23.625 1 72.75 8 TYR B O 1
ATOM 3074 N N . PRO B 1 9 ? -17.547 30.812 23.891 1 86.94 9 PRO B N 1
ATOM 3075 C CA . PRO B 1 9 ? -16.281 30.125 23.625 1 86.94 9 PRO B CA 1
ATOM 3076 C C . PRO B 1 9 ? -15.68 30.484 22.266 1 86.94 9 PRO B C 1
ATOM 3078 O O . PRO B 1 9 ? -16.406 30.875 21.344 1 86.94 9 PRO B O 1
ATOM 3081 N N . PRO B 1 10 ? -14.391 30.484 22.156 1 89.38 10 PRO B N 1
ATOM 3082 C CA . PRO B 1 10 ? -13.711 30.875 20.922 1 89.38 10 PRO B CA 1
ATOM 3083 C C . PRO B 1 10 ? -14.281 30.203 19.672 1 89.38 10 PRO B C 1
ATOM 3085 O O . PRO B 1 10 ? -14.344 30.812 18.609 1 89.38 10 PRO B O 1
ATOM 3088 N N . ILE B 1 11 ? -14.727 29 19.766 1 91 11 ILE B N 1
ATOM 3089 C CA . ILE B 1 11 ? -15.281 28.266 18.625 1 91 11 ILE B CA 1
ATOM 3090 C C . ILE B 1 11 ? -16.547 28.969 18.141 1 91 11 ILE B C 1
ATOM 3092 O O . ILE B 1 11 ? -16.766 29.094 16.922 1 91 11 ILE B O 1
ATOM 3096 N N . ILE B 1 12 ? -17.359 29.469 18.984 1 92.12 12 ILE B N 1
ATOM 3097 C CA . ILE B 1 12 ? -18.609 30.125 18.625 1 92.12 12 ILE B CA 1
ATOM 3098 C C . ILE B 1 12 ? -18.312 31.5 18.016 1 92.12 12 ILE B C 1
ATOM 3100 O O . ILE B 1 12 ? -18.938 31.891 17.016 1 92.12 12 ILE B O 1
ATOM 3104 N N . GLU B 1 13 ? -17.328 32.156 18.609 1 91.25 13 GLU B N 1
ATOM 3105 C CA . GLU B 1 13 ? -16.938 33.469 18.078 1 91.25 13 GLU B CA 1
ATOM 3106 C C . GLU B 1 13 ? -16.469 33.344 16.625 1 91.25 13 GLU B C 1
ATOM 3108 O O . GLU B 1 13 ? -16.812 34.156 15.781 1 91.25 13 GLU B O 1
ATOM 3113 N N . ASP B 1 14 ? -15.758 32.281 16.391 1 91.88 14 ASP B N 1
ATOM 3114 C CA . ASP B 1 14 ? -15.219 32.062 15.055 1 91.88 14 ASP B CA 1
ATOM 3115 C C . ASP B 1 14 ? -16.328 31.719 14.062 1 91.88 14 ASP B C 1
ATOM 3117 O O . ASP B 1 14 ? -16.312 32.188 12.922 1 91.88 14 ASP B O 1
ATOM 3121 N N . ILE B 1 15 ? -17.234 30.984 14.492 1 92.69 15 ILE B N 1
ATOM 3122 C CA . ILE B 1 15 ? -18.328 30.609 13.602 1 92.69 15 ILE B CA 1
ATOM 3123 C C . ILE B 1 15 ? -19.203 31.828 13.297 1 92.69 15 ILE B C 1
ATOM 3125 O O . ILE B 1 15 ? -19.641 32 12.156 1 92.69 15 ILE B O 1
ATOM 3129 N N . LEU B 1 16 ? -19.438 32.656 14.32 1 92 16 LEU B N 1
ATOM 3130 C CA . LEU B 1 16 ? -20.234 33.875 14.117 1 92 16 LEU B CA 1
ATOM 3131 C C . LEU B 1 16 ? -19.562 34.812 13.133 1 92 16 LEU B C 1
ATOM 3133 O O . LEU B 1 16 ? -20.234 35.438 12.305 1 92 16 LEU B O 1
ATOM 3137 N N . LYS B 1 17 ? -18.266 34.844 13.242 1 92 17 LYS B N 1
ATOM 3138 C CA . LYS B 1 17 ? -17.5 35.656 12.289 1 92 17 LYS B CA 1
ATOM 3139 C C . LYS B 1 17 ? -17.656 35.125 10.867 1 92 17 LYS B C 1
ATOM 3141 O O . LYS B 1 17 ? -17.828 35.875 9.922 1 92 17 LYS B O 1
ATOM 3146 N N . GLN B 1 18 ? -17.578 33.812 10.766 1 91.75 18 GLN B N 1
ATOM 3147 C CA . GLN B 1 18 ? -17.703 33.188 9.453 1 91.75 18 GLN B CA 1
ATOM 3148 C C . GLN B 1 18 ? -19.109 33.344 8.898 1 91.75 18 GLN B C 1
ATOM 3150 O O . GLN B 1 18 ? -19.297 33.531 7.691 1 91.75 18 GLN B O 1
ATOM 3155 N N . LEU B 1 19 ? -20.109 33.281 9.719 1 92.94 19 LEU B N 1
ATOM 3156 C CA . LEU B 1 19 ? -21.5 33.469 9.312 1 92.94 19 LEU B CA 1
ATOM 3157 C C . LEU B 1 19 ? -21.719 34.875 8.805 1 92.94 19 LEU B C 1
ATOM 3159 O O . LEU B 1 19 ? -22.375 35.094 7.773 1 92.94 19 LEU B O 1
ATOM 3163 N N . SER B 1 20 ? -21.125 35.844 9.516 1 91.62 20 SER B N 1
ATOM 3164 C CA . SER B 1 20 ? -21.25 37.219 9.117 1 91.62 20 SER B CA 1
ATOM 3165 C C . SER B 1 20 ? -20.609 37.469 7.746 1 91.62 20 SER B C 1
ATOM 3167 O O . SER B 1 20 ? -21.172 38.188 6.918 1 91.62 20 SER B O 1
ATOM 3169 N N . ARG B 1 21 ? -19.516 36.812 7.527 1 91.94 21 ARG B N 1
ATOM 3170 C CA . ARG B 1 21 ? -18.828 36.938 6.246 1 91.94 21 ARG B CA 1
ATOM 3171 C C . ARG B 1 21 ? -19.672 36.344 5.113 1 91.94 21 ARG B C 1
ATOM 3173 O O . ARG B 1 21 ? -19.594 36.812 3.975 1 91.94 21 ARG B O 1
ATOM 3180 N N . ALA B 1 22 ? -20.5 35.375 5.504 1 92.12 22 ALA B N 1
ATOM 3181 C CA . ALA B 1 22 ? -21.328 34.719 4.5 1 92.12 22 ALA B CA 1
ATOM 3182 C C . ALA B 1 22 ? -22.688 35.375 4.371 1 92.12 22 ALA B C 1
ATOM 3184 O O . ALA B 1 22 ? -23.562 34.906 3.635 1 92.12 22 ALA B O 1
ATOM 3185 N N . GLY B 1 23 ? -22.875 36.469 5.098 1 90.94 23 GLY B N 1
ATOM 3186 C CA . GLY B 1 23 ? -24.125 37.219 5.039 1 90.94 23 GLY B CA 1
ATOM 3187 C C . GLY B 1 23 ? -25.25 36.562 5.789 1 90.94 23 GLY B C 1
ATOM 3188 O O . GLY B 1 23 ? -26.422 36.688 5.422 1 90.94 23 GLY B O 1
ATOM 3189 N N . ARG B 1 24 ? -24.891 35.688 6.699 1 91.88 24 ARG B N 1
ATOM 3190 C CA . ARG B 1 24 ? -25.891 35 7.508 1 91.88 24 ARG B CA 1
ATOM 3191 C C . ARG B 1 24 ? -25.875 35.5 8.945 1 91.88 24 ARG B C 1
ATOM 3193 O O . ARG B 1 24 ? -24.844 35.969 9.438 1 91.88 24 ARG B O 1
ATOM 3200 N N . LEU B 1 25 ? -27.031 35.438 9.617 1 92 25 LEU B N 1
ATOM 3201 C CA . LEU B 1 25 ? -27.188 35.906 10.977 1 92 25 LEU B CA 1
ATOM 3202 C C . LEU B 1 25 ? -27.547 34.781 11.93 1 92 25 LEU B C 1
ATOM 3204 O O . LEU B 1 25 ? -28.375 33.938 11.602 1 92 25 LEU B O 1
ATOM 3208 N N . ALA B 1 26 ? -26.875 34.781 13.047 1 93.75 26 ALA B N 1
ATOM 3209 C CA . ALA B 1 26 ? -27.234 33.875 14.125 1 93.75 26 ALA B CA 1
ATOM 3210 C C . ALA B 1 26 ? -28.391 34.438 14.961 1 93.75 26 ALA B C 1
ATOM 3212 O O . ALA B 1 26 ? -28.25 35.5 15.586 1 93.75 26 ALA B O 1
ATOM 3213 N N . LEU B 1 27 ? -29.453 33.719 15.016 1 93.25 27 LEU B N 1
ATOM 3214 C CA . LEU B 1 27 ? -30.641 34.188 15.734 1 93.25 27 LEU B CA 1
ATOM 3215 C C . LEU B 1 27 ? -30.547 33.812 17.203 1 93.25 27 LEU B C 1
ATOM 3217 O O . LEU B 1 27 ? -31.016 34.562 18.062 1 93.25 27 LEU B O 1
ATOM 3221 N N . GLN B 1 28 ? -30.062 32.625 17.469 1 93.44 28 GLN B N 1
ATOM 3222 C CA . GLN B 1 28 ? -29.984 32.094 18.828 1 93.44 28 GLN B CA 1
ATOM 3223 C C . GLN B 1 28 ? -28.844 31.078 18.953 1 93.44 28 GLN B C 1
ATOM 3225 O O . GLN B 1 28 ? -28.578 30.312 18.031 1 93.44 28 GLN B O 1
ATOM 3230 N N . VAL B 1 29 ? -28.094 31.156 20.062 1 93.94 29 VAL B N 1
ATOM 3231 C CA . VAL B 1 29 ? -27.062 30.188 20.391 1 93.94 29 VAL B CA 1
ATOM 3232 C C . VAL B 1 29 ? -27.422 29.453 21.672 1 93.94 29 VAL B C 1
ATOM 3234 O O . VAL B 1 29 ? -27.641 30.094 22.719 1 93.94 29 VAL B O 1
ATOM 3237 N N . LYS B 1 30 ? -27.594 28.172 21.594 1 93.56 30 LYS B N 1
ATOM 3238 C CA . LYS B 1 30 ? -27.906 27.328 22.75 1 93.56 30 LYS B CA 1
ATOM 3239 C C . LYS B 1 30 ? -26.797 26.312 23 1 93.56 30 LYS B C 1
ATOM 3241 O O . LYS B 1 30 ? -26.156 25.844 22.062 1 93.56 30 LYS B O 1
ATOM 3246 N N . ASP B 1 31 ? -26.375 26.047 24.188 1 91.38 31 ASP B N 1
ATOM 3247 C CA . ASP B 1 31 ? -25.422 24.984 24.516 1 91.38 31 ASP B CA 1
ATOM 3248 C C . ASP B 1 31 ? -26.016 24.016 25.531 1 91.38 31 ASP B C 1
ATOM 3250 O O . ASP B 1 31 ? -26.844 24.406 26.359 1 91.38 31 ASP B O 1
ATOM 3254 N N . TYR B 1 32 ? -25.828 22.797 25.406 1 90.75 32 TYR B N 1
ATOM 3255 C CA . TYR B 1 32 ? -26.234 21.781 26.359 1 90.75 32 TYR B CA 1
ATOM 3256 C C . TYR B 1 32 ? -25.172 20.688 26.469 1 90.75 32 TYR B C 1
ATOM 3258 O O . TYR B 1 32 ? -24.344 20.516 25.562 1 90.75 32 TYR B O 1
ATOM 3266 N N . THR B 1 33 ? -25.062 20.078 27.656 1 89.19 33 THR B N 1
ATOM 3267 C CA . THR B 1 33 ? -24.062 19.047 27.906 1 89.19 33 THR B CA 1
ATOM 3268 C C . THR B 1 33 ? -24.688 17.656 27.766 1 89.19 33 THR B C 1
ATOM 3270 O O . THR B 1 33 ? -25.734 17.375 28.344 1 89.19 33 THR B O 1
ATOM 3273 N N . VAL B 1 34 ? -24.188 16.938 26.875 1 85.94 34 VAL B N 1
ATOM 3274 C CA . VAL B 1 34 ? -24.625 15.555 26.672 1 85.94 34 VAL B CA 1
ATOM 3275 C C . VAL B 1 34 ? -23.641 14.609 27.375 1 85.94 34 VAL B C 1
ATOM 3277 O O . VAL B 1 34 ? -22.422 14.734 27.219 1 85.94 34 VAL B O 1
ATOM 3280 N N . GLU B 1 35 ? -24.172 13.633 28.094 1 81.38 35 GLU B N 1
ATOM 3281 C CA . GLU B 1 35 ? -23.328 12.672 28.812 1 81.38 35 GLU B CA 1
ATOM 3282 C C . GLU B 1 35 ? -22.391 11.938 27.859 1 81.38 35 GLU B C 1
ATOM 3284 O O . GLU B 1 35 ? -22.812 11.445 26.812 1 81.38 35 GLU B O 1
ATOM 3289 N N . LYS B 1 36 ? -21.281 11.719 28.078 1 78.5 36 LYS B N 1
ATOM 3290 C CA . LYS B 1 36 ? -20.25 10.953 27.359 1 78.5 36 LYS B CA 1
ATOM 3291 C C . LYS B 1 36 ? -19.75 11.703 26.141 1 78.5 36 LYS B C 1
ATOM 3293 O O . LYS B 1 36 ? -18.719 11.352 25.562 1 78.5 36 LYS B O 1
ATOM 3298 N N . THR B 1 37 ? -20.547 12.727 25.609 1 80.5 37 THR B N 1
ATOM 3299 C CA . THR B 1 37 ? -20.141 13.461 24.406 1 80.5 37 THR B CA 1
ATOM 3300 C C . THR B 1 37 ? -19.469 14.781 24.781 1 80.5 37 THR B C 1
ATOM 3302 O O . THR B 1 37 ? -18.391 15.086 24.281 1 80.5 37 THR B O 1
ATOM 3305 N N . GLY B 1 38 ? -20.062 15.547 25.609 1 85.88 38 GLY B N 1
ATOM 3306 C CA . GLY B 1 38 ? -19.547 16.844 26.016 1 85.88 38 GLY B CA 1
ATOM 3307 C C . GLY B 1 38 ? -20.484 17.984 25.688 1 85.88 38 GLY B C 1
ATOM 3308 O O . GLY B 1 38 ? -21.703 17.812 25.672 1 85.88 38 GLY B O 1
ATOM 3309 N N . LYS B 1 39 ? -19.906 19.094 25.562 1 90.69 39 LYS B N 1
ATOM 3310 C CA . LYS B 1 39 ? -20.703 20.297 25.328 1 90.69 39 LYS B CA 1
ATOM 3311 C C . LYS B 1 39 ? -21.109 20.422 23.875 1 90.69 39 LYS B C 1
ATOM 3313 O O . LYS B 1 39 ? -20.266 20.422 22.984 1 90.69 39 LYS B O 1
ATOM 3318 N N . VAL B 1 40 ? -22.375 20.453 23.625 1 94.19 40 VAL B N 1
ATOM 3319 C CA . VAL B 1 40 ? -22.938 20.594 22.281 1 94.19 40 VAL B CA 1
ATOM 3320 C C . VAL B 1 40 ? -23.531 21.984 22.125 1 94.19 40 VAL B C 1
ATOM 3322 O O . VAL B 1 40 ? -24.109 22.547 23.062 1 94.19 40 VAL B O 1
ATOM 3325 N N . PHE B 1 41 ? -23.297 22.594 20.969 1 95.12 41 PHE B N 1
ATOM 3326 C CA . PHE B 1 41 ? -23.828 23.938 20.672 1 95.12 41 PHE B CA 1
ATOM 3327 C C . PHE B 1 41 ? -24.812 23.891 19.531 1 95.12 41 PHE B C 1
ATOM 3329 O O . PHE B 1 41 ? -24.594 23.188 18.531 1 95.12 41 PHE B O 1
ATOM 3336 N N . ASP B 1 42 ? -25.938 24.531 19.641 1 95.62 42 ASP B N 1
ATOM 3337 C CA . ASP B 1 42 ? -26.891 24.734 18.547 1 95.62 42 ASP B CA 1
ATOM 3338 C C . ASP B 1 42 ? -26.984 26.219 18.188 1 95.62 42 ASP B C 1
ATOM 3340 O O . ASP B 1 42 ? -27.281 27.062 19.047 1 95.62 42 ASP B O 1
ATOM 3344 N N . ILE B 1 43 ? -26.688 26.531 16.969 1 95.88 43 ILE B N 1
ATOM 3345 C CA . ILE B 1 43 ? -26.797 27.891 16.469 1 95.88 43 ILE B CA 1
ATOM 3346 C C . ILE B 1 43 ? -27.922 27.969 15.445 1 95.88 43 ILE B C 1
ATOM 3348 O O . ILE B 1 43 ? -27.844 27.391 14.359 1 95.88 43 ILE B O 1
ATOM 3352 N N . VAL B 1 44 ? -28.969 28.688 15.789 1 96.25 44 VAL B N 1
ATOM 3353 C CA . VAL B 1 44 ? -30.078 28.891 14.859 1 96.25 44 VAL B CA 1
ATOM 3354 C C . VAL B 1 44 ? -29.734 30.031 13.898 1 96.25 44 VAL B C 1
ATOM 3356 O O . VAL B 1 44 ? -29.406 31.125 14.32 1 96.25 44 VAL B O 1
ATOM 3359 N N . ILE B 1 45 ? -29.797 29.781 12.594 1 95.56 45 ILE B N 1
ATOM 3360 C CA . ILE B 1 45 ? -29.422 30.797 11.617 1 95.56 45 ILE B CA 1
ATOM 3361 C C . ILE B 1 45 ? -30.641 31.172 10.781 1 95.56 45 ILE B C 1
ATOM 3363 O O . ILE B 1 45 ? -31.609 30.391 10.688 1 95.56 45 ILE B O 1
ATOM 3367 N N . ASN B 1 46 ? -30.594 32.344 10.195 1 94.38 46 ASN B N 1
ATOM 3368 C CA . ASN B 1 46 ? -31.734 32.906 9.492 1 94.38 46 ASN B CA 1
ATOM 3369 C C . ASN B 1 46 ? -32.031 32.156 8.188 1 94.38 46 ASN B C 1
ATOM 3371 O O . ASN B 1 46 ? -33.188 32.031 7.773 1 94.38 46 ASN B O 1
ATOM 3375 N N . ASP B 1 47 ? -30.953 31.719 7.508 1 94.56 47 ASP B N 1
ATOM 3376 C CA . ASP B 1 47 ? -31.062 30.969 6.258 1 94.56 47 ASP B CA 1
ATOM 3377 C C . ASP B 1 47 ? -29.953 29.938 6.129 1 94.56 47 ASP B C 1
ATOM 3379 O O . ASP B 1 47 ? -28.875 30.094 6.703 1 94.56 47 ASP B O 1
ATOM 3383 N N . ARG B 1 48 ? -30.266 28.969 5.355 1 93.06 48 ARG B N 1
ATOM 3384 C CA . ARG B 1 48 ? -29.312 27.875 5.219 1 93.06 48 ARG B CA 1
ATOM 3385 C C . ARG B 1 48 ? -28.031 28.344 4.527 1 93.06 48 ARG B C 1
ATOM 3387 O O . ARG B 1 48 ? -28.062 29.297 3.738 1 93.06 48 ARG B O 1
ATOM 3394 N N . LEU B 1 49 ? -27 27.672 4.832 1 94.5 49 LEU B N 1
ATOM 3395 C CA . LEU B 1 49 ? -25.719 27.953 4.191 1 94.5 49 LEU B CA 1
ATOM 3396 C C . LEU B 1 49 ? -25.609 27.219 2.861 1 94.5 49 LEU B C 1
ATOM 3398 O O . LEU B 1 49 ? -26.078 26.094 2.73 1 94.5 49 LEU B O 1
ATOM 3402 N N . SER B 1 50 ? -25 27.906 1.897 1 93.25 50 SER B N 1
ATOM 3403 C CA . SER B 1 50 ? -24.672 27.188 0.667 1 93.25 50 SER B CA 1
ATOM 3404 C C . SER B 1 50 ? -23.672 26.062 0.929 1 93.25 50 SER B C 1
ATOM 3406 O O . SER B 1 50 ? -22.984 26.062 1.953 1 93.25 50 SER B O 1
ATOM 3408 N N . GLU B 1 51 ? -23.625 25.156 0.077 1 93.56 51 GLU B N 1
ATOM 3409 C CA . GLU B 1 51 ? -22.75 24 0.251 1 93.56 51 GLU B CA 1
ATOM 3410 C C . GLU B 1 51 ? -21.281 24.422 0.307 1 93.56 51 GLU B C 1
ATOM 3412 O O . GLU B 1 51 ? -20.5 23.875 1.088 1 93.56 51 GLU B O 1
ATOM 3417 N N . GLU B 1 52 ? -20.875 25.344 -0.501 1 92.31 52 GLU B N 1
ATOM 3418 C CA . GLU B 1 52 ? -19.5 25.812 -0.546 1 92.31 52 GLU B CA 1
ATOM 3419 C C . GLU B 1 52 ? -19.094 26.469 0.772 1 92.31 52 GLU B C 1
ATOM 3421 O O . GLU B 1 52 ? -18.031 26.188 1.312 1 92.31 52 GLU B O 1
ATOM 3426 N N . VAL B 1 53 ? -19.984 27.344 1.269 1 93.44 53 VAL B N 1
ATOM 3427 C CA . VAL B 1 53 ? -19.719 28.047 2.518 1 93.44 53 VAL B CA 1
ATOM 3428 C C . VAL B 1 53 ? -19.688 27.047 3.676 1 93.44 53 VAL B C 1
ATOM 3430 O O . VAL B 1 53 ? -18.812 27.141 4.551 1 93.44 53 VAL B O 1
ATOM 3433 N N . PHE B 1 54 ? -20.656 26.172 3.635 1 95.25 54 PHE B N 1
ATOM 3434 C CA . PHE B 1 54 ? -20.688 25.172 4.688 1 95.25 54 PHE B CA 1
ATOM 3435 C C . PHE B 1 54 ? -19.406 24.344 4.695 1 95.25 54 PHE B C 1
ATOM 3437 O O . PHE B 1 54 ? -18.859 24.047 5.758 1 95.25 54 PHE B O 1
ATOM 3444 N N . ASN B 1 55 ? -18.953 23.906 3.521 1 93.5 55 ASN B N 1
ATOM 3445 C CA . ASN B 1 55 ? -17.734 23.109 3.416 1 93.5 55 ASN B CA 1
ATOM 3446 C C . ASN B 1 55 ? -16.516 23.844 3.975 1 93.5 55 ASN B C 1
ATOM 3448 O O . ASN B 1 55 ? -15.656 23.234 4.602 1 93.5 55 ASN B O 1
ATOM 3452 N N . GLU B 1 56 ? -16.469 25.062 3.729 1 92.38 56 GLU B N 1
ATOM 3453 C CA . GLU B 1 56 ? -15.367 25.875 4.25 1 92.38 56 GLU B CA 1
ATOM 3454 C C . GLU B 1 56 ? -15.398 25.938 5.773 1 92.38 56 GLU B C 1
ATOM 3456 O O . GLU B 1 56 ? -14.367 25.766 6.43 1 92.38 56 GLU B O 1
ATOM 3461 N N . ILE B 1 57 ? -16.578 26.188 6.262 1 93.44 57 ILE B N 1
ATOM 3462 C CA . ILE B 1 57 ? -16.75 26.266 7.707 1 93.44 57 ILE B CA 1
ATOM 3463 C C . ILE B 1 57 ? -16.469 24.906 8.336 1 93.44 57 ILE B C 1
ATOM 3465 O O . ILE B 1 57 ? -15.812 24.828 9.383 1 93.44 57 ILE B O 1
ATOM 3469 N N . TYR B 1 58 ? -16.969 23.922 7.664 1 94.94 58 TYR B N 1
ATOM 3470 C CA . TYR B 1 58 ? -16.766 22.547 8.109 1 94.94 58 TYR B CA 1
ATOM 3471 C C . TYR B 1 58 ? -15.281 22.234 8.273 1 94.94 58 TYR B C 1
ATOM 3473 O O . TYR B 1 58 ? -14.844 21.781 9.328 1 94.94 58 TYR B O 1
ATOM 3481 N N . SER B 1 59 ? -14.516 22.438 7.238 1 91.44 59 SER B N 1
ATOM 3482 C CA . SER B 1 59 ? -13.086 22.141 7.242 1 91.44 59 SER B CA 1
ATOM 3483 C C . SER B 1 59 ? -12.367 22.953 8.312 1 91.44 59 SER B C 1
ATOM 3485 O O . SER B 1 59 ? -11.484 22.438 9 1 91.44 59 SER B O 1
ATOM 3487 N N . TYR B 1 60 ? -12.75 24.188 8.438 1 89.56 60 TYR B N 1
ATOM 3488 C CA . TYR B 1 60 ? -12.117 25.094 9.398 1 89.56 60 TYR B CA 1
ATOM 3489 C C . TYR B 1 60 ? -12.359 24.625 10.828 1 89.56 60 TYR B C 1
ATOM 3491 O O . TYR B 1 60 ? -11.43 24.547 11.633 1 89.56 60 TYR B O 1
ATOM 3499 N N . ILE B 1 61 ? -13.539 24.297 11.148 1 91.19 61 ILE B N 1
ATOM 3500 C CA . ILE B 1 61 ? -13.938 23.953 12.508 1 91.19 61 ILE B CA 1
ATOM 3501 C C . ILE B 1 61 ? -13.367 22.594 12.891 1 91.19 61 ILE B C 1
ATOM 3503 O O . ILE B 1 61 ? -12.875 22.406 14.008 1 91.19 61 ILE B O 1
ATOM 3507 N N . VAL B 1 62 ? -13.453 21.688 11.969 1 89.94 62 VAL B N 1
ATOM 3508 C CA . VAL B 1 62 ? -12.969 20.328 12.242 1 89.94 62 VAL B CA 1
ATOM 3509 C C . VAL B 1 62 ? -11.461 20.359 12.477 1 89.94 62 VAL B C 1
ATOM 3511 O O . VAL B 1 62 ? -10.961 19.734 13.414 1 89.94 62 VAL B O 1
ATOM 3514 N N . ASN B 1 63 ? -10.711 21.062 11.672 1 85.5 63 ASN B N 1
ATOM 3515 C CA . ASN B 1 63 ? -9.25 21.078 11.742 1 85.5 63 ASN B CA 1
ATOM 3516 C C . ASN B 1 63 ? -8.758 21.891 12.93 1 85.5 63 ASN B C 1
ATOM 3518 O O . ASN B 1 63 ? -7.797 21.516 13.602 1 85.5 63 ASN B O 1
ATOM 3522 N N . ARG B 1 64 ? -9.469 22.953 13.25 1 85.62 64 ARG B N 1
ATOM 3523 C CA . ARG B 1 64 ? -8.977 23.875 14.258 1 85.62 64 ARG B CA 1
ATOM 3524 C C . ARG B 1 64 ? -9.461 23.484 15.648 1 85.62 64 ARG B C 1
ATOM 3526 O O . ARG B 1 64 ? -8.742 23.641 16.625 1 85.62 64 ARG B O 1
ATOM 3533 N N . TYR B 1 65 ? -10.688 23 15.812 1 88.75 65 TYR B N 1
ATOM 3534 C CA . TYR B 1 65 ? -11.273 22.859 17.141 1 88.75 65 TYR B CA 1
ATOM 3535 C C . TYR B 1 65 ? -11.633 21.406 17.422 1 88.75 65 TYR B C 1
ATOM 3537 O O . TYR B 1 65 ? -12.062 21.062 18.531 1 88.75 65 TYR B O 1
ATOM 3545 N N . ASN B 1 66 ? -11.492 20.5 16.578 1 88.56 66 ASN B N 1
ATOM 3546 C CA . ASN B 1 66 ? -11.867 19.094 16.734 1 88.56 66 ASN B CA 1
ATOM 3547 C C . ASN B 1 66 ? -13.359 18.953 17.047 1 88.56 66 ASN B C 1
ATOM 3549 O O . ASN B 1 66 ? -13.734 18.234 17.984 1 88.56 66 ASN B O 1
ATOM 3553 N N . TYR B 1 67 ? -14.227 19.75 16.484 1 92.44 67 TYR B N 1
ATOM 3554 C CA . TYR B 1 67 ? -15.688 19.688 16.531 1 92.44 67 TYR B CA 1
ATOM 3555 C C . TYR B 1 67 ? -16.25 19.312 15.164 1 92.44 67 TYR B C 1
ATOM 3557 O O . TYR B 1 67 ? -15.727 19.75 14.133 1 92.44 67 TYR B O 1
ATOM 3565 N N . MET B 1 68 ? -17.297 18.531 15.266 1 93.31 68 MET B N 1
ATOM 3566 C CA . MET B 1 68 ? -18.062 18.297 14.047 1 93.31 68 MET B CA 1
ATOM 3567 C C . MET B 1 68 ? -19.219 19.281 13.945 1 93.31 68 MET B C 1
ATOM 3569 O O . MET B 1 68 ? -19.844 19.609 14.945 1 93.31 68 MET B O 1
ATOM 3573 N N . ILE B 1 69 ? -19.453 19.781 12.789 1 94.56 69 ILE B N 1
ATOM 3574 C CA . ILE B 1 69 ? -20.547 20.719 12.562 1 94.56 69 ILE B CA 1
ATOM 3575 C C . ILE B 1 69 ? -21.578 20.094 11.648 1 94.56 69 ILE B C 1
ATOM 3577 O O . ILE B 1 69 ? -21.25 19.469 10.633 1 94.56 69 ILE B O 1
ATOM 3581 N N . LEU B 1 70 ? -22.859 20.219 12.062 1 96.06 70 LEU B N 1
ATOM 3582 C CA . LEU B 1 70 ? -23.969 19.719 11.273 1 96.06 70 LEU B CA 1
ATOM 3583 C C . LEU B 1 70 ? -24.938 20.844 10.922 1 96.06 70 LEU B C 1
ATOM 3585 O O . LEU B 1 70 ? -25.172 21.75 11.734 1 96.06 70 LEU B O 1
ATOM 3589 N N . GLN B 1 71 ? -25.375 20.891 9.75 1 96.25 71 GLN B N 1
ATOM 3590 C CA . GLN B 1 71 ? -26.5 21.734 9.375 1 96.25 71 GLN B CA 1
ATOM 3591 C C . GLN B 1 71 ? -27.781 20.922 9.266 1 96.25 71 GLN B C 1
ATOM 3593 O O . GLN B 1 71 ? -27.969 20.141 8.32 1 96.25 71 GLN B O 1
ATOM 3598 N N . LEU B 1 72 ? -28.641 21.062 10.219 1 95.19 72 LEU B N 1
ATOM 3599 C CA . LEU B 1 72 ? -29.859 20.281 10.312 1 95.19 72 LEU B CA 1
ATOM 3600 C C . LEU B 1 72 ? -30.969 20.875 9.438 1 95.19 72 LEU B C 1
ATOM 3602 O O . LEU B 1 72 ? -31.094 22.094 9.328 1 95.19 72 LEU B O 1
ATOM 3606 N N . ARG B 1 73 ? -31.719 19.953 8.836 1 92.69 73 ARG B N 1
ATOM 3607 C CA . ARG B 1 73 ? -32.812 20.375 7.984 1 92.69 73 ARG B CA 1
ATOM 3608 C C . ARG B 1 73 ? -34.031 20.75 8.812 1 92.69 73 ARG B C 1
ATOM 3610 O O . ARG B 1 73 ? -35.031 20.016 8.82 1 92.69 73 ARG B O 1
ATOM 3617 N N . THR B 1 74 ? -33.938 21.828 9.492 1 91.5 74 THR B N 1
ATOM 3618 C CA . THR B 1 74 ? -35 22.422 10.266 1 91.5 74 THR B CA 1
ATOM 3619 C C . THR B 1 74 ? -35.344 23.812 9.734 1 91.5 74 THR B C 1
ATOM 3621 O O . THR B 1 74 ? -34.625 24.359 8.883 1 91.5 74 THR B O 1
ATOM 3624 N N . ASP B 1 75 ? -36.5 24.25 10.133 1 90.5 75 ASP B N 1
ATOM 3625 C CA . ASP B 1 75 ? -36.938 25.609 9.805 1 90.5 75 ASP B CA 1
ATOM 3626 C C . ASP B 1 75 ? -37.188 26.422 11.078 1 90.5 75 ASP B C 1
ATOM 3628 O O . ASP B 1 75 ? -38.156 26.172 11.789 1 90.5 75 ASP B O 1
ATOM 3632 N N . PRO B 1 76 ? -36.312 27.453 11.305 1 93.12 76 PRO B N 1
ATOM 3633 C CA . PRO B 1 76 ? -35.062 27.875 10.656 1 93.12 76 PRO B CA 1
ATOM 3634 C C . PRO B 1 76 ? -33.969 26.844 10.805 1 93.12 76 PRO B C 1
ATOM 3636 O O . PRO B 1 76 ? -34 26 11.703 1 93.12 76 PRO B O 1
ATOM 3639 N N . PRO B 1 77 ? -32.969 26.938 9.93 1 95.06 77 PRO B N 1
ATOM 3640 C CA . PRO B 1 77 ? -31.875 25.953 9.992 1 95.06 77 PRO B CA 1
ATOM 3641 C C . PRO B 1 77 ? -31.062 26.062 11.281 1 95.06 77 PRO B C 1
ATOM 3643 O O . PRO B 1 77 ? -30.922 27.141 11.836 1 95.06 77 PRO B O 1
ATOM 3646 N N . ILE B 1 78 ? -30.547 24.969 11.719 1 96.44 78 ILE B N 1
ATOM 3647 C CA . ILE B 1 78 ? -29.75 24.906 12.945 1 96.44 78 ILE B CA 1
ATOM 3648 C C . ILE B 1 78 ? -28.375 24.328 12.633 1 96.44 78 ILE B C 1
ATOM 3650 O O . ILE B 1 78 ? -28.25 23.312 11.953 1 96.44 78 ILE B O 1
ATOM 3654 N N . LEU B 1 79 ? -27.359 25.031 13.031 1 96.44 79 LEU B N 1
ATOM 3655 C CA . LEU B 1 79 ? -26 24.5 13.031 1 96.44 79 LEU B CA 1
ATOM 3656 C C . LEU B 1 79 ? -25.656 23.875 14.375 1 96.44 79 LEU B C 1
ATOM 3658 O O . LEU B 1 79 ? -25.609 24.562 15.398 1 96.44 79 LEU B O 1
ATOM 3662 N N . ARG B 1 80 ? -25.406 22.625 14.375 1 96.06 80 ARG B N 1
ATOM 3663 C CA . ARG B 1 80 ? -25.078 21.906 15.602 1 96.06 80 ARG B CA 1
ATOM 3664 C C . ARG B 1 80 ? -23.594 21.547 15.656 1 96.06 80 ARG B C 1
ATOM 3666 O O . ARG B 1 80 ? -23.047 21 14.703 1 96.06 80 ARG B O 1
ATOM 3673 N N . LEU B 1 81 ? -22.922 21.844 16.688 1 95.56 81 LEU B N 1
ATOM 3674 C CA . LEU B 1 81 ? -21.516 21.516 16.922 1 95.56 81 LEU B CA 1
ATOM 3675 C C . LEU B 1 81 ? -21.391 20.438 17.984 1 95.56 81 LEU B C 1
ATOM 3677 O O . LEU B 1 81 ? -21.906 20.578 19.094 1 95.56 81 LEU B O 1
ATOM 3681 N N . ILE B 1 82 ? -20.812 19.422 17.656 1 94.12 82 ILE B N 1
ATOM 3682 C CA . ILE B 1 82 ? -20.609 18.281 18.562 1 94.12 82 ILE B CA 1
ATOM 3683 C C . ILE B 1 82 ? -19.109 18.031 18.734 1 94.12 82 ILE B C 1
ATOM 3685 O O . ILE B 1 82 ? -18.375 17.906 17.75 1 94.12 82 ILE B O 1
ATOM 3689 N N . PRO B 1 83 ? -18.609 17.953 19.906 1 92.5 83 PRO B N 1
ATOM 3690 C CA . PRO B 1 83 ? -17.188 17.688 20.094 1 92.5 83 PRO B CA 1
ATOM 3691 C C . PRO B 1 83 ? -16.766 16.281 19.656 1 92.5 83 PRO B C 1
ATOM 3693 O O . PRO B 1 83 ? -17.531 15.328 19.844 1 92.5 83 PRO B O 1
ATOM 3696 N N . ILE B 1 84 ? -15.617 16.188 19.016 1 90.62 84 ILE B N 1
ATOM 3697 C CA . ILE B 1 84 ? -15.062 14.914 18.562 1 90.62 84 ILE B CA 1
ATOM 3698 C C . ILE B 1 84 ? -14.148 14.336 19.641 1 90.62 84 ILE B C 1
ATOM 3700 O O . ILE B 1 84 ? -13.203 14.992 20.078 1 90.62 84 ILE B O 1
ATOM 3704 N N . ARG B 1 85 ? -14.344 13.227 20.109 1 81.31 85 ARG B N 1
ATOM 3705 C CA . ARG B 1 85 ? -13.492 12.555 21.094 1 81.31 85 ARG B CA 1
ATOM 3706 C C . ARG B 1 85 ? -12.469 11.664 20.406 1 81.31 85 ARG B C 1
ATOM 3708 O O . ARG B 1 85 ? -12.828 10.711 19.719 1 81.31 85 ARG B O 1
ATOM 3715 N N . LYS B 1 86 ? -11.164 12.094 20.469 1 75.62 86 LYS B N 1
ATOM 3716 C CA . LYS B 1 86 ? -10.094 11.258 19.938 1 75.62 86 LYS B CA 1
ATOM 3717 C C . LYS B 1 86 ? -9.508 10.367 21.031 1 75.62 86 LYS B C 1
ATOM 3719 O O . LYS B 1 86 ? -9.297 10.812 22.156 1 75.62 86 LYS B O 1
ATOM 3724 N N . GLY B 1 87 ? -9.562 9.102 20.906 1 73.81 87 GLY B N 1
ATOM 3725 C CA . GLY B 1 87 ? -8.914 8.211 21.844 1 73.81 87 GLY B CA 1
ATOM 3726 C C . GLY B 1 87 ? -7.496 7.84 21.453 1 73.81 87 GLY B C 1
ATOM 3727 O O . GLY B 1 87 ? -6.945 8.414 20.5 1 73.81 87 GLY B O 1
ATOM 3728 N N . ASN B 1 88 ? -6.652 7.445 22.391 1 71.38 88 ASN B N 1
ATOM 3729 C CA . ASN B 1 88 ? -5.328 6.918 22.078 1 71.38 88 ASN B CA 1
ATOM 3730 C C . ASN B 1 88 ? -5.367 5.41 21.859 1 71.38 88 ASN B C 1
ATOM 3732 O O . ASN B 1 88 ? -4.938 4.641 22.719 1 71.38 88 ASN B O 1
ATOM 3736 N N . PRO B 1 89 ? -5.809 5.059 20.734 1 82.81 89 PRO B N 1
ATOM 3737 C CA . PRO B 1 89 ? -6.09 3.631 20.562 1 82.81 89 PRO B CA 1
ATOM 3738 C C . PRO B 1 89 ? -4.891 2.848 20.047 1 82.81 89 PRO B C 1
ATOM 3740 O O . PRO B 1 89 ? -5.031 1.695 19.625 1 82.81 89 PRO B O 1
ATOM 3743 N N . LYS B 1 90 ? -3.699 3.303 20.297 1 87.12 90 LYS B N 1
ATOM 3744 C CA . LYS B 1 90 ? -2.557 2.711 19.609 1 87.12 90 LYS B CA 1
ATOM 3745 C C . LYS B 1 90 ? -2.283 1.297 20.109 1 87.12 90 LYS B C 1
ATOM 3747 O O . LYS B 1 90 ? -2.07 0.38 19.312 1 87.12 90 LYS B O 1
ATOM 3752 N N . ILE B 1 91 ? -2.35 1.221 21.406 1 89.69 91 ILE B N 1
ATOM 3753 C CA . ILE B 1 91 ? -2.045 -0.091 21.969 1 89.69 91 ILE B CA 1
ATOM 3754 C C . ILE B 1 91 ? -3.08 -1.108 21.5 1 89.69 91 ILE B C 1
ATOM 3756 O O . ILE B 1 91 ? -2.727 -2.221 21.094 1 89.69 91 ILE B O 1
ATOM 3760 N N . LYS B 1 92 ? -4.312 -0.745 21.578 1 91.12 92 LYS B N 1
ATOM 3761 C CA . LYS B 1 92 ? -5.379 -1.626 21.109 1 91.12 92 LYS B CA 1
ATOM 3762 C C . LYS B 1 92 ? -5.199 -1.971 19.625 1 91.12 92 LYS B C 1
ATOM 3764 O O . LYS B 1 92 ? -5.398 -3.119 19.234 1 91.12 92 LYS B O 1
ATOM 3769 N N . GLN B 1 93 ? -4.859 -1.007 18.875 1 93.31 93 GLN B N 1
ATOM 3770 C CA . GLN B 1 93 ? -4.652 -1.207 17.453 1 93.31 93 GLN B CA 1
ATOM 3771 C C . GLN B 1 93 ? -3.531 -2.213 17.188 1 93.31 93 GLN B C 1
ATOM 3773 O O . GLN B 1 93 ? -3.67 -3.102 16.344 1 93.31 93 GLN B O 1
ATOM 3778 N N . VAL B 1 94 ? -2.521 -2.104 17.969 1 93.75 94 VAL B N 1
ATOM 3779 C CA . VAL B 1 94 ? -1.355 -2.959 17.781 1 93.75 94 VAL B CA 1
ATOM 3780 C C . VAL B 1 94 ? -1.681 -4.387 18.203 1 93.75 94 VAL B C 1
ATOM 3782 O O . VAL B 1 94 ? -1.335 -5.348 17.516 1 93.75 94 VAL B O 1
ATOM 3785 N N . ILE B 1 95 ? -2.32 -4.488 19.281 1 95 95 ILE B N 1
ATOM 3786 C CA . ILE B 1 95 ? -2.666 -5.805 19.812 1 95 95 ILE B CA 1
ATOM 3787 C C . ILE B 1 95 ? -3.611 -6.512 18.828 1 95 95 ILE B C 1
ATOM 3789 O O . ILE B 1 95 ? -3.418 -7.684 18.516 1 95 95 ILE B O 1
ATOM 3793 N N . LEU B 1 96 ? -4.578 -5.762 18.375 1 95.31 96 LEU B N 1
ATOM 3794 C CA . LEU B 1 96 ? -5.539 -6.336 17.453 1 95.31 96 LEU B CA 1
ATOM 3795 C C . LEU B 1 96 ? -4.859 -6.73 16.141 1 95.31 96 LEU B C 1
ATOM 3797 O O . LEU B 1 96 ? -5.172 -7.773 15.562 1 95.31 96 LEU B O 1
ATOM 3801 N N . LEU B 1 97 ? -3.975 -5.938 15.742 1 95.88 97 LEU B N 1
ATOM 3802 C CA . LEU B 1 97 ? -3.252 -6.238 14.516 1 95.88 97 LEU B CA 1
ATOM 3803 C C . LEU B 1 97 ? -2.404 -7.496 14.672 1 95.88 97 LEU B C 1
ATOM 3805 O O . LEU B 1 97 ? -2.436 -8.383 13.82 1 95.88 97 LEU B O 1
ATOM 3809 N N . LEU B 1 98 ? -1.63 -7.566 15.766 1 96.88 98 LEU B N 1
ATOM 3810 C CA . LEU B 1 98 ? -0.753 -8.711 16 1 96.88 98 LEU B CA 1
ATOM 3811 C C . LEU B 1 98 ? -1.561 -10 16.141 1 96.88 98 LEU B C 1
ATOM 3813 O O . LEU B 1 98 ? -1.161 -11.039 15.617 1 96.88 98 LEU B O 1
ATOM 3817 N N . THR B 1 99 ? -2.672 -9.914 16.812 1 96.38 99 THR B N 1
ATOM 3818 C CA . THR B 1 99 ? -3.537 -11.086 16.953 1 96.38 99 THR B CA 1
ATOM 3819 C C . THR B 1 99 ? -4.117 -11.5 15.609 1 96.38 99 THR B C 1
ATOM 3821 O O . THR B 1 99 ? -4.211 -12.695 15.312 1 96.38 99 THR B O 1
ATOM 3824 N N . THR B 1 100 ? -4.516 -10.492 14.844 1 96.38 100 THR B N 1
ATOM 3825 C CA . THR B 1 100 ? -5.051 -10.781 13.516 1 96.38 100 THR B CA 1
ATOM 3826 C C . THR B 1 100 ? -3.99 -11.438 12.633 1 96.38 100 THR B C 1
ATOM 3828 O O . THR B 1 100 ? -4.285 -12.375 11.891 1 96.38 100 THR B O 1
ATOM 3831 N N . ILE B 1 101 ? -2.748 -10.945 12.734 1 97.19 101 ILE B N 1
ATOM 3832 C CA . ILE B 1 101 ? -1.644 -11.539 11.992 1 97.19 101 ILE B CA 1
ATOM 3833 C C . ILE B 1 101 ? -1.488 -13.008 12.375 1 97.19 101 ILE B C 1
ATOM 3835 O O . ILE B 1 101 ? -1.358 -13.875 11.5 1 97.19 101 ILE B O 1
ATOM 3839 N N . ALA B 1 102 ? -1.561 -13.312 13.633 1 96.5 102 ALA B N 1
ATOM 3840 C CA . ALA B 1 102 ? -1.387 -14.672 14.133 1 96.5 102 ALA B CA 1
ATOM 3841 C C . ALA B 1 102 ? -2.512 -15.586 13.648 1 96.5 102 ALA B C 1
ATOM 3843 O O . ALA B 1 102 ? -2.258 -16.703 13.18 1 96.5 102 ALA B O 1
ATOM 3844 N N . THR B 1 103 ? -3.732 -15.094 13.719 1 96.44 103 THR B N 1
ATOM 3845 C CA . THR B 1 103 ? -4.867 -15.938 13.352 1 96.44 103 THR B CA 1
ATOM 3846 C C . THR B 1 103 ? -4.922 -16.141 11.844 1 96.44 103 THR B C 1
ATOM 3848 O O . THR B 1 103 ? -5.27 -17.219 11.367 1 96.44 103 THR B O 1
ATOM 3851 N N . ILE B 1 104 ? -4.613 -15.094 11.07 1 96.69 104 ILE B N 1
ATOM 3852 C CA . ILE B 1 104 ? -4.566 -15.25 9.617 1 96.69 104 ILE B CA 1
ATOM 3853 C C . ILE B 1 104 ? -3.428 -16.188 9.234 1 96.69 104 ILE B C 1
ATOM 3855 O O . ILE B 1 104 ? -3.568 -17 8.312 1 96.69 104 ILE B O 1
ATOM 3859 N N . PHE B 1 105 ? -2.312 -16.078 9.945 1 96.88 105 PHE B N 1
ATOM 3860 C CA . PHE B 1 105 ? -1.187 -16.969 9.688 1 96.88 105 PHE B CA 1
ATOM 3861 C C . PHE B 1 105 ? -1.573 -18.422 9.93 1 96.88 105 PHE B C 1
ATOM 3863 O O . PHE B 1 105 ? -1.248 -19.297 9.125 1 96.88 105 PHE B O 1
ATOM 3870 N N . LEU B 1 106 ? -2.205 -18.688 11.023 1 95.56 106 LEU B N 1
ATOM 3871 C CA . LEU B 1 106 ? -2.641 -20.047 11.336 1 95.56 106 LEU B CA 1
ATOM 3872 C C . LEU B 1 106 ? -3.605 -20.562 10.273 1 95.56 106 LEU B C 1
ATOM 3874 O O . LEU B 1 106 ? -3.539 -21.734 9.891 1 95.56 106 LEU B O 1
ATOM 3878 N N . THR B 1 107 ? -4.5 -19.719 9.828 1 95.25 107 THR B N 1
ATOM 3879 C CA . THR B 1 107 ? -5.41 -20.078 8.75 1 95.25 107 THR B CA 1
ATOM 3880 C C . THR B 1 107 ? -4.637 -20.391 7.473 1 95.25 107 THR B C 1
ATOM 3882 O O . THR B 1 107 ? -4.891 -21.406 6.82 1 95.25 107 THR B O 1
ATOM 3885 N N . GLY B 1 108 ? -3.754 -19.469 7.133 1 95.31 108 GLY B N 1
ATOM 3886 C CA . GLY B 1 108 ? -2.926 -19.688 5.957 1 95.31 108 GLY B CA 1
ATOM 3887 C C . GLY B 1 108 ? -2.119 -20.969 6.027 1 95.31 108 GLY B C 1
ATOM 3888 O O . GLY B 1 108 ? -1.962 -21.656 5.02 1 95.31 108 GLY B O 1
ATOM 3889 N N . TYR B 1 109 ? -1.608 -21.25 7.195 1 94.56 109 TYR B N 1
ATOM 3890 C CA . TYR B 1 109 ? -0.862 -22.484 7.395 1 94.56 109 TYR B CA 1
ATOM 3891 C C . TYR B 1 109 ? -1.747 -23.703 7.152 1 94.56 109 TYR B C 1
ATOM 3893 O O . TYR B 1 109 ? -1.351 -24.641 6.449 1 94.56 109 TYR B O 1
ATOM 3901 N N . GLY B 1 110 ? -2.93 -23.688 7.723 1 93.06 110 GLY B N 1
ATOM 3902 C CA . GLY B 1 110 ? -3.859 -24.797 7.539 1 93.06 110 GLY B CA 1
ATOM 3903 C C . GLY B 1 110 ? -4.246 -25.016 6.09 1 93.06 110 GLY B C 1
ATOM 3904 O O . GLY B 1 110 ? -4.227 -26.156 5.602 1 93.06 110 GLY B O 1
ATOM 3905 N N . ILE B 1 111 ? -4.551 -23.969 5.379 1 93.56 111 ILE B N 1
ATOM 3906 C CA . ILE B 1 111 ? -4.988 -24.047 3.99 1 93.56 111 ILE B CA 1
ATOM 3907 C C . ILE B 1 111 ? -3.818 -24.5 3.109 1 93.56 111 ILE B C 1
ATOM 3909 O O . ILE B 1 111 ? -3.979 -25.359 2.238 1 93.56 111 ILE B O 1
ATOM 3913 N N . SER B 1 112 ? -2.625 -23.922 3.338 1 93.38 112 SER B N 1
ATOM 3914 C CA . SER B 1 112 ? -1.449 -24.25 2.541 1 93.38 112 SER B CA 1
ATOM 3915 C C . SER B 1 112 ? -1.018 -25.703 2.773 1 93.38 112 SER B C 1
ATOM 3917 O O . SER B 1 112 ? -0.661 -26.406 1.827 1 93.38 112 SER B O 1
ATOM 3919 N N . GLU B 1 113 ? -1.068 -26.094 4.039 1 92.44 113 GLU B N 1
ATOM 3920 C CA . GLU B 1 113 ? -0.706 -27.469 4.355 1 92.44 113 GLU B CA 1
ATOM 3921 C C . GLU B 1 113 ? -1.643 -28.469 3.666 1 92.44 113 GLU B C 1
ATOM 3923 O O . GLU B 1 113 ? -1.188 -29.406 3.027 1 92.44 113 GLU B O 1
ATOM 3928 N N . SER B 1 114 ? -2.939 -28.25 3.75 1 91.12 114 SER B N 1
ATOM 3929 C CA . SER B 1 114 ? -3.93 -29.125 3.119 1 91.12 114 SER B CA 1
ATOM 3930 C C . SER B 1 114 ? -3.77 -29.125 1.604 1 91.12 114 SER B C 1
ATOM 3932 O O . SER B 1 114 ? -3.84 -30.188 0.973 1 91.12 114 SER B O 1
ATOM 3934 N N . PHE B 1 115 ? -3.564 -27.984 0.964 1 92.06 115 PHE B N 1
ATOM 3935 C CA . PHE B 1 115 ? -3.455 -27.828 -0.482 1 92.06 115 PHE B CA 1
ATOM 3936 C C . PHE B 1 115 ? -2.229 -28.562 -1.012 1 92.06 115 PHE B C 1
ATOM 3938 O O . PHE B 1 115 ? -2.326 -29.344 -1.961 1 92.06 115 PHE B O 1
ATOM 3945 N N . TYR B 1 116 ? -1.106 -28.375 -0.387 1 89.44 116 TYR B N 1
ATOM 3946 C CA . TYR B 1 116 ? 0.135 -28.922 -0.925 1 89.44 116 TYR B CA 1
ATOM 3947 C C . TYR B 1 116 ? 0.301 -30.375 -0.537 1 89.44 116 TYR B C 1
ATOM 3949 O O . TYR B 1 116 ? 0.947 -31.156 -1.252 1 89.44 116 TYR B O 1
ATOM 3957 N N . GLU B 1 117 ? -0.304 -30.766 0.555 1 88.56 117 GLU B N 1
ATOM 3958 C CA . GLU B 1 117 ? -0.351 -32.188 0.872 1 88.56 117 GLU B CA 1
ATOM 3959 C C . GLU B 1 117 ? -1.116 -32.969 -0.194 1 88.56 117 GLU B C 1
ATOM 3961 O O . GLU B 1 117 ? -0.739 -34.094 -0.544 1 88.56 117 GLU B O 1
ATOM 3966 N N . LEU B 1 118 ? -2.188 -32.375 -0.62 1 89.31 118 LEU B N 1
ATOM 3967 C CA . LEU B 1 118 ? -3.002 -33 -1.662 1 89.31 118 LEU B CA 1
ATOM 3968 C C . LEU B 1 118 ? -2.199 -33.156 -2.947 1 89.31 118 LEU B C 1
ATOM 3970 O O . LEU B 1 118 ? -2.445 -34.094 -3.721 1 89.31 118 LEU B O 1
ATOM 3974 N N . LEU B 1 119 ? -1.226 -32.25 -3.18 1 86.19 119 LEU B N 1
ATOM 3975 C CA . LEU B 1 119 ? -0.405 -32.312 -4.387 1 86.19 119 LEU B CA 1
ATOM 3976 C C . LEU B 1 119 ? 0.825 -33.188 -4.168 1 86.19 119 LEU B C 1
ATOM 3978 O O . LEU B 1 119 ? 1.658 -33.344 -5.066 1 86.19 119 LEU B O 1
ATOM 3982 N N . GLY B 1 120 ? 0.977 -33.75 -2.934 1 84.88 120 GLY B N 1
ATOM 3983 C CA . GLY B 1 120 ? 2.092 -34.625 -2.615 1 84.88 120 GLY B CA 1
ATOM 3984 C C . GLY B 1 120 ? 3.367 -33.875 -2.281 1 84.88 120 GLY B C 1
ATOM 3985 O O . GLY B 1 120 ? 4.461 -34.438 -2.332 1 84.88 120 GLY B O 1
ATOM 3986 N N . LEU B 1 121 ? 3.275 -32.656 -2.084 1 81.38 121 LEU B N 1
ATOM 3987 C CA . LEU B 1 121 ? 4.422 -31.797 -1.762 1 81.38 121 LEU B CA 1
ATOM 3988 C C . LEU B 1 121 ? 4.414 -31.422 -0.285 1 81.38 121 LEU B C 1
ATOM 3990 O O . LEU B 1 121 ? 3.752 -30.453 0.11 1 81.38 121 LEU B O 1
ATOM 3994 N N . ASN B 1 122 ? 5.156 -32.094 0.558 1 81.56 122 ASN B N 1
ATOM 3995 C CA . ASN B 1 122 ? 5.105 -31.891 2 1 81.56 122 ASN B CA 1
ATOM 3996 C C . ASN B 1 122 ? 6.344 -31.156 2.504 1 81.56 122 ASN B C 1
ATOM 3998 O O . ASN B 1 122 ? 6.738 -31.312 3.66 1 81.56 122 ASN B O 1
ATOM 4002 N N . ASN B 1 123 ? 6.906 -30.359 1.688 1 88.44 123 ASN B N 1
ATOM 4003 C CA . ASN B 1 123 ? 8.047 -29.547 2.113 1 88.44 123 ASN B CA 1
ATOM 4004 C C . ASN B 1 123 ? 7.621 -28.438 3.072 1 88.44 123 ASN B C 1
ATOM 4006 O O . ASN B 1 123 ? 6.93 -27.5 2.674 1 88.44 123 ASN B O 1
ATOM 4010 N N . GLN B 1 124 ? 8.109 -28.516 4.297 1 88.69 124 GLN B N 1
ATOM 4011 C CA . GLN B 1 124 ? 7.688 -27.609 5.355 1 88.69 124 GLN B CA 1
ATOM 4012 C C . GLN B 1 124 ? 8.086 -26.172 5.031 1 88.69 124 GLN B C 1
ATOM 4014 O O . GLN B 1 124 ? 7.348 -25.234 5.34 1 88.69 124 GLN B O 1
ATOM 4019 N N . SER B 1 125 ? 9.227 -26 4.426 1 89.12 125 SER B N 1
ATOM 4020 C CA . SER B 1 125 ? 9.688 -24.656 4.094 1 89.12 125 SER B CA 1
ATOM 4021 C C . SER B 1 125 ? 8.766 -24 3.076 1 89.12 125 SER B C 1
ATOM 4023 O O . SER B 1 125 ? 8.5 -22.797 3.164 1 89.12 125 SER B O 1
ATOM 4025 N N . VAL B 1 126 ? 8.273 -24.781 2.164 1 90.94 126 VAL B N 1
ATOM 4026 C CA . VAL B 1 126 ? 7.371 -24.281 1.14 1 90.94 126 VAL B CA 1
ATOM 4027 C C . VAL B 1 126 ? 6.031 -23.906 1.771 1 90.94 126 VAL B C 1
ATOM 4029 O O . VAL B 1 126 ? 5.469 -22.844 1.478 1 90.94 126 VAL B O 1
ATOM 4032 N N . ILE B 1 127 ? 5.578 -24.781 2.67 1 92.81 127 ILE B N 1
ATOM 4033 C CA . ILE B 1 127 ? 4.301 -24.547 3.34 1 92.81 127 ILE B CA 1
ATOM 4034 C C . ILE B 1 127 ? 4.383 -23.281 4.184 1 92.81 127 ILE B C 1
ATOM 4036 O O . ILE B 1 127 ? 3.475 -22.453 4.148 1 92.81 127 ILE B O 1
ATOM 4040 N N . ILE B 1 128 ? 5.453 -23.094 4.898 1 92.81 128 ILE B N 1
ATOM 4041 C CA . ILE B 1 128 ? 5.641 -21.906 5.727 1 92.81 128 ILE B CA 1
ATOM 4042 C C . ILE B 1 128 ? 5.727 -20.672 4.836 1 92.81 128 ILE B C 1
ATOM 4044 O O . ILE B 1 128 ? 5.137 -19.641 5.148 1 92.81 128 ILE B O 1
ATOM 4048 N N . GLY B 1 129 ? 6.445 -20.766 3.754 1 92.81 129 GLY B N 1
ATOM 4049 C CA . GLY B 1 129 ? 6.531 -19.672 2.814 1 92.81 129 GLY B CA 1
ATOM 4050 C C . GLY B 1 129 ? 5.176 -19.219 2.289 1 92.81 129 GLY B C 1
ATOM 4051 O O . GLY B 1 129 ? 4.879 -18.031 2.248 1 92.81 129 GLY B O 1
ATOM 4052 N N . TRP B 1 130 ? 4.383 -20.172 1.924 1 93.88 130 TRP B N 1
ATOM 4053 C CA . TRP B 1 130 ? 3.053 -19.875 1.404 1 93.88 130 TRP B CA 1
ATOM 4054 C C . TRP B 1 130 ? 2.158 -19.312 2.498 1 93.88 130 TRP B C 1
ATOM 4056 O O . TRP B 1 130 ? 1.299 -18.469 2.227 1 93.88 130 TRP B O 1
ATOM 4066 N N . SER B 1 131 ? 2.373 -19.828 3.74 1 95.12 131 SER B N 1
ATOM 4067 C CA . SER B 1 131 ? 1.616 -19.281 4.863 1 95.12 131 SER B CA 1
ATOM 4068 C C . SER B 1 131 ? 1.935 -17.812 5.09 1 95.12 131 SER B C 1
ATOM 4070 O O . SER B 1 131 ? 1.036 -17 5.359 1 95.12 131 SER B O 1
ATOM 4072 N N . ILE B 1 132 ? 3.141 -17.484 4.957 1 94.56 132 ILE B N 1
ATOM 4073 C CA . ILE B 1 132 ? 3.568 -16.094 5.121 1 94.56 132 ILE B CA 1
ATOM 4074 C C . ILE B 1 132 ? 3.018 -15.25 3.98 1 94.56 132 ILE B C 1
ATOM 4076 O O . ILE B 1 132 ? 2.488 -14.156 4.211 1 94.56 132 ILE B O 1
ATOM 4080 N N . ALA B 1 133 ? 3.119 -15.773 2.781 1 94.56 133 ALA B N 1
ATOM 4081 C CA . ALA B 1 133 ? 2.596 -15.055 1.62 1 94.56 133 ALA B CA 1
ATOM 4082 C C . ALA B 1 133 ? 1.089 -14.844 1.739 1 94.56 133 ALA B C 1
ATOM 4084 O O . ALA B 1 133 ? 0.584 -13.758 1.451 1 94.56 133 ALA B O 1
ATOM 4085 N N . TYR B 1 134 ? 0.398 -15.883 2.17 1 96 134 TYR B N 1
ATOM 4086 C CA . TYR B 1 134 ? -1.042 -15.805 2.389 1 96 134 TYR B CA 1
ATOM 4087 C C . TYR B 1 134 ? -1.384 -14.695 3.383 1 96 134 TYR B C 1
ATOM 4089 O O . TYR B 1 134 ? -2.248 -13.859 3.115 1 96 134 TYR B O 1
ATOM 4097 N N . THR B 1 135 ? -0.661 -14.734 4.477 1 96.56 135 THR B N 1
ATOM 4098 C CA . THR B 1 135 ? -0.905 -13.773 5.551 1 96.56 135 THR B CA 1
ATOM 4099 C C . THR B 1 135 ? -0.645 -12.352 5.07 1 96.56 135 THR B C 1
ATOM 4101 O O . THR B 1 135 ? -1.47 -11.453 5.281 1 96.56 135 THR B O 1
ATOM 4104 N N . ALA B 1 136 ? 0.417 -12.133 4.434 1 95.5 136 ALA B N 1
ATOM 4105 C CA . ALA B 1 136 ? 0.81 -10.812 3.969 1 95.5 136 ALA B CA 1
ATOM 4106 C C . ALA B 1 136 ? -0.189 -10.266 2.949 1 95.5 136 ALA B C 1
ATOM 4108 O O . ALA B 1 136 ? -0.619 -9.117 3.045 1 95.5 136 ALA B O 1
ATOM 4109 N N . LEU B 1 137 ? -0.558 -11.086 2 1 96.06 137 LEU B N 1
ATOM 4110 C CA . LEU B 1 137 ? -1.434 -10.641 0.922 1 96.06 137 LEU B CA 1
ATOM 4111 C C . LEU B 1 137 ? -2.854 -10.414 1.432 1 96.06 137 LEU B C 1
ATOM 4113 O O . LEU B 1 137 ? -3.535 -9.492 0.99 1 96.06 137 LEU B O 1
ATOM 4117 N N . PHE B 1 138 ? -3.293 -11.289 2.369 1 96.75 138 PHE B N 1
ATOM 4118 C CA . PHE B 1 138 ? -4.613 -11.109 2.961 1 96.75 138 PHE B CA 1
ATOM 4119 C C . PHE B 1 138 ? -4.68 -9.805 3.748 1 96.75 138 PHE B C 1
ATOM 4121 O O . PHE B 1 138 ? -5.621 -9.023 3.584 1 96.75 138 PHE B O 1
ATOM 4128 N N . LEU B 1 139 ? -3.697 -9.594 4.566 1 95.88 139 LEU B N 1
ATOM 4129 C CA . LEU B 1 139 ? -3.617 -8.359 5.344 1 95.88 139 LEU B CA 1
ATOM 4130 C C . LEU B 1 139 ? -3.535 -7.141 4.426 1 95.88 139 LEU B C 1
ATOM 4132 O O . LEU B 1 139 ? -4.133 -6.102 4.711 1 95.88 139 LEU B O 1
ATOM 4136 N N . PHE B 1 140 ? -2.783 -7.297 3.426 1 94.12 140 PHE B N 1
ATOM 4137 C CA . PHE B 1 140 ? -2.621 -6.203 2.475 1 94.12 140 PHE B CA 1
ATOM 4138 C C . PHE B 1 140 ? -3.951 -5.852 1.82 1 94.12 140 PHE B C 1
ATOM 4140 O O . PHE B 1 140 ? -4.289 -4.676 1.682 1 94.12 140 PHE B O 1
ATOM 4147 N N . ALA B 1 141 ? -4.691 -6.852 1.379 1 95.62 141 ALA B N 1
ATOM 4148 C CA . ALA B 1 141 ? -5.984 -6.625 0.743 1 95.62 141 ALA B CA 1
ATOM 4149 C C . ALA B 1 141 ? -6.949 -5.922 1.693 1 95.62 141 ALA B C 1
ATOM 4151 O O . ALA B 1 141 ? -7.625 -4.965 1.306 1 95.62 141 ALA B O 1
ATOM 4152 N N . LEU B 1 142 ? -6.977 -6.34 2.932 1 95.31 142 LEU B N 1
ATOM 4153 C CA . LEU B 1 142 ? -7.824 -5.719 3.939 1 95.31 142 LEU B CA 1
ATOM 4154 C C . LEU B 1 142 ? -7.375 -4.289 4.223 1 95.31 142 LEU B C 1
ATOM 4156 O O . LEU B 1 142 ? -8.203 -3.379 4.324 1 95.31 142 LEU B O 1
ATOM 4160 N N . GLY B 1 143 ? -6.113 -4.125 4.383 1 94.62 143 GLY B N 1
ATOM 4161 C CA . GLY B 1 143 ? -5.562 -2.807 4.648 1 94.62 143 GLY B CA 1
ATOM 4162 C C . GLY B 1 143 ? -5.812 -1.818 3.523 1 94.62 143 GLY B C 1
ATOM 4163 O O . GLY B 1 143 ? -6.086 -0.643 3.775 1 94.62 143 GLY B O 1
ATOM 4164 N N . PHE B 1 144 ? -5.629 -2.342 2.295 1 94.44 144 PHE B N 1
ATOM 4165 C CA . PHE B 1 144 ? -5.836 -1.474 1.142 1 94.44 144 PHE B CA 1
ATOM 4166 C C . PHE B 1 144 ? -7.293 -1.029 1.054 1 94.44 144 PHE B C 1
ATOM 4168 O O . PHE B 1 144 ? -7.582 0.086 0.615 1 94.44 144 PHE B O 1
ATOM 4175 N N . HIS B 1 145 ? -8.219 -1.84 1.435 1 96.38 145 HIS B N 1
ATOM 4176 C CA . HIS B 1 145 ? -9.617 -1.462 1.567 1 96.38 145 HIS B CA 1
ATOM 4177 C C . HIS B 1 145 ? -9.781 -0.262 2.496 1 96.38 145 HIS B C 1
ATOM 4179 O O . HIS B 1 145 ? -10.406 0.733 2.127 1 96.38 145 HIS B O 1
ATOM 4185 N N . GLU B 1 146 ? -9.188 -0.333 3.674 1 95.69 146 GLU B N 1
ATOM 4186 C CA . GLU B 1 146 ? -9.25 0.755 4.645 1 95.69 146 GLU B CA 1
ATOM 4187 C C . GLU B 1 146 ? -8.531 1.999 4.129 1 95.69 146 GLU B C 1
ATOM 4189 O O . GLU B 1 146 ? -8.938 3.125 4.426 1 95.69 146 GLU B O 1
ATOM 4194 N N . PHE B 1 147 ? -7.461 1.747 3.393 1 92.56 147 PHE B N 1
ATOM 4195 C CA . PHE B 1 147 ? -6.719 2.857 2.809 1 92.56 147 PHE B CA 1
ATOM 4196 C C . PHE B 1 147 ? -7.605 3.66 1.861 1 92.56 147 PHE B C 1
ATOM 4198 O O . PHE B 1 147 ? -7.48 4.883 1.774 1 92.56 147 PHE B O 1
ATOM 4205 N N . GLY B 1 148 ? -8.453 2.975 1.144 1 95 148 GLY B N 1
ATOM 4206 C CA . GLY B 1 148 ? -9.406 3.67 0.296 1 95 148 GLY B CA 1
ATOM 4207 C C . GLY B 1 148 ? -10.281 4.645 1.06 1 95 148 GLY B C 1
ATOM 4208 O O . GLY B 1 148 ? -10.469 5.785 0.632 1 95 148 GLY B O 1
ATOM 4209 N N . HIS B 1 149 ? -10.703 4.219 2.174 1 96.12 149 HIS B N 1
ATOM 4210 C CA . HIS B 1 149 ? -11.508 5.086 3.029 1 96.12 149 HIS B CA 1
ATOM 4211 C C . HIS B 1 149 ? -10.68 6.254 3.559 1 96.12 149 HIS B C 1
ATOM 4213 O O . HIS B 1 149 ? -11.156 7.391 3.594 1 96.12 149 HIS B O 1
ATOM 4219 N N . MET B 1 150 ? -9.508 5.961 3.971 1 93.5 150 MET B N 1
ATOM 4220 C CA . MET B 1 150 ? -8.625 6.988 4.52 1 93.5 150 MET B CA 1
ATOM 4221 C C . MET B 1 150 ? -8.32 8.055 3.477 1 93.5 150 MET B C 1
ATOM 4223 O O . MET B 1 150 ? -8.297 9.25 3.789 1 93.5 150 MET B O 1
ATOM 4227 N N . PHE B 1 151 ? -8.094 7.613 2.27 1 90.81 151 PHE B N 1
ATOM 4228 C CA . PHE B 1 151 ? -7.793 8.516 1.168 1 90.81 151 PHE B CA 1
ATOM 4229 C C . PHE B 1 151 ? -8.969 9.453 0.904 1 90.81 151 PHE B C 1
ATOM 4231 O O . PHE B 1 151 ? -8.781 10.664 0.772 1 90.81 151 PHE B O 1
ATOM 4238 N N . SER B 1 152 ? -10.156 8.859 0.903 1 94.12 152 SER B N 1
ATOM 4239 C CA . SER B 1 152 ? -11.367 9.641 0.667 1 94.12 152 SER B CA 1
ATOM 4240 C C . SER B 1 152 ? -11.656 10.586 1.831 1 94.12 152 SER B C 1
ATOM 4242 O O . SER B 1 152 ? -12.086 11.719 1.626 1 94.12 152 SER B O 1
ATOM 4244 N N . SER B 1 153 ? -11.398 10.148 3.039 1 93.94 153 SER B N 1
ATOM 4245 C CA . SER B 1 153 ? -11.656 10.961 4.227 1 93.94 153 SER B CA 1
ATOM 4246 C C . SER B 1 153 ? -10.734 12.172 4.273 1 93.94 153 SER B C 1
ATOM 4248 O O . SER B 1 153 ? -11.164 13.273 4.641 1 93.94 153 SER B O 1
ATOM 4250 N N . LYS B 1 154 ? -9.555 11.992 3.896 1 88.69 154 LYS B N 1
ATOM 4251 C CA . LYS B 1 154 ? -8.594 13.094 3.879 1 88.69 154 LYS B CA 1
ATOM 4252 C C . LYS B 1 154 ? -9.023 14.172 2.891 1 88.69 154 LYS B C 1
ATOM 4254 O O . LYS B 1 154 ? -8.93 15.367 3.189 1 88.69 154 LYS B O 1
ATOM 4259 N N . LYS B 1 155 ? -9.5 13.82 1.819 1 88.12 155 LYS B N 1
ATOM 4260 C CA . LYS B 1 155 ? -9.93 14.75 0.782 1 88.12 155 LYS B CA 1
ATOM 4261 C C . LYS B 1 155 ? -11.164 15.531 1.223 1 88.12 155 LYS B C 1
ATOM 4263 O O . LYS B 1 155 ? -11.336 16.703 0.854 1 88.12 155 LYS B O 1
ATOM 4268 N N . SER B 1 156 ? -11.969 14.836 2.02 1 91.75 156 SER B N 1
ATOM 4269 C CA . SER B 1 156 ? -13.219 15.469 2.428 1 91.75 156 SER B CA 1
ATOM 4270 C C . SER B 1 156 ? -13.094 16.109 3.807 1 91.75 156 SER B C 1
ATOM 4272 O O . SER B 1 156 ? -14.031 16.75 4.285 1 91.75 156 SER B O 1
ATOM 4274 N N . GLY B 1 157 ? -12.023 15.875 4.473 1 89.81 157 GLY B N 1
ATOM 4275 C CA . GLY B 1 157 ? -11.812 16.453 5.789 1 89.81 157 GLY B CA 1
ATOM 4276 C C . GLY B 1 157 ? -12.492 15.688 6.902 1 89.81 157 GLY B C 1
ATOM 4277 O O . GLY B 1 157 ? -12.75 16.234 7.973 1 89.81 157 GLY B O 1
ATOM 4278 N N . VAL B 1 158 ? -12.859 14.5 6.621 1 93.06 158 VAL B N 1
ATOM 4279 C CA . VAL B 1 158 ? -13.523 13.664 7.613 1 93.06 158 VAL B CA 1
ATOM 4280 C C . VAL B 1 158 ? -12.5 13.102 8.594 1 93.06 158 VAL B C 1
ATOM 4282 O O . VAL B 1 158 ? -11.43 12.648 8.18 1 93.06 158 VAL B O 1
ATOM 4285 N N . ILE B 1 159 ? -12.812 13.195 9.844 1 92.44 159 ILE B N 1
ATOM 4286 C CA . ILE B 1 159 ? -11.914 12.664 10.867 1 92.44 159 ILE B CA 1
ATOM 4287 C C . ILE B 1 159 ? -12.227 11.195 11.109 1 92.44 159 ILE B C 1
ATOM 4289 O O . ILE B 1 159 ? -13.375 10.82 11.344 1 92.44 159 ILE B O 1
ATOM 4293 N N . ILE B 1 160 ? -11.156 10.43 10.992 1 91.5 160 ILE B N 1
ATOM 4294 C CA . ILE B 1 160 ? -11.312 8.992 11.188 1 91.5 160 ILE B CA 1
ATOM 4295 C C . ILE B 1 160 ? -10.305 8.5 12.211 1 91.5 160 ILE B C 1
ATOM 4297 O O . ILE B 1 160 ? -9.312 9.172 12.492 1 91.5 160 ILE B O 1
ATOM 4301 N N . GLU B 1 161 ? -10.648 7.383 12.836 1 90 161 GLU B N 1
ATOM 4302 C CA . GLU B 1 161 ? -9.75 6.641 13.719 1 90 161 GLU B CA 1
ATOM 4303 C C . GLU B 1 161 ? -9.562 5.207 13.234 1 90 161 GLU B C 1
ATOM 4305 O O . GLU B 1 161 ? -10.508 4.574 12.773 1 90 161 GLU B O 1
ATOM 4310 N N . GLY B 1 162 ? -8.336 4.773 13.508 1 88.38 162 GLY B N 1
ATOM 4311 C CA . GLY B 1 162 ? -8.016 3.443 13.023 1 88.38 162 GLY B CA 1
ATOM 4312 C C . GLY B 1 162 ? -7.031 3.449 11.867 1 88.38 162 GLY B C 1
ATOM 4313 O O . GLY B 1 162 ? -6.316 4.434 11.664 1 88.38 162 GLY B O 1
ATOM 4314 N N . PRO B 1 163 ? -7.062 2.195 11.164 1 90.81 163 PRO B N 1
ATOM 4315 C CA . PRO B 1 163 ? -7.918 1.008 11.117 1 90.81 163 PRO B CA 1
ATOM 4316 C C . PRO B 1 163 ? -7.66 0.046 12.273 1 90.81 163 PRO B C 1
ATOM 4318 O O . PRO B 1 163 ? -6.551 0.004 12.812 1 90.81 163 PRO B O 1
ATOM 4321 N N . TYR B 1 164 ? -8.734 -0.651 12.664 1 92.31 164 TYR B N 1
ATOM 4322 C CA . TYR B 1 164 ? -8.672 -1.748 13.625 1 92.31 164 TYR B CA 1
ATOM 4323 C C . TYR B 1 164 ? -8.906 -3.088 12.938 1 92.31 164 TYR B C 1
ATOM 4325 O O . TYR B 1 164 ? -9.984 -3.346 12.406 1 92.31 164 TYR B O 1
ATOM 4333 N N . PHE B 1 165 ? -7.859 -3.873 12.93 1 94.88 165 PHE B N 1
ATOM 4334 C CA . PHE B 1 165 ? -8.031 -5.23 12.43 1 94.88 165 PHE B CA 1
ATOM 4335 C C . PHE B 1 165 ? -8.688 -6.121 13.477 1 94.88 165 PHE B C 1
ATOM 4337 O O . PHE B 1 165 ? -8.32 -6.07 14.656 1 94.88 165 PHE B O 1
ATOM 4344 N N . ILE B 1 166 ? -9.641 -6.918 13.055 1 92.38 166 ILE B N 1
ATOM 4345 C CA . ILE B 1 166 ? -10.398 -7.734 14 1 92.38 166 ILE B CA 1
ATOM 4346 C C . ILE B 1 166 ? -10.062 -9.211 13.789 1 92.38 166 ILE B C 1
ATOM 4348 O O . ILE B 1 166 ? -10.414 -9.789 12.75 1 92.38 166 ILE B O 1
ATOM 4352 N N . PRO B 1 167 ? -9.43 -9.82 14.773 1 94.44 167 PRO B N 1
ATOM 4353 C CA . PRO B 1 167 ? -9.102 -11.242 14.648 1 94.44 167 PRO B CA 1
ATOM 4354 C C . PRO B 1 167 ? -10.32 -12.141 14.773 1 94.44 167 PRO B C 1
ATOM 4356 O O . PRO B 1 167 ? -11.359 -11.727 15.297 1 94.44 167 PRO B O 1
ATOM 4359 N N . ALA B 1 168 ? -10.305 -13.258 14.242 1 92.12 168 ALA B N 1
ATOM 4360 C CA . ALA B 1 168 ? -11.289 -14.336 14.359 1 92.12 168 ALA B CA 1
ATOM 4361 C C . ALA B 1 168 ? -10.602 -15.695 14.43 1 92.12 168 ALA B C 1
ATOM 4363 O O . ALA B 1 168 ? -9.414 -15.82 14.109 1 92.12 168 ALA B O 1
ATOM 4364 N N . PRO B 1 169 ? -11.305 -16.656 14.875 1 88.31 169 PRO B N 1
ATOM 4365 C CA . PRO B 1 169 ? -10.695 -17.984 14.922 1 88.31 169 PRO B CA 1
ATOM 4366 C C . PRO B 1 169 ? -10.242 -18.469 13.539 1 88.31 169 PRO B C 1
ATOM 4368 O O . PRO B 1 169 ? -10.812 -18.078 12.523 1 88.31 169 PRO B O 1
ATOM 4371 N N . PRO B 1 170 ? -9.219 -19.266 13.586 1 87.94 170 PRO B N 1
ATOM 4372 C CA . PRO B 1 170 ? -8.672 -19.766 12.32 1 87.94 170 PRO B CA 1
ATOM 4373 C C . PRO B 1 170 ? -9.562 -20.797 11.648 1 87.94 170 PRO B C 1
ATOM 4375 O O . PRO B 1 170 ? -10.602 -21.172 12.203 1 87.94 170 PRO B O 1
ATOM 4378 N N . ILE B 1 171 ? -9.242 -21.188 10.492 1 82.38 171 ILE B N 1
ATOM 4379 C CA . ILE B 1 171 ? -10.047 -22.047 9.633 1 82.38 171 ILE B CA 1
ATOM 4380 C C . ILE B 1 171 ? -10.227 -23.422 10.297 1 82.38 171 ILE B C 1
ATOM 4382 O O . ILE B 1 171 ? -11.227 -24.109 10.062 1 82.38 171 ILE B O 1
ATOM 4386 N N . GLN B 1 172 ? -9.242 -23.812 11.086 1 76.5 172 GLN B N 1
ATOM 4387 C CA . GLN B 1 172 ? -9.328 -25.078 11.828 1 76.5 172 GLN B CA 1
ATOM 4388 C C . GLN B 1 172 ? -10.547 -25.094 12.734 1 76.5 172 GLN B C 1
ATOM 4390 O O . GLN B 1 172 ? -11.07 -26.156 13.07 1 76.5 172 GLN B O 1
ATOM 4395 N N . LEU B 1 173 ? -10.992 -23.891 13.039 1 76.56 173 LEU B N 1
ATOM 4396 C CA . LEU B 1 173 ? -12.164 -23.75 13.898 1 76.56 173 LEU B CA 1
ATOM 4397 C C . LEU B 1 173 ? -13.375 -23.297 13.094 1 76.56 173 LEU B C 1
ATOM 4399 O O . LEU B 1 173 ? -14.391 -22.875 13.672 1 76.56 173 LEU B O 1
ATOM 4403 N N . GLY B 1 174 ? -13.234 -23.234 11.773 1 75.12 174 GLY B N 1
ATOM 4404 C CA . GLY B 1 174 ? -14.367 -22.984 10.898 1 75.12 174 GLY B CA 1
ATOM 4405 C C . GLY B 1 174 ? -14.477 -21.516 10.492 1 75.12 174 GLY B C 1
ATOM 4406 O O . GLY B 1 174 ? -15.477 -21.109 9.898 1 75.12 174 GLY B O 1
ATOM 4407 N N . PHE B 1 175 ? -13.453 -20.719 10.797 1 82.38 175 PHE B N 1
ATOM 4408 C CA . PHE B 1 175 ? -13.492 -19.297 10.461 1 82.38 175 PHE B CA 1
ATOM 4409 C C . PHE B 1 175 ? -12.344 -18.938 9.523 1 82.38 175 PHE B C 1
ATOM 4411 O O . PHE B 1 175 ? -11.539 -19.797 9.156 1 82.38 175 PHE B O 1
ATOM 4418 N N . ILE B 1 176 ? -12.336 -17.734 9.094 1 88.19 176 ILE B N 1
ATOM 4419 C CA . ILE B 1 176 ? -11.375 -17.375 8.047 1 88.19 176 ILE B CA 1
ATOM 4420 C C . ILE B 1 176 ? -10.195 -16.625 8.664 1 88.19 176 ILE B C 1
ATOM 4422 O O . ILE B 1 176 ? -9.375 -16.047 7.941 1 88.19 176 ILE B O 1
ATOM 4426 N N . GLY B 1 177 ? -10.117 -16.531 10.016 1 92.19 177 GLY B N 1
ATOM 4427 C CA . GLY B 1 177 ? -8.961 -15.977 10.695 1 92.19 177 GLY B CA 1
ATOM 4428 C C . GLY B 1 177 ? -9.125 -14.508 11.023 1 92.19 177 GLY B C 1
ATOM 4429 O O . GLY B 1 177 ? -8.367 -13.961 11.828 1 92.19 177 GLY B O 1
ATOM 4430 N N . THR B 1 178 ? -10.039 -13.82 10.391 1 93.19 178 THR B N 1
ATOM 4431 C CA . THR B 1 178 ? -10.266 -12.398 10.625 1 93.19 178 THR B CA 1
ATOM 4432 C C . THR B 1 178 ? -11.719 -12.023 10.32 1 93.19 178 THR B C 1
ATOM 4434 O O . THR B 1 178 ? -12.391 -12.711 9.547 1 93.19 178 THR B O 1
ATOM 4437 N N . LEU B 1 179 ? -12.188 -11.062 10.898 1 88.19 179 LEU B N 1
ATOM 4438 C CA . LEU B 1 179 ? -13.5 -10.508 10.594 1 88.19 179 LEU B CA 1
ATOM 4439 C C . LEU B 1 179 ? -13.375 -9.242 9.75 1 88.19 179 LEU B C 1
ATOM 4441 O O . LEU B 1 179 ? -14.375 -8.57 9.477 1 88.19 179 LEU B O 1
ATOM 4445 N N . GLY B 1 180 ? -12.164 -8.984 9.398 1 90.31 180 GLY B N 1
ATOM 4446 C CA . GLY B 1 180 ? -11.938 -7.801 8.594 1 90.31 180 GLY B CA 1
ATOM 4447 C C . GLY B 1 180 ? -11.234 -6.688 9.352 1 90.31 180 GLY B C 1
ATOM 4448 O O . GLY B 1 180 ? -10.492 -6.945 10.305 1 90.31 180 GLY B O 1
ATOM 4449 N N . ALA B 1 181 ? -11.328 -5.461 8.836 1 92.56 181 ALA B N 1
ATOM 4450 C CA . ALA B 1 181 ? -10.82 -4.238 9.453 1 92.56 181 ALA B CA 1
ATOM 4451 C C . ALA B 1 181 ? -11.859 -3.125 9.406 1 92.56 181 ALA B C 1
ATOM 4453 O O . ALA B 1 181 ? -12.773 -3.158 8.578 1 92.56 181 ALA B O 1
ATOM 4454 N N . VAL B 1 182 ? -11.758 -2.297 10.391 1 89.38 182 VAL B N 1
ATOM 4455 C CA . VAL B 1 182 ? -12.766 -1.239 10.469 1 89.38 182 VAL B CA 1
ATOM 4456 C C . VAL B 1 182 ? -12.086 0.093 10.789 1 89.38 182 VAL B C 1
ATOM 4458 O O . VAL B 1 182 ? -11.109 0.135 11.531 1 89.38 182 VAL B O 1
ATOM 4461 N N . ILE B 1 183 ? -12.508 1.093 10.117 1 90.69 183 ILE B N 1
ATOM 4462 C CA . ILE B 1 183 ? -12.18 2.461 10.508 1 90.69 183 ILE B CA 1
ATOM 4463 C C . ILE B 1 183 ? -13.359 3.084 11.242 1 90.69 183 ILE B C 1
ATOM 4465 O O . ILE B 1 183 ? -14.523 2.811 10.922 1 90.69 183 ILE B O 1
ATOM 4469 N N . SER B 1 184 ? -13.148 3.836 12.203 1 88.62 184 SER B N 1
ATOM 4470 C CA . SER B 1 184 ? -14.188 4.531 12.953 1 88.62 184 SER B CA 1
ATOM 4471 C C . SER B 1 184 ? -14.312 5.984 12.508 1 88.62 184 SER B C 1
ATOM 4473 O O . SER B 1 184 ? -13.383 6.77 12.664 1 88.62 184 SER B O 1
ATOM 4475 N N . MET B 1 185 ? -15.414 6.25 11.984 1 89.81 185 MET B N 1
ATOM 4476 C CA . MET B 1 185 ? -15.68 7.629 11.586 1 89.81 185 MET B CA 1
ATOM 4477 C C . MET B 1 185 ? -16.031 8.484 12.797 1 89.81 185 MET B C 1
ATOM 4479 O O . MET B 1 185 ? -16.969 8.164 13.539 1 89.81 185 MET B O 1
ATOM 4483 N N . LYS B 1 186 ? -15.312 9.555 12.969 1 91.31 186 LYS B N 1
ATOM 4484 C CA . LYS B 1 186 ? -15.547 10.414 14.117 1 91.31 186 LYS B CA 1
ATOM 4485 C C . LYS B 1 186 ? -16.328 11.664 13.727 1 91.31 186 LYS B C 1
ATOM 4487 O O . LYS B 1 186 ? -16.875 12.359 14.586 1 91.31 186 LYS B O 1
ATOM 4492 N N . SER B 1 187 ? -16.359 11.938 12.531 1 93 187 SER B N 1
ATOM 4493 C CA . SER B 1 187 ? -17.172 13.016 12 1 93 187 SER B CA 1
ATOM 4494 C C . SER B 1 187 ? -17.922 12.586 10.734 1 93 187 SER B C 1
ATOM 4496 O O . SER B 1 187 ? -17.516 11.625 10.07 1 93 187 SER B O 1
ATOM 4498 N N . LEU B 1 188 ? -19.016 13.273 10.461 1 95.12 188 LEU B N 1
ATOM 4499 C CA . LEU B 1 188 ? -19.812 12.961 9.281 1 95.12 188 LEU B CA 1
ATOM 4500 C C . LEU B 1 188 ? -19.25 13.672 8.047 1 95.12 188 LEU B C 1
ATOM 4502 O O .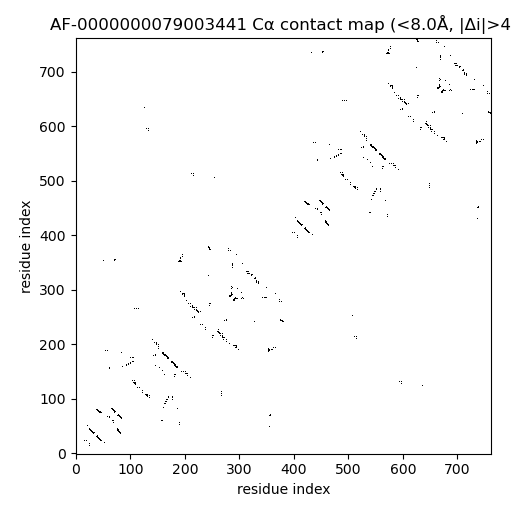 LEU B 1 188 ? -18.75 14.789 8.148 1 95.12 188 LEU B O 1
ATOM 4506 N N . PRO B 1 189 ? -19.312 12.992 6.883 1 96.25 189 PRO B N 1
ATOM 4507 C CA . PRO B 1 189 ? -18.938 13.695 5.652 1 96.25 189 PRO B CA 1
ATOM 4508 C C . PRO B 1 189 ? -19.781 14.93 5.391 1 96.25 189 PRO B C 1
ATOM 4510 O O . PRO B 1 189 ? -21 14.922 5.656 1 96.25 189 PRO B O 1
ATOM 4513 N N . PRO B 1 190 ? -19.203 15.953 4.863 1 96.19 190 PRO B N 1
ATOM 4514 C CA . PRO B 1 190 ? -19.906 17.234 4.766 1 96.19 190 PRO B CA 1
ATOM 4515 C C . PRO B 1 190 ? -21.062 17.188 3.764 1 96.19 190 PRO B C 1
ATOM 4517 O O . PRO B 1 190 ? -22.109 17.797 4 1 96.19 190 PRO B O 1
ATOM 4520 N N . THR B 1 191 ? -20.906 16.484 2.65 1 96.38 191 THR B N 1
ATOM 4521 C CA . THR B 1 191 ? -21.906 16.484 1.601 1 96.38 191 THR B CA 1
ATOM 4522 C C . THR B 1 191 ? -22.328 15.062 1.255 1 96.38 191 THR B C 1
ATOM 4524 O O . THR B 1 191 ? -21.672 14.102 1.65 1 96.38 191 THR B O 1
ATOM 4527 N N . ARG B 1 192 ? -23.438 15.008 0.444 1 96.69 192 ARG B N 1
ATOM 4528 C CA . ARG B 1 192 ? -23.891 13.719 -0.068 1 96.69 192 ARG B CA 1
ATOM 4529 C C . ARG B 1 192 ? -22.828 13.07 -0.948 1 96.69 192 ARG B C 1
ATOM 4531 O O . ARG B 1 192 ? -22.625 11.859 -0.891 1 96.69 192 ARG B O 1
ATOM 4538 N N . ARG B 1 193 ? -22.219 13.883 -1.691 1 96.81 193 ARG B N 1
ATOM 4539 C CA . ARG B 1 193 ? -21.172 13.391 -2.582 1 96.81 193 ARG B CA 1
ATOM 4540 C C . ARG B 1 193 ? -20 12.812 -1.79 1 96.81 193 ARG B C 1
ATOM 4542 O O . ARG B 1 193 ? -19.484 11.742 -2.129 1 96.81 193 ARG B O 1
ATOM 4549 N N . ASP B 1 194 ? -19.594 13.508 -0.738 1 96.81 194 ASP B N 1
ATOM 4550 C CA . ASP B 1 194 ? -18.5 13.031 0.104 1 96.81 194 ASP B CA 1
ATOM 4551 C C . ASP B 1 194 ? -18.875 11.727 0.808 1 96.81 194 ASP B C 1
ATOM 4553 O O . ASP B 1 194 ? -18.031 10.852 0.986 1 96.81 194 ASP B O 1
ATOM 4557 N N . LEU B 1 195 ? -20.109 11.68 1.159 1 97.06 195 LEU B N 1
ATOM 4558 C CA . LEU B 1 195 ? -20.594 10.461 1.795 1 97.06 195 LEU B CA 1
ATOM 4559 C C . LEU B 1 195 ? -20.531 9.281 0.835 1 97.06 195 LEU B C 1
ATOM 4561 O O . LEU B 1 195 ? -20.062 8.203 1.204 1 97.06 195 LEU B O 1
ATOM 4565 N N . ALA B 1 196 ? -20.953 9.469 -0.38 1 97.88 196 ALA B N 1
ATOM 4566 C CA . ALA B 1 196 ? -20.922 8.43 -1.407 1 97.88 196 ALA B CA 1
ATOM 4567 C C . ALA B 1 196 ? -19.484 8.023 -1.723 1 97.88 196 ALA B C 1
ATOM 4569 O O . ALA B 1 196 ? -19.172 6.828 -1.82 1 97.88 196 ALA B O 1
ATOM 4570 N N . LYS B 1 197 ? -18.656 9.016 -1.851 1 97.5 197 LYS B N 1
ATOM 4571 C CA . LYS B 1 197 ? -17.25 8.758 -2.178 1 97.5 197 LYS B CA 1
ATOM 4572 C C . LYS B 1 197 ? -16.578 7.957 -1.073 1 97.5 197 LYS B C 1
ATOM 4574 O O . LYS B 1 197 ? -15.82 7.023 -1.354 1 97.5 197 LYS B O 1
ATOM 4579 N N . LEU B 1 198 ? -16.844 8.344 0.099 1 96.81 198 LEU B N 1
ATOM 4580 C CA . LEU B 1 198 ? -16.266 7.633 1.236 1 96.81 198 LEU B CA 1
ATOM 4581 C C . LEU B 1 198 ? -16.75 6.184 1.275 1 96.81 198 LEU B C 1
ATOM 4583 O O . LEU B 1 198 ? -15.953 5.27 1.501 1 96.81 198 LEU B O 1
ATOM 4587 N N . GLY B 1 199 ? -17.969 5.969 1.019 1 97.25 199 GLY B N 1
ATOM 4588 C CA . GLY B 1 199 ? -18.547 4.641 1.074 1 97.25 199 GLY B CA 1
ATOM 4589 C C . GLY B 1 199 ? -18 3.701 0.018 1 97.25 199 GLY B C 1
ATOM 4590 O O . GLY B 1 199 ? -17.781 2.52 0.289 1 97.25 199 GLY B O 1
ATOM 4591 N N . ILE B 1 200 ? -17.797 4.203 -1.174 1 97.94 200 ILE B N 1
ATOM 4592 C CA . ILE B 1 200 ? -17.453 3.318 -2.283 1 97.94 200 ILE B CA 1
ATOM 4593 C C . ILE B 1 200 ? -15.945 3.125 -2.338 1 97.94 200 ILE B C 1
ATOM 4595 O O . ILE B 1 200 ? -15.453 2.166 -2.939 1 97.94 200 ILE B O 1
ATOM 4599 N N . SER B 1 201 ? -15.164 4.039 -1.755 1 97.75 201 SER B N 1
ATOM 4600 C CA . SER B 1 201 ? -13.711 4.047 -1.905 1 97.75 201 SER B CA 1
ATOM 4601 C C . SER B 1 201 ? -13.094 2.77 -1.354 1 97.75 201 SER B C 1
ATOM 4603 O O . SER B 1 201 ? -12.258 2.143 -2.014 1 97.75 201 SER B O 1
ATOM 4605 N N . GLY B 1 202 ? -13.5 2.314 -0.215 1 97.06 202 GLY B N 1
ATOM 4606 C CA . GLY B 1 202 ? -12.969 1.093 0.372 1 97.06 202 GLY B CA 1
ATOM 4607 C C . GLY B 1 202 ? -13.195 -0.131 -0.496 1 97.06 202 GLY B C 1
ATOM 4608 O O . GLY B 1 202 ? -12.234 -0.774 -0.931 1 97.06 202 GLY B O 1
ATOM 4609 N N . PRO B 1 203 ? -14.438 -0.374 -0.801 1 97.69 203 PRO B N 1
ATOM 4610 C CA . PRO B 1 203 ? -14.758 -1.52 -1.655 1 97.69 203 PRO B CA 1
ATOM 4611 C C . PRO B 1 203 ? -14.016 -1.488 -2.988 1 97.69 203 PRO B C 1
ATOM 4613 O O . PRO B 1 203 ? -13.602 -2.535 -3.492 1 97.69 203 PRO B O 1
ATOM 4616 N N . LEU B 1 204 ? -13.93 -0.332 -3.525 1 97.69 204 LEU B N 1
ATOM 4617 C CA . LEU B 1 204 ? -13.242 -0.216 -4.809 1 97.69 204 LEU B CA 1
ATOM 4618 C C . LEU B 1 204 ? -11.781 -0.631 -4.684 1 97.69 204 LEU B C 1
ATOM 4620 O O . LEU B 1 204 ? -11.289 -1.432 -5.48 1 97.69 204 LEU B O 1
ATOM 4624 N N . PHE B 1 205 ? -11.109 -0.088 -3.707 1 96.5 205 PHE B N 1
ATOM 4625 C CA . PHE B 1 205 ? -9.695 -0.4 -3.494 1 96.5 205 PHE B CA 1
ATOM 4626 C C . PHE B 1 205 ? -9.516 -1.874 -3.154 1 96.5 205 PHE B C 1
ATOM 4628 O O . PHE B 1 205 ? -8.617 -2.533 -3.686 1 96.5 205 PHE B O 1
ATOM 4635 N N . GLY B 1 206 ? -10.359 -2.385 -2.305 1 96.5 206 GLY B N 1
ATOM 4636 C CA . GLY B 1 206 ? -10.297 -3.799 -1.971 1 96.5 206 GLY B CA 1
ATOM 4637 C C . GLY B 1 206 ? -10.523 -4.707 -3.166 1 96.5 206 GLY B C 1
ATOM 4638 O O . GLY B 1 206 ? -9.836 -5.715 -3.328 1 96.5 206 GLY B O 1
ATOM 4639 N N . TYR B 1 207 ? -11.445 -4.344 -4.004 1 97.56 207 TYR B N 1
ATOM 4640 C CA . TYR B 1 207 ? -11.789 -5.125 -5.188 1 97.56 207 TYR B CA 1
ATOM 4641 C C . TYR B 1 207 ? -10.609 -5.207 -6.145 1 97.56 207 TYR B C 1
ATOM 4643 O O . TYR B 1 207 ? -10.32 -6.27 -6.703 1 97.56 207 TYR B O 1
ATOM 4651 N N . ILE B 1 208 ? -9.922 -4.078 -6.359 1 96.38 208 ILE B N 1
ATOM 4652 C CA . ILE B 1 208 ? -8.812 -4.012 -7.305 1 96.38 208 ILE B CA 1
ATOM 4653 C C . ILE B 1 208 ? -7.699 -4.957 -6.859 1 96.38 208 ILE B C 1
ATOM 4655 O O . ILE B 1 208 ? -7.168 -5.727 -7.664 1 96.38 208 ILE B O 1
ATOM 4659 N N . VAL B 1 209 ? -7.355 -4.945 -5.613 1 96.12 209 VAL B N 1
ATOM 4660 C CA . VAL B 1 209 ? -6.305 -5.809 -5.078 1 96.12 209 VAL B CA 1
ATOM 4661 C C . VAL B 1 209 ? -6.73 -7.27 -5.191 1 96.12 209 VAL B C 1
ATOM 4663 O O . VAL B 1 209 ? -5.941 -8.117 -5.605 1 96.12 209 VAL B O 1
ATOM 4666 N N . ALA B 1 210 ? -7.992 -7.5 -4.832 1 97.5 210 ALA B N 1
ATOM 4667 C CA . ALA B 1 210 ? -8.508 -8.867 -4.895 1 97.5 210 ALA B CA 1
ATOM 4668 C C . ALA B 1 210 ? -8.508 -9.383 -6.332 1 97.5 210 ALA B C 1
ATOM 4670 O O . ALA B 1 210 ? -8.289 -10.578 -6.566 1 97.5 210 ALA B O 1
ATOM 4671 N N . LEU B 1 211 ? -8.766 -8.492 -7.254 1 97.38 211 LEU B N 1
ATOM 4672 C CA . LEU B 1 211 ? -8.773 -8.875 -8.664 1 97.38 211 LEU B CA 1
ATOM 4673 C C . LEU B 1 211 ? -7.395 -9.359 -9.102 1 97.38 211 LEU B C 1
ATOM 4675 O O . LEU B 1 211 ? -7.277 -10.367 -9.797 1 97.38 211 LEU B O 1
ATOM 4679 N N . ILE B 1 212 ? -6.375 -8.703 -8.703 1 95.06 212 ILE B N 1
ATOM 4680 C CA . ILE B 1 212 ? -5.004 -9.047 -9.062 1 95.06 212 ILE B CA 1
ATOM 4681 C C . ILE B 1 212 ? -4.609 -10.367 -8.391 1 95.06 212 ILE B C 1
ATOM 4683 O O . ILE B 1 212 ? -4.109 -11.281 -9.047 1 95.06 212 ILE B O 1
ATOM 4687 N N . ILE B 1 213 ? -4.871 -10.484 -7.082 1 96.31 213 ILE B N 1
ATOM 4688 C CA . ILE B 1 213 ? -4.551 -11.703 -6.336 1 96.31 213 ILE B CA 1
ATOM 4689 C C . ILE B 1 213 ? -5.352 -12.875 -6.895 1 96.31 213 ILE B C 1
ATOM 4691 O O . ILE B 1 213 ? -4.828 -13.984 -7.035 1 96.31 213 ILE B O 1
ATOM 4695 N N . GLY B 1 214 ? -6.641 -12.547 -7.219 1 97.06 214 GLY B N 1
ATOM 4696 C CA . GLY B 1 214 ? -7.516 -13.578 -7.758 1 97.06 214 GLY B CA 1
ATOM 4697 C C . GLY B 1 214 ? -7.051 -14.109 -9.102 1 97.06 214 GLY B C 1
ATOM 4698 O O . GLY B 1 214 ? -7.098 -15.312 -9.352 1 97.06 214 GLY B O 1
ATOM 4699 N N . PHE B 1 215 ? -6.668 -13.234 -9.961 1 96.06 215 PHE B N 1
ATOM 4700 C CA . PHE B 1 215 ? -6.152 -13.656 -11.258 1 96.06 215 PHE B CA 1
ATOM 4701 C C . PHE B 1 215 ? -4.949 -14.578 -11.094 1 96.06 215 PHE B C 1
ATOM 4703 O O . PHE B 1 215 ? -4.902 -15.656 -11.688 1 96.06 215 PHE B O 1
ATOM 4710 N N . ILE B 1 216 ? -3.992 -14.172 -10.234 1 94.88 216 ILE B N 1
ATOM 4711 C CA . ILE B 1 216 ? -2.789 -14.961 -10 1 94.88 216 ILE B CA 1
ATOM 4712 C C . ILE B 1 216 ? -3.168 -16.297 -9.375 1 94.88 216 ILE B C 1
ATOM 4714 O O . ILE B 1 216 ? -2.711 -17.359 -9.828 1 94.88 216 ILE B O 1
ATOM 4718 N N . GLY B 1 217 ? -4.027 -16.25 -8.352 1 96.19 217 GLY B N 1
ATOM 4719 C CA . GLY B 1 217 ? -4.449 -17.453 -7.66 1 96.19 217 GLY B CA 1
ATOM 4720 C C . GLY B 1 217 ? -5.176 -18.438 -8.562 1 96.19 217 GLY B C 1
ATOM 4721 O O . GLY B 1 217 ? -4.934 -19.641 -8.492 1 96.19 217 GLY B O 1
ATOM 4722 N N . VAL B 1 218 ? -6.047 -17.922 -9.406 1 95.12 218 VAL B N 1
ATOM 4723 C CA . VAL B 1 218 ? -6.812 -18.781 -10.305 1 95.12 218 VAL B CA 1
ATOM 4724 C C . VAL B 1 218 ? -5.879 -19.422 -11.328 1 95.12 218 VAL B C 1
ATOM 4726 O O . VAL B 1 218 ? -5.984 -20.609 -11.617 1 95.12 218 VAL B O 1
ATOM 4729 N N . MET B 1 219 ? -4.941 -18.625 -11.852 1 91.94 219 MET B N 1
ATOM 4730 C CA . MET B 1 219 ? -4.004 -19.141 -12.844 1 91.94 219 MET B CA 1
ATOM 4731 C C . MET B 1 219 ? -3.117 -20.234 -12.242 1 91.94 219 MET B C 1
ATOM 4733 O O . MET B 1 219 ? -2.725 -21.172 -12.938 1 91.94 219 MET B O 1
ATOM 4737 N N . PHE B 1 220 ? -2.932 -20.172 -10.938 1 91 220 PHE B N 1
ATOM 4738 C CA . PHE B 1 220 ? -2.029 -21.125 -10.297 1 91 220 PHE B CA 1
ATOM 4739 C C . PHE B 1 220 ? -2.811 -22.281 -9.688 1 91 220 PHE B C 1
ATOM 4741 O O . PHE B 1 220 ? -2.219 -23.234 -9.18 1 91 220 PHE B O 1
ATOM 4748 N N . SER B 1 221 ? -4.109 -22.25 -9.734 1 94.19 221 SER B N 1
ATOM 4749 C CA . SER B 1 221 ? -4.934 -23.359 -9.273 1 94.19 221 SER B CA 1
ATOM 4750 C C . SER B 1 221 ? -4.855 -24.547 -10.234 1 94.19 221 SER B C 1
ATOM 4752 O O . SER B 1 221 ? -5.098 -24.391 -11.43 1 94.19 221 SER B O 1
ATOM 4754 N N . PRO B 1 222 ? -4.473 -25.672 -9.773 1 93.5 222 PRO B N 1
ATOM 4755 C CA . PRO B 1 222 ? -4.367 -26.828 -10.664 1 93.5 222 PRO B CA 1
ATOM 4756 C C . PRO B 1 222 ? -5.73 -27.344 -11.141 1 93.5 222 PRO B C 1
ATOM 4758 O O . PRO B 1 222 ? -6.711 -27.281 -10.398 1 93.5 222 PRO B O 1
ATOM 4761 N N . THR B 1 223 ? -5.707 -27.828 -12.398 1 93.62 223 THR B N 1
ATOM 4762 C CA . THR B 1 223 ? -6.895 -28.469 -12.961 1 93.62 223 THR B CA 1
ATOM 4763 C C . THR B 1 223 ? -6.918 -29.953 -12.625 1 93.62 223 THR B C 1
ATOM 4765 O O . THR B 1 223 ? -5.922 -30.656 -12.812 1 93.62 223 THR B O 1
ATOM 4768 N N . ILE B 1 224 ? -8.023 -30.422 -12.102 1 94.12 224 ILE B N 1
ATOM 4769 C CA . ILE B 1 224 ? -8.156 -31.812 -11.734 1 94.12 224 ILE B CA 1
ATOM 4770 C C . ILE B 1 224 ? -9.438 -32.406 -12.336 1 94.12 224 ILE B C 1
ATOM 4772 O O . ILE B 1 224 ? -10.406 -31.672 -12.562 1 94.12 224 ILE B O 1
ATOM 4776 N N . PRO B 1 225 ? -9.359 -33.688 -12.633 1 95.44 225 PRO B N 1
ATOM 4777 C CA . PRO B 1 225 ? -10.594 -34.312 -13.125 1 95.44 225 PRO B CA 1
ATOM 4778 C C . PRO B 1 225 ? -11.734 -34.25 -12.109 1 95.44 225 PRO B C 1
ATOM 4780 O O . PRO B 1 225 ? -11.5 -34.344 -10.898 1 95.44 225 PRO B O 1
ATOM 4783 N N . ILE B 1 226 ? -12.891 -34.062 -12.633 1 94.31 226 ILE B N 1
ATOM 4784 C CA . ILE B 1 226 ? -14.07 -33.969 -11.773 1 94.31 226 ILE B CA 1
ATOM 4785 C C . ILE B 1 226 ? -14.18 -35.219 -10.906 1 94.31 226 ILE B C 1
ATOM 4787 O O . ILE B 1 226 ? -14.57 -35.156 -9.742 1 94.31 226 ILE B O 1
ATOM 4791 N N . SER B 1 227 ? -13.859 -36.375 -11.43 1 95.06 227 SER B N 1
ATOM 4792 C CA . SER B 1 227 ? -13.891 -37.625 -10.672 1 95.06 227 SER B CA 1
ATOM 4793 C C . SER B 1 227 ? -13 -37.562 -9.438 1 95.06 227 SER B C 1
ATOM 4795 O O . SER B 1 227 ? -13.398 -37.969 -8.352 1 95.06 227 SER B O 1
ATOM 4797 N N . LYS B 1 228 ? -11.836 -36.969 -9.641 1 93.81 228 LYS B N 1
ATOM 4798 C CA . LYS B 1 228 ? -10.898 -36.812 -8.531 1 93.81 228 LYS B CA 1
ATOM 4799 C C . LYS B 1 228 ? -11.438 -35.812 -7.496 1 93.81 228 LYS B C 1
ATOM 4801 O O . LYS B 1 228 ? -11.234 -36 -6.293 1 93.81 228 LYS B O 1
ATOM 4806 N N . SER B 1 229 ? -12.062 -34.781 -7.961 1 93 229 SER B N 1
ATOM 4807 C CA . SER B 1 229 ? -12.641 -33.812 -7.055 1 93 229 SER B CA 1
ATOM 4808 C C . SER B 1 229 ? -13.727 -34.438 -6.18 1 93 229 SER B C 1
ATOM 4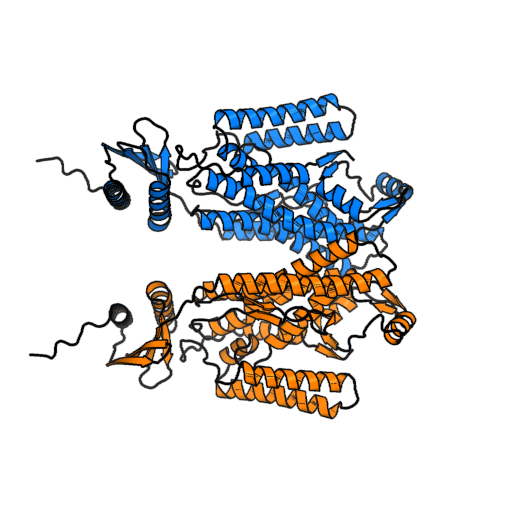810 O O . SER B 1 229 ? -13.812 -34.125 -4.988 1 93 229 SER B O 1
ATOM 4812 N N . ILE B 1 230 ? -14.508 -35.312 -6.738 1 93.31 230 ILE B N 1
ATOM 4813 C CA . ILE B 1 230 ? -15.562 -35.969 -5.992 1 93.31 230 ILE B CA 1
ATOM 4814 C C . ILE B 1 230 ? -14.945 -36.875 -4.926 1 93.31 230 ILE B C 1
ATOM 4816 O O . ILE B 1 230 ? -15.406 -36.906 -3.783 1 93.31 230 ILE B O 1
ATOM 4820 N N . GLU B 1 231 ? -13.938 -37.531 -5.309 1 94.12 231 GLU B N 1
ATOM 4821 C CA . GLU B 1 231 ? -13.227 -38.406 -4.379 1 94.12 231 GLU B CA 1
ATOM 4822 C C . GLU B 1 231 ? -12.664 -37.625 -3.201 1 94.12 231 GLU B C 1
ATOM 4824 O O . GLU B 1 231 ? -12.766 -38.062 -2.051 1 94.12 231 GLU B O 1
ATOM 4829 N N . LEU B 1 232 ? -12.078 -36.5 -3.512 1 92.5 232 LEU B N 1
ATOM 4830 C CA . LEU B 1 232 ? -11.477 -35.688 -2.48 1 92.5 232 LEU B CA 1
ATOM 4831 C C . LEU B 1 232 ? -12.531 -35.156 -1.521 1 92.5 232 LEU B C 1
ATOM 4833 O O . LEU B 1 232 ? -12.297 -35.062 -0.312 1 92.5 232 LEU B O 1
ATOM 4837 N N . VAL B 1 233 ? -13.664 -34.781 -1.986 1 90.19 233 VAL B N 1
ATOM 4838 C CA . VAL B 1 233 ? -14.742 -34.219 -1.172 1 90.19 233 VAL B CA 1
ATOM 4839 C C . VAL B 1 233 ? -15.336 -35.344 -0.306 1 90.19 233 VAL B C 1
ATOM 4841 O O . VAL B 1 233 ? -15.578 -35.156 0.888 1 90.19 233 VAL B O 1
ATOM 4844 N N . GLU B 1 234 ? -15.516 -36.469 -0.883 1 92.69 234 GLU B N 1
ATOM 4845 C CA . GLU B 1 234 ? -16.094 -37.625 -0.161 1 92.69 234 GLU B CA 1
ATOM 4846 C C . GLU B 1 234 ? -15.156 -38.094 0.949 1 92.69 234 GLU B C 1
ATOM 4848 O O . GLU B 1 234 ? -15.617 -38.531 2.004 1 92.69 234 GLU B O 1
ATOM 4853 N N . SER B 1 235 ? -13.852 -37.969 0.667 1 92.81 235 SER B N 1
ATOM 4854 C CA . SER B 1 235 ? -12.875 -38.406 1.654 1 92.81 235 SER B CA 1
ATOM 4855 C C . SER B 1 235 ? -12.648 -37.344 2.719 1 92.81 235 SER B C 1
ATOM 4857 O O . SER B 1 235 ? -11.93 -37.562 3.695 1 92.81 235 SER B O 1
ATOM 4859 N N . GLY B 1 236 ? -13.172 -36.094 2.506 1 88.5 236 GLY B N 1
ATOM 4860 C CA . GLY B 1 236 ? -13.039 -35.031 3.477 1 88.5 236 GLY B CA 1
ATOM 4861 C C . GLY B 1 236 ? -11.75 -34.219 3.318 1 88.5 236 GLY B C 1
ATOM 4862 O O . GLY B 1 236 ? -11.406 -33.406 4.18 1 88.5 236 GLY B O 1
ATOM 4863 N N . GLN B 1 237 ? -11.047 -34.469 2.256 1 89.62 237 GLN B N 1
ATOM 4864 C CA . GLN B 1 237 ? -9.758 -33.812 2.045 1 89.62 237 GLN B CA 1
ATOM 4865 C C . GLN B 1 237 ? -9.945 -32.438 1.428 1 89.62 237 GLN B C 1
ATOM 4867 O O . GLN B 1 237 ? -9.031 -31.609 1.472 1 89.62 237 GLN B O 1
ATOM 4872 N N . ALA B 1 238 ? -11.125 -32.281 0.841 1 88.5 238 ALA B N 1
ATOM 4873 C CA . ALA B 1 238 ? -11.461 -30.984 0.25 1 88.5 238 ALA B CA 1
ATOM 4874 C C . ALA B 1 238 ? -12.938 -30.656 0.441 1 88.5 238 ALA B C 1
ATOM 4876 O O . ALA B 1 238 ? -13.734 -31.547 0.777 1 88.5 238 ALA B O 1
ATOM 4877 N N . SER B 1 239 ? -13.273 -29.453 0.413 1 86.31 239 SER B N 1
ATOM 4878 C CA . SER B 1 239 ? -14.664 -29.016 0.497 1 86.31 239 SER B CA 1
ATOM 4879 C C . SER B 1 239 ? -15.102 -28.312 -0.788 1 86.31 239 SER B C 1
ATOM 4881 O O . SER B 1 239 ? -14.32 -27.578 -1.395 1 86.31 239 SER B O 1
ATOM 4883 N N . GLU B 1 240 ? -16.297 -28.562 -1.146 1 85.94 240 GLU B N 1
ATOM 4884 C CA . GLU B 1 240 ? -16.844 -27.891 -2.32 1 85.94 240 GLU B CA 1
ATOM 4885 C C . GLU B 1 240 ? -17.391 -26.516 -1.959 1 85.94 240 GLU B C 1
ATOM 4887 O O . GLU B 1 240 ? -18.016 -26.344 -0.912 1 85.94 240 GLU B O 1
ATOM 4892 N N . ILE B 1 241 ? -17.156 -25.594 -2.789 1 83.38 241 ILE B N 1
ATOM 4893 C CA . ILE B 1 241 ? -17.703 -24.25 -2.611 1 83.38 241 ILE B CA 1
ATOM 4894 C C . ILE B 1 241 ? -18.984 -24.109 -3.424 1 83.38 241 ILE B C 1
ATOM 4896 O O . ILE B 1 241 ? -18.984 -24.281 -4.645 1 83.38 241 ILE B O 1
ATOM 4900 N N . GLY B 1 242 ? -20.078 -23.812 -2.783 1 79.06 242 GLY B N 1
ATOM 4901 C CA . GLY B 1 242 ? -21.406 -23.844 -3.395 1 79.06 242 GLY B CA 1
ATOM 4902 C C . GLY B 1 242 ? -21.781 -22.531 -4.047 1 79.06 242 GLY B C 1
ATOM 4903 O O . GLY B 1 242 ? -22.875 -22.406 -4.625 1 79.06 242 GLY B O 1
ATOM 4904 N N . PHE B 1 243 ? -21 -21.484 -3.887 1 84.88 243 PHE B N 1
ATOM 4905 C CA . PHE B 1 243 ? -21.25 -20.203 -4.523 1 84.88 243 PHE B CA 1
ATOM 4906 C C . PHE B 1 243 ? -19.953 -19.516 -4.895 1 84.88 243 PHE B C 1
ATOM 4908 O O . PHE B 1 243 ? -18.906 -19.781 -4.293 1 84.88 243 PHE B O 1
ATOM 4915 N N . MET B 1 244 ? -20.031 -18.719 -5.953 1 91.12 244 MET B N 1
ATOM 4916 C CA . MET B 1 244 ? -18.859 -18 -6.434 1 91.12 244 MET B CA 1
ATOM 4917 C C . MET B 1 244 ? -19.219 -16.578 -6.859 1 91.12 244 MET B C 1
ATOM 4919 O O . MET B 1 244 ? -20.203 -16.375 -7.582 1 91.12 244 MET B O 1
ATOM 4923 N N . PRO B 1 245 ? -18.531 -15.586 -6.336 1 94.69 245 PRO B N 1
ATOM 4924 C CA . PRO B 1 245 ? -18.75 -14.234 -6.875 1 94.69 245 PRO B CA 1
ATOM 4925 C C . PRO B 1 245 ? -18.578 -14.172 -8.391 1 94.69 245 PRO B C 1
ATOM 4927 O O . PRO B 1 245 ? -17.766 -14.906 -8.953 1 94.69 245 PRO B O 1
ATOM 4930 N N . LEU B 1 246 ? -19.281 -13.305 -9.008 1 96.5 246 LEU B N 1
ATOM 4931 C CA . LEU B 1 246 ? -19.266 -13.203 -10.461 1 96.5 246 LEU B CA 1
ATOM 4932 C C . LEU B 1 246 ? -17.844 -12.992 -10.977 1 96.5 246 LEU B C 1
ATOM 4934 O O . LEU B 1 246 ? -17.453 -13.602 -11.977 1 96.5 246 LEU B O 1
ATOM 4938 N N . THR B 1 247 ? -17.094 -12.094 -10.367 1 97.5 247 THR B N 1
ATOM 4939 C CA . THR B 1 247 ? -15.727 -11.82 -10.797 1 97.5 247 THR B CA 1
ATOM 4940 C C . THR B 1 247 ? -14.891 -13.102 -10.797 1 97.5 247 THR B C 1
ATOM 4942 O O . THR B 1 247 ? -14.078 -13.32 -11.695 1 97.5 247 THR B O 1
ATOM 4945 N N . MET B 1 248 ? -15.086 -13.938 -9.812 1 96 248 MET B N 1
ATOM 4946 C CA . MET B 1 248 ? -14.367 -15.203 -9.75 1 96 248 MET B CA 1
ATOM 4947 C C . MET B 1 248 ? -14.75 -16.094 -10.922 1 96 248 MET B C 1
ATOM 4949 O O . MET B 1 248 ? -13.891 -16.766 -11.5 1 96 248 MET B O 1
ATOM 4953 N N . ILE B 1 249 ? -15.992 -16.141 -11.242 1 95 249 ILE B N 1
ATOM 4954 C CA . ILE B 1 249 ? -16.484 -16.922 -12.375 1 95 249 ILE B CA 1
ATOM 4955 C C . ILE B 1 249 ? -15.82 -16.438 -13.664 1 95 249 ILE B C 1
ATOM 4957 O O . ILE B 1 249 ? -15.383 -17.234 -14.492 1 95 249 ILE B O 1
ATOM 4961 N N . LEU B 1 250 ? -15.773 -15.156 -13.781 1 95.31 250 LEU B N 1
ATOM 4962 C CA . LEU B 1 250 ? -15.156 -14.562 -14.961 1 95.31 250 LEU B CA 1
ATOM 4963 C C . LEU B 1 250 ? -13.68 -14.938 -15.047 1 95.31 250 LEU B C 1
ATOM 4965 O O . LEU B 1 250 ? -13.172 -15.219 -16.141 1 95.31 250 LEU B O 1
ATOM 4969 N N . LEU B 1 251 ? -12.984 -14.945 -13.938 1 94.94 251 LEU B N 1
ATOM 4970 C CA . LEU B 1 251 ? -11.578 -15.336 -13.898 1 94.94 251 LEU B CA 1
ATOM 4971 C C . LEU B 1 251 ? -11.406 -16.797 -14.297 1 94.94 251 LEU B C 1
ATOM 4973 O O . LEU B 1 251 ? -10.453 -17.156 -14.992 1 94.94 251 LEU B O 1
ATOM 4977 N N . LEU B 1 252 ? -12.328 -17.625 -13.844 1 93.31 252 LEU B N 1
ATOM 4978 C CA . LEU B 1 252 ? -12.289 -19.047 -14.188 1 93.31 252 LEU B CA 1
ATOM 4979 C C . LEU B 1 252 ? -12.531 -19.25 -15.672 1 93.31 252 LEU B C 1
ATOM 4981 O O . LEU B 1 252 ? -11.961 -20.172 -16.281 1 93.31 252 LEU B O 1
ATOM 4985 N N . LEU B 1 253 ? -13.328 -18.422 -16.25 1 92.44 253 LEU B N 1
ATOM 4986 C CA . LEU B 1 253 ? -13.562 -18.5 -17.688 1 92.44 253 LEU B CA 1
ATOM 4987 C C . LEU B 1 253 ? -12.289 -18.156 -18.469 1 92.44 253 LEU B C 1
ATOM 4989 O O . LEU B 1 253 ? -12.016 -18.75 -19.5 1 92.44 253 LEU B O 1
ATOM 4993 N N . ILE B 1 254 ? -11.57 -17.219 -17.969 1 90.5 254 ILE B N 1
ATOM 4994 C CA . ILE B 1 254 ? -10.32 -16.812 -18.594 1 90.5 254 ILE B CA 1
ATOM 4995 C C . ILE B 1 254 ? -9.344 -17.984 -18.594 1 90.5 254 ILE B C 1
ATOM 4997 O O . ILE B 1 254 ? -8.609 -18.203 -19.562 1 90.5 254 ILE B O 1
ATOM 5001 N N . LYS B 1 255 ? -9.242 -18.75 -17.5 1 90.06 255 LYS B N 1
ATOM 5002 C CA . LYS B 1 255 ? -8.344 -19.906 -17.375 1 90.06 255 LYS B CA 1
ATOM 5003 C C . LYS B 1 255 ? -8.727 -21 -18.375 1 90.06 255 LYS B C 1
ATOM 5005 O O . LYS B 1 255 ? -7.891 -21.828 -18.75 1 90.06 255 LYS B O 1
ATOM 5010 N N . ASN B 1 256 ? -9.938 -21.047 -18.891 1 87.88 256 ASN B N 1
ATOM 5011 C CA . ASN B 1 256 ? -10.414 -21.984 -19.906 1 87.88 256 ASN B CA 1
ATOM 5012 C C . ASN B 1 256 ? -10.219 -23.438 -19.453 1 87.88 256 ASN B C 1
ATOM 5014 O O . ASN B 1 256 ? -9.555 -24.219 -20.141 1 87.88 256 ASN B O 1
ATOM 5018 N N . ILE B 1 257 ? -10.906 -23.891 -18.469 1 89.69 257 ILE B N 1
ATOM 5019 C CA . ILE B 1 257 ? -10.859 -25.25 -17.922 1 89.69 257 ILE B CA 1
ATOM 5020 C C . ILE B 1 257 ? -11.5 -26.219 -18.906 1 89.69 257 ILE B C 1
ATOM 5022 O O . ILE B 1 257 ? -12.625 -26.016 -19.359 1 89.69 257 ILE B O 1
ATOM 5026 N N . PRO B 1 258 ? -10.773 -27.25 -19.297 1 91.31 258 PRO B N 1
ATOM 5027 C CA . PRO B 1 258 ? -11.328 -28.219 -20.234 1 91.31 258 PRO B CA 1
ATOM 5028 C C . PRO B 1 258 ? -12.57 -28.938 -19.688 1 91.31 258 PRO B C 1
ATOM 5030 O O . PRO B 1 258 ? -12.734 -29.031 -18.469 1 91.31 258 PRO B O 1
ATOM 5033 N N . PRO B 1 259 ? -13.383 -29.344 -20.594 1 91.5 259 PRO B N 1
ATOM 5034 C CA . PRO B 1 259 ? -14.555 -30.109 -20.141 1 91.5 259 PRO B CA 1
ATOM 5035 C C . PRO B 1 259 ? -14.18 -31.344 -19.328 1 91.5 259 PRO B C 1
ATOM 5037 O O . PRO B 1 259 ? -13.203 -32.031 -19.672 1 91.5 259 PRO B O 1
ATOM 5040 N N . GLY B 1 260 ? -14.898 -31.641 -18.297 1 93.5 260 GLY B N 1
ATOM 5041 C CA . GLY B 1 260 ? -14.641 -32.812 -17.469 1 93.5 260 GLY B CA 1
ATOM 5042 C C . GLY B 1 260 ? -13.648 -32.531 -16.344 1 93.5 260 GLY B C 1
ATOM 5043 O O . GLY B 1 260 ? -13.359 -33.406 -15.539 1 93.5 260 GLY B O 1
ATOM 5044 N N . TYR B 1 261 ? -13.188 -31.328 -16.328 1 94.38 261 TYR B N 1
ATOM 5045 C CA . TYR B 1 261 ? -12.219 -30.953 -15.312 1 94.38 261 TYR B CA 1
ATOM 5046 C C . TYR B 1 261 ? -12.734 -29.812 -14.453 1 94.38 261 TYR B C 1
ATOM 5048 O O . TYR B 1 261 ? -13.688 -29.125 -14.836 1 94.38 261 TYR B O 1
ATOM 5056 N N . THR B 1 262 ? -12.227 -29.641 -13.258 1 93.44 262 THR B N 1
ATOM 5057 C CA . THR B 1 262 ? -12.453 -28.516 -12.352 1 93.44 262 THR B CA 1
ATOM 5058 C C . THR B 1 262 ? -11.133 -28.047 -11.742 1 93.44 262 THR B C 1
ATOM 5060 O O . THR B 1 262 ? -10.055 -28.5 -12.141 1 93.44 262 THR B O 1
ATOM 5063 N N . ILE B 1 263 ? -11.234 -27.094 -10.852 1 93.5 263 ILE B N 1
ATOM 5064 C CA . ILE B 1 263 ? -9.984 -26.594 -10.289 1 93.5 263 ILE B CA 1
ATOM 5065 C C . ILE B 1 263 ? -9.953 -26.828 -8.781 1 93.5 263 ILE B C 1
ATOM 5067 O O . ILE B 1 263 ? -11 -26.844 -8.133 1 93.5 263 ILE B O 1
ATOM 5071 N N . LEU B 1 264 ? -8.82 -27.141 -8.32 1 94.5 264 LEU B N 1
ATOM 5072 C CA . LEU B 1 264 ? -8.539 -27.047 -6.895 1 94.5 264 LEU B CA 1
ATOM 5073 C C . LEU B 1 264 ? -8.023 -25.656 -6.531 1 94.5 264 LEU B C 1
ATOM 5075 O O . LEU B 1 264 ? -6.91 -25.281 -6.898 1 94.5 264 LEU B O 1
ATOM 5079 N N . LEU B 1 265 ? -8.805 -24.922 -5.824 1 94.5 265 LEU B N 1
ATOM 5080 C CA . LEU B 1 265 ? -8.547 -23.516 -5.59 1 94.5 265 LEU B CA 1
ATOM 5081 C C . LEU B 1 265 ? -7.246 -23.328 -4.812 1 94.5 265 LEU B C 1
ATOM 5083 O O . LEU B 1 265 ? -7.098 -23.844 -3.705 1 94.5 265 LEU B O 1
ATOM 5087 N N . HIS B 1 266 ? -6.324 -22.594 -5.375 1 95.75 266 HIS B N 1
ATOM 5088 C CA . HIS B 1 266 ? -5.098 -22.219 -4.68 1 95.75 266 HIS B CA 1
ATOM 5089 C C . HIS B 1 266 ? -5.391 -21.297 -3.506 1 95.75 266 HIS B C 1
ATOM 5091 O O . HIS B 1 266 ? -6.34 -20.5 -3.557 1 95.75 266 HIS B O 1
ATOM 5097 N N . PRO B 1 267 ? -4.598 -21.312 -2.457 1 94.44 267 PRO B N 1
ATOM 5098 C CA . PRO B 1 267 ? -4.812 -20.422 -1.311 1 94.44 267 PRO B CA 1
ATOM 5099 C C . PRO B 1 267 ? -4.914 -18.953 -1.712 1 94.44 267 PRO B C 1
ATOM 5101 O O . PRO B 1 267 ? -5.699 -18.203 -1.129 1 94.44 267 PRO B O 1
ATOM 5104 N N . LEU B 1 268 ? -4.184 -18.531 -2.678 1 95.81 268 LEU B N 1
ATOM 5105 C CA . LEU B 1 268 ? -4.25 -17.156 -3.139 1 95.81 268 LEU B CA 1
ATOM 5106 C C . LEU B 1 268 ? -5.625 -16.844 -3.727 1 95.81 268 LEU B C 1
ATOM 5108 O O . LEU B 1 268 ? -6.172 -15.766 -3.5 1 95.81 268 LEU B O 1
ATOM 5112 N N . ALA B 1 269 ? -6.152 -17.719 -4.504 1 96.5 269 ALA B N 1
ATOM 5113 C CA . ALA B 1 269 ? -7.492 -17.547 -5.062 1 96.5 269 ALA B CA 1
ATOM 5114 C C . ALA B 1 269 ? -8.547 -17.516 -3.957 1 96.5 269 ALA B C 1
ATOM 5116 O O . ALA B 1 269 ? -9.547 -16.797 -4.07 1 96.5 269 ALA B O 1
ATOM 5117 N N . PHE B 1 270 ? -8.297 -18.312 -2.979 1 95.75 270 PHE B N 1
ATOM 5118 C CA . PHE B 1 270 ? -9.219 -18.344 -1.849 1 95.75 270 PHE B CA 1
ATOM 5119 C C . PHE B 1 270 ? -9.266 -17 -1.139 1 95.75 270 PHE B C 1
ATOM 5121 O O . PHE B 1 270 ? -10.32 -16.578 -0.67 1 95.75 270 PHE B O 1
ATOM 5128 N N . ILE B 1 271 ? -8.117 -16.297 -0.972 1 96 271 ILE B N 1
ATOM 5129 C CA . ILE B 1 271 ? -8.086 -14.953 -0.419 1 96 271 ILE B CA 1
ATOM 5130 C C . ILE B 1 271 ? -9.062 -14.062 -1.181 1 96 271 ILE B C 1
ATOM 5132 O O . ILE B 1 271 ? -9.891 -13.375 -0.574 1 96 271 ILE B O 1
ATOM 5136 N N . SER B 1 272 ? -8.93 -14.086 -2.506 1 97.5 272 SER B N 1
ATOM 5137 C CA . SER B 1 272 ? -9.766 -13.227 -3.346 1 97.5 272 SER B CA 1
ATOM 5138 C C . SER B 1 272 ? -11.242 -13.594 -3.213 1 97.5 272 SER B C 1
ATOM 5140 O O . SER B 1 272 ? -12.102 -12.719 -3.193 1 97.5 272 SER B O 1
ATOM 5142 N N . PHE B 1 273 ? -11.516 -14.914 -3.156 1 95.75 273 PHE B N 1
ATOM 5143 C CA . PHE B 1 273 ? -12.883 -15.367 -2.918 1 95.75 273 PHE B CA 1
ATOM 5144 C C . PHE B 1 273 ? -13.461 -14.711 -1.668 1 95.75 273 PHE B C 1
ATOM 5146 O O . PHE B 1 273 ? -14.547 -14.141 -1.707 1 95.75 273 PHE B O 1
ATOM 5153 N N . ILE B 1 274 ? -12.695 -14.711 -0.604 1 93.88 274 ILE B N 1
ATOM 5154 C CA . ILE B 1 274 ? -13.141 -14.148 0.669 1 93.88 274 ILE B CA 1
ATOM 5155 C C . ILE B 1 274 ? -13.344 -12.641 0.53 1 93.88 274 ILE B C 1
ATOM 5157 O O . ILE B 1 274 ? -14.359 -12.102 0.973 1 93.88 274 ILE B O 1
ATOM 5161 N N . ILE B 1 275 ? -12.375 -11.984 -0.08 1 96.31 275 ILE B N 1
ATOM 5162 C CA . ILE B 1 275 ? -12.422 -10.523 -0.175 1 96.31 275 ILE B CA 1
ATOM 5163 C C . ILE B 1 275 ? -13.617 -10.109 -1.03 1 96.31 275 ILE B C 1
ATOM 5165 O O . ILE B 1 275 ? -14.297 -9.125 -0.722 1 96.31 275 ILE B O 1
ATOM 5169 N N . PHE B 1 276 ? -13.891 -10.852 -2.121 1 97.06 276 PHE B N 1
ATOM 5170 C CA . PHE B 1 276 ? -15.047 -10.523 -2.949 1 97.06 276 PHE B CA 1
ATOM 5171 C C . PHE B 1 276 ? -16.344 -10.703 -2.164 1 97.06 276 PHE B C 1
ATOM 5173 O O . PHE B 1 276 ? -17.25 -9.875 -2.268 1 97.06 276 PHE B O 1
ATOM 5180 N N . VAL B 1 277 ? -16.406 -11.719 -1.371 1 92.56 277 VAL B N 1
ATOM 5181 C CA . VAL B 1 277 ? -17.609 -11.984 -0.577 1 92.56 277 VAL B CA 1
ATOM 5182 C C . VAL B 1 277 ? -17.781 -10.891 0.479 1 92.56 277 VAL B C 1
ATOM 5184 O O . VAL B 1 277 ? -18.859 -10.336 0.641 1 92.56 277 VAL B O 1
ATOM 5187 N N . VAL B 1 278 ? -16.734 -10.602 1.178 1 92.06 278 VAL B N 1
ATOM 5188 C CA . VAL B 1 278 ? -16.766 -9.578 2.219 1 92.06 278 VAL B CA 1
ATOM 5189 C C . VAL B 1 278 ? -17.109 -8.227 1.602 1 92.06 278 VAL B C 1
ATOM 5191 O O . VAL B 1 278 ? -17.859 -7.441 2.191 1 92.06 278 VAL B O 1
ATOM 5194 N N . THR B 1 279 ? -16.484 -7.961 0.448 1 96.12 279 THR B N 1
ATOM 5195 C CA . THR B 1 279 ? -16.812 -6.723 -0.256 1 96.12 279 THR B CA 1
ATOM 5196 C C . THR B 1 279 ? -18.297 -6.656 -0.601 1 96.12 279 THR B C 1
ATOM 5198 O O . THR B 1 279 ? -18.922 -5.617 -0.429 1 96.12 279 THR B O 1
ATOM 5201 N N . PHE B 1 280 ? -18.844 -7.762 -1.065 1 95.25 280 PHE B N 1
ATOM 5202 C CA . PHE B 1 280 ? -20.266 -7.82 -1.386 1 95.25 280 PHE B CA 1
ATOM 5203 C C . PHE B 1 280 ? -21.109 -7.516 -0.155 1 95.25 280 PHE B C 1
ATOM 5205 O O . PHE B 1 280 ? -22.031 -6.711 -0.217 1 95.25 280 PHE B O 1
ATOM 5212 N N . LEU B 1 281 ? -20.766 -8.117 0.922 1 92 281 LEU B N 1
ATOM 5213 C CA . LEU B 1 281 ? -21.5 -7.922 2.162 1 92 281 LEU B CA 1
ATOM 5214 C C . LEU B 1 281 ? -21.438 -6.465 2.613 1 92 281 LEU B C 1
ATOM 5216 O O . LEU B 1 281 ? -22.438 -5.902 3.061 1 92 281 LEU B O 1
ATOM 5220 N N . ASN B 1 282 ? -20.297 -5.805 2.428 1 94.06 282 ASN B N 1
ATOM 5221 C CA . ASN B 1 282 ? -20.125 -4.414 2.83 1 94.06 282 ASN B CA 1
ATOM 5222 C C . ASN B 1 282 ? -20.891 -3.461 1.912 1 94.06 282 ASN B C 1
ATOM 5224 O O . ASN B 1 282 ? -21.203 -2.336 2.303 1 94.06 282 ASN B O 1
ATOM 5228 N N . LEU B 1 283 ? -21.141 -3.955 0.745 1 96.62 283 LEU B N 1
ATOM 5229 C CA . LEU B 1 283 ? -21.812 -3.105 -0.241 1 96.62 283 LEU B CA 1
ATOM 5230 C C . LEU B 1 283 ? -23.328 -3.148 -0.071 1 96.62 283 LEU B C 1
ATOM 5232 O O . LEU B 1 283 ? -24.047 -2.365 -0.69 1 96.62 283 LEU B O 1
ATOM 5236 N N . LEU B 1 284 ? -23.781 -4.012 0.748 1 93.75 284 LEU B N 1
ATOM 5237 C CA . LEU B 1 284 ? -25.219 -4.062 0.973 1 93.75 284 LEU B CA 1
ATOM 5238 C C . LEU B 1 284 ? -25.703 -2.789 1.652 1 93.75 284 LEU B C 1
ATOM 5240 O O . LEU B 1 284 ? -25.016 -2.242 2.523 1 93.75 284 LEU B O 1
ATOM 5244 N N . PRO B 1 285 ? -26.797 -2.287 1.191 1 93.75 285 PRO B N 1
ATOM 5245 C CA . PRO B 1 285 ? -27.328 -1.018 1.7 1 93.75 285 PRO B CA 1
ATOM 5246 C C . PRO B 1 285 ? -27.969 -1.155 3.076 1 93.75 285 PRO B C 1
ATOM 5248 O O . PRO B 1 285 ? -29.156 -0.868 3.234 1 93.75 285 PRO B O 1
ATOM 5251 N N . ILE B 1 286 ? -27.25 -1.538 4.023 1 92.12 286 ILE B N 1
ATOM 5252 C CA . ILE B 1 286 ? -27.75 -1.782 5.371 1 92.12 286 ILE B CA 1
ATOM 5253 C C . ILE B 1 286 ? -26.938 -0.967 6.379 1 92.12 286 ILE B C 1
ATOM 5255 O O . ILE B 1 286 ? -25.703 -1.054 6.406 1 92.12 286 ILE B O 1
ATOM 5259 N N . GLY B 1 287 ? -27.625 -0.2 7.094 1 91.69 287 GLY B N 1
ATOM 5260 C CA . GLY B 1 287 ? -27.016 0.542 8.18 1 91.69 287 GLY B CA 1
ATOM 5261 C C . GLY B 1 287 ? -25.828 1.383 7.738 1 91.69 287 GLY B C 1
ATOM 5262 O O . GLY B 1 287 ? -25.938 2.141 6.77 1 91.69 287 GLY B O 1
ATOM 5263 N N . GLN B 1 288 ? -24.734 1.229 8.555 1 92.06 288 GLN B N 1
ATOM 5264 C CA . GLN B 1 288 ? -23.594 2.09 8.297 1 92.06 288 GLN B CA 1
ATOM 5265 C C . GLN B 1 288 ? -22.469 1.318 7.605 1 92.06 288 GLN B C 1
ATOM 5267 O O . GLN B 1 288 ? -21.297 1.624 7.789 1 92.06 288 GLN B O 1
ATOM 5272 N N . LEU B 1 289 ? -22.906 0.262 6.934 1 93.88 289 LEU B N 1
ATOM 5273 C CA . LEU B 1 289 ? -21.938 -0.402 6.062 1 93.88 289 LEU B CA 1
ATOM 5274 C C . LEU B 1 289 ? -21.531 0.511 4.91 1 93.88 289 LEU B C 1
ATOM 5276 O O . LEU B 1 289 ? -22.109 1.582 4.723 1 93.88 289 LEU B O 1
ATOM 5280 N N . ASP B 1 290 ? -20.547 0.1 4.16 1 96.56 290 ASP B N 1
ATOM 5281 C CA . ASP B 1 290 ? -20.062 0.942 3.072 1 96.56 290 ASP B CA 1
ATOM 5282 C C . ASP B 1 290 ? -21.172 1.212 2.051 1 96.56 290 ASP B C 1
ATOM 5284 O O . ASP B 1 290 ? -21.359 2.354 1.625 1 96.56 290 ASP B O 1
ATOM 5288 N N . GLY B 1 291 ? -21.875 0.169 1.66 1 96.88 291 GLY B N 1
ATOM 5289 C CA . GLY B 1 291 ? -22.984 0.349 0.743 1 96.88 291 GLY B CA 1
ATOM 5290 C C . GLY B 1 291 ? -24.109 1.185 1.325 1 96.88 291 GLY B C 1
ATOM 5291 O O . GLY B 1 291 ? -24.828 1.865 0.592 1 96.88 291 GLY B O 1
ATOM 5292 N N . GLY B 1 292 ? -24.266 1.098 2.623 1 96.12 292 GLY B N 1
ATOM 5293 C CA . GLY B 1 292 ? -25.25 1.944 3.293 1 96.12 292 GLY B CA 1
ATOM 5294 C C . GLY B 1 292 ? -24.953 3.426 3.131 1 96.12 292 GLY B C 1
ATOM 5295 O O . GLY B 1 292 ? -25.875 4.219 2.912 1 96.12 292 GLY B O 1
ATOM 5296 N N . HIS B 1 293 ? -23.703 3.783 3.236 1 96.81 293 HIS B N 1
ATOM 5297 C CA . HIS B 1 293 ? -23.312 5.172 3.027 1 96.81 293 HIS B CA 1
ATOM 5298 C C . HIS B 1 293 ? -23.625 5.629 1.605 1 96.81 293 HIS B C 1
ATOM 5300 O O . HIS B 1 293 ? -24.109 6.742 1.399 1 96.81 293 HIS B O 1
ATOM 5306 N N . VAL B 1 294 ? -23.375 4.773 0.699 1 97.88 294 VAL B N 1
ATOM 5307 C CA . VAL B 1 294 ? -23.594 5.133 -0.698 1 97.88 294 VAL B CA 1
ATOM 5308 C C . VAL B 1 294 ? -25.078 5.324 -0.955 1 97.88 294 VAL B C 1
ATOM 5310 O O . VAL B 1 294 ? -25.5 6.367 -1.456 1 97.88 294 VAL B O 1
ATOM 5313 N N . VAL B 1 295 ? -25.906 4.383 -0.542 1 97.31 295 VAL B N 1
ATOM 5314 C CA . VAL B 1 295 ? -27.328 4.434 -0.816 1 97.31 295 VAL B CA 1
ATOM 5315 C C . VAL B 1 295 ? -27.969 5.582 -0.039 1 97.31 295 VAL B C 1
ATOM 5317 O O . VAL B 1 295 ? -28.844 6.285 -0.559 1 97.31 295 VAL B O 1
ATOM 5320 N N . ARG B 1 296 ? -27.5 5.777 1.154 1 96.38 296 ARG B N 1
ATOM 5321 C CA . ARG B 1 296 ? -28.016 6.883 1.954 1 96.38 296 ARG B CA 1
ATOM 5322 C C . ARG B 1 296 ? -27.734 8.227 1.277 1 96.38 296 ARG B C 1
ATOM 5324 O O . ARG B 1 296 ? -28.547 9.148 1.375 1 96.38 296 ARG B O 1
ATOM 5331 N N . SER B 1 297 ? -26.609 8.328 0.618 1 97.12 297 SER B N 1
ATOM 5332 C CA . SER B 1 297 ? -26.234 9.57 -0.06 1 97.12 297 SER B CA 1
ATOM 5333 C C . SER B 1 297 ? -27.203 9.883 -1.193 1 97.12 297 SER B C 1
ATOM 5335 O O . SER B 1 297 ? -27.312 11.039 -1.62 1 97.12 297 SER B O 1
ATOM 5337 N N . PHE B 1 298 ? -27.984 8.93 -1.646 1 97 298 PHE B N 1
ATOM 5338 C CA . PHE B 1 298 ? -28.875 9.141 -2.777 1 97 298 PHE B CA 1
ATOM 5339 C C . PHE B 1 298 ? -30.344 9.078 -2.334 1 97 298 PHE B C 1
ATOM 5341 O O . PHE B 1 298 ? -31.25 9.305 -3.135 1 97 298 PHE B O 1
ATOM 5348 N N . THR B 1 299 ? -30.531 8.773 -1.062 1 95.62 299 THR B N 1
ATOM 5349 C CA . THR B 1 299 ? -31.906 8.547 -0.607 1 95.62 299 THR B CA 1
ATOM 5350 C C . THR B 1 299 ? -32.156 9.266 0.714 1 95.62 299 THR B C 1
ATOM 5352 O O . THR B 1 299 ? -31.25 9.867 1.288 1 95.62 299 THR B O 1
ATOM 5355 N N . THR B 1 300 ? -33.406 9.219 1.146 1 93.62 300 THR B N 1
ATOM 5356 C CA . THR B 1 300 ? -33.781 9.688 2.475 1 93.62 300 THR B CA 1
ATOM 5357 C C . THR B 1 300 ? -33.562 8.602 3.518 1 93.62 300 THR B C 1
ATOM 5359 O O . THR B 1 300 ? -33.281 7.453 3.172 1 93.62 300 THR B O 1
ATOM 5362 N N . ASP B 1 301 ? -33.594 9.008 4.742 1 93.06 301 ASP B N 1
ATOM 5363 C CA . ASP B 1 301 ? -33.406 8.039 5.824 1 93.06 301 ASP B CA 1
ATOM 5364 C C . ASP B 1 301 ? -34.5 6.957 5.758 1 93.06 301 ASP B C 1
ATOM 5366 O O . ASP B 1 301 ? -34.188 5.773 5.918 1 93.06 301 ASP B O 1
ATOM 5370 N N . TYR B 1 302 ? -35.656 7.379 5.41 1 94 302 TYR B N 1
ATOM 5371 C CA . TYR B 1 302 ? -36.781 6.445 5.328 1 94 302 TYR B CA 1
ATOM 5372 C C . TYR B 1 302 ? -36.594 5.461 4.18 1 94 302 TYR B C 1
ATOM 5374 O O . TYR B 1 302 ? -36.719 4.25 4.367 1 94 302 TYR B O 1
ATOM 5382 N N . THR B 1 303 ? -36.312 5.934 3.037 1 95.44 303 THR B N 1
ATOM 5383 C CA . THR B 1 303 ? -36.125 5.09 1.865 1 95.44 303 THR B CA 1
ATOM 5384 C C . THR B 1 303 ? -34.938 4.152 2.072 1 95.44 303 THR B C 1
ATOM 5386 O O . THR B 1 303 ? -34.969 2.996 1.648 1 95.44 303 THR B O 1
ATOM 5389 N N . HIS B 1 304 ? -33.906 4.699 2.693 1 95.25 304 HIS B N 1
ATOM 5390 C CA . HIS B 1 304 ? -32.719 3.893 3.012 1 95.25 304 HIS B CA 1
ATOM 5391 C C . HIS B 1 304 ? -33.094 2.691 3.873 1 95.25 304 HIS B C 1
ATOM 5393 O O . HIS B 1 304 ? -32.688 1.562 3.582 1 95.25 304 HIS B O 1
ATOM 5399 N N . GLU B 1 305 ? -33.906 2.879 4.863 1 94.19 305 GLU B N 1
ATOM 5400 C CA . GLU B 1 305 ? -34.344 1.812 5.758 1 94.19 305 GLU B CA 1
ATOM 5401 C C . GLU B 1 305 ? -35.219 0.798 5.023 1 94.19 305 GLU B C 1
ATOM 5403 O O . GLU B 1 305 ? -35.062 -0.41 5.234 1 94.19 305 GLU B O 1
ATOM 5408 N N . LEU B 1 306 ? -36.062 1.302 4.195 1 95.25 306 LEU B N 1
ATOM 5409 C CA . LEU B 1 306 ? -36.938 0.435 3.436 1 95.25 306 LEU B CA 1
ATOM 5410 C C . LEU B 1 306 ? -36.156 -0.483 2.51 1 95.25 306 LEU B C 1
ATOM 5412 O O . LEU B 1 306 ? -36.469 -1.669 2.387 1 95.25 306 LEU B O 1
ATOM 5416 N N . ILE B 1 307 ? -35.219 0.082 1.923 1 95.06 307 ILE B N 1
ATOM 5417 C CA . ILE B 1 307 ? -34.375 -0.698 1.011 1 95.06 307 ILE B CA 1
ATOM 5418 C C . ILE B 1 307 ? -33.656 -1.802 1.782 1 95.06 307 ILE B C 1
ATOM 5420 O O . ILE B 1 307 ? -33.594 -2.947 1.327 1 95.06 307 ILE B O 1
ATOM 5424 N N . GLY B 1 308 ? -33.125 -1.475 2.943 1 93.5 308 GLY B N 1
ATOM 5425 C CA . GLY B 1 308 ? -32.469 -2.469 3.781 1 93.5 308 GLY B CA 1
ATOM 5426 C C . GLY B 1 308 ? -33.375 -3.623 4.156 1 93.5 308 GLY B C 1
ATOM 5427 O O . GLY B 1 308 ? -33 -4.789 4 1 93.5 308 GLY B O 1
ATOM 5428 N N . TYR B 1 309 ? -34.531 -3.281 4.531 1 93.69 309 TYR B N 1
ATOM 5429 C CA . TYR B 1 309 ? -35.531 -4.301 4.898 1 93.69 309 TYR B CA 1
ATOM 5430 C C . TYR B 1 309 ? -35.906 -5.141 3.688 1 93.69 309 TYR B C 1
ATOM 5432 O O . TYR B 1 309 ? -36.062 -6.359 3.793 1 93.69 309 TYR B O 1
ATOM 5440 N N . PHE B 1 310 ? -36.062 -4.469 2.66 1 94.69 310 PHE B N 1
ATOM 5441 C CA . PHE B 1 310 ? -36.438 -5.156 1.436 1 94.69 310 PHE B CA 1
ATOM 5442 C C . PHE B 1 310 ? -35.406 -6.219 1.062 1 94.69 310 PHE B C 1
ATOM 5444 O O . PHE B 1 310 ? -35.781 -7.34 0.704 1 94.69 310 PHE B O 1
ATOM 5451 N N . ILE B 1 311 ? -34.188 -5.891 1.135 1 92.69 311 ILE B N 1
ATOM 5452 C CA . ILE B 1 311 ? -33.125 -6.812 0.758 1 92.69 311 ILE B CA 1
ATOM 5453 C C . ILE B 1 311 ? -33.094 -8 1.719 1 92.69 311 ILE B C 1
ATOM 5455 O O . ILE B 1 311 ? -32.938 -9.148 1.295 1 92.69 311 ILE B O 1
ATOM 5459 N N . ILE B 1 312 ? -33.281 -7.75 2.957 1 92.75 312 ILE B N 1
ATOM 5460 C CA . ILE B 1 312 ? -33.312 -8.805 3.961 1 92.75 312 ILE B CA 1
ATOM 5461 C C . ILE B 1 312 ? -34.469 -9.766 3.678 1 92.75 312 ILE B C 1
ATOM 5463 O O . ILE B 1 312 ? -34.281 -10.984 3.646 1 92.75 312 ILE B O 1
ATOM 5467 N N . ILE B 1 313 ? -35.625 -9.227 3.385 1 94.19 313 ILE B N 1
ATOM 5468 C CA . ILE B 1 313 ? -36.812 -10.023 3.129 1 94.19 313 ILE B CA 1
ATOM 5469 C C . ILE B 1 313 ? -36.656 -10.789 1.815 1 94.19 313 ILE B C 1
ATOM 5471 O O . ILE B 1 313 ? -36.969 -11.969 1.731 1 94.19 313 ILE B O 1
ATOM 5475 N N . LEU B 1 314 ? -36.125 -10.078 0.85 1 92.31 314 LEU B N 1
ATOM 5476 C CA . LEU B 1 314 ? -35.938 -10.703 -0.456 1 92.31 314 LEU B CA 1
ATOM 5477 C C . LEU B 1 314 ? -35 -11.906 -0.351 1 92.31 314 LEU B C 1
ATOM 5479 O O . LEU B 1 314 ? -35.281 -12.953 -0.949 1 92.31 314 LEU B O 1
ATOM 5483 N N . THR B 1 315 ? -33.906 -11.766 0.323 1 90.19 315 THR B N 1
ATOM 5484 C CA . THR B 1 315 ? -32.969 -12.875 0.476 1 90.19 315 THR B CA 1
ATOM 5485 C C . THR B 1 315 ? -33.594 -14.008 1.281 1 90.19 315 THR B C 1
ATOM 5487 O O . THR B 1 315 ? -33.375 -15.18 0.98 1 90.19 315 THR B O 1
ATOM 5490 N N . ALA B 1 316 ? -34.375 -13.703 2.266 1 91.88 316 ALA B N 1
ATOM 5491 C CA . ALA B 1 316 ? -35.062 -14.711 3.072 1 91.88 316 ALA B CA 1
ATOM 5492 C C . ALA B 1 316 ? -36.094 -15.477 2.24 1 91.88 316 ALA B C 1
ATOM 5494 O O . ALA B 1 316 ? -36.156 -16.703 2.289 1 91.88 316 ALA B O 1
ATOM 5495 N N . VAL B 1 317 ? -36.844 -14.766 1.464 1 93.38 317 VAL B N 1
ATOM 5496 C CA . VAL B 1 317 ? -37.875 -15.367 0.637 1 93.38 317 VAL B CA 1
ATOM 5497 C C . VAL B 1 317 ? -37.25 -16.266 -0.427 1 93.38 317 VAL B C 1
ATOM 5499 O O . VAL B 1 317 ? -37.719 -17.375 -0.676 1 93.38 317 VAL B O 1
ATOM 5502 N N . THR B 1 318 ? -36.219 -15.75 -1.045 1 88.75 318 THR B N 1
ATOM 5503 C CA . THR B 1 318 ? -35.531 -16.547 -2.043 1 88.75 318 THR B CA 1
ATOM 5504 C C . THR B 1 318 ? -34.969 -17.828 -1.423 1 88.75 318 THR B C 1
ATOM 5506 O O . THR B 1 318 ? -35 -18.891 -2.039 1 88.75 318 THR B O 1
ATOM 5509 N N . GLY B 1 319 ? -34.438 -17.719 -0.24 1 88.56 319 GLY B N 1
ATOM 5510 C CA . GLY B 1 319 ? -33.938 -18.875 0.474 1 88.56 319 GLY B CA 1
ATOM 5511 C C . GLY B 1 319 ? -35 -19.922 0.762 1 88.56 319 GLY B C 1
ATOM 5512 O O . GLY B 1 319 ? -34.781 -21.109 0.569 1 88.56 319 GLY B O 1
ATOM 5513 N N . VAL B 1 320 ? -36.125 -19.484 1.108 1 90.31 320 VAL B N 1
ATOM 5514 C CA . VAL B 1 320 ? -37.219 -20.391 1.447 1 90.31 320 VAL B CA 1
ATOM 5515 C C . VAL B 1 320 ? -37.781 -21.031 0.177 1 90.31 320 VAL B C 1
ATOM 5517 O O . VAL B 1 320 ? -38.125 -22.203 0.171 1 90.31 320 VAL B O 1
ATOM 5520 N N . LEU B 1 321 ? -37.844 -20.188 -0.881 1 90.06 321 LEU B N 1
ATOM 5521 C CA . LEU B 1 321 ? -38.375 -20.703 -2.145 1 90.06 321 LEU B CA 1
ATOM 5522 C C . LEU B 1 321 ? -37.469 -21.781 -2.717 1 90.06 321 LEU B C 1
ATOM 5524 O O . LEU B 1 321 ? -37.938 -22.703 -3.393 1 90.06 321 LEU B O 1
ATOM 5528 N N . LEU B 1 322 ? -36.219 -21.656 -2.432 1 86.25 322 LEU B N 1
ATOM 5529 C CA . LEU B 1 322 ? -35.25 -22.625 -2.955 1 86.25 322 LEU B CA 1
ATOM 5530 C C . LEU B 1 322 ? -34.812 -23.594 -1.868 1 86.25 322 LEU B C 1
ATOM 5532 O O . LEU B 1 322 ? -33.719 -24.109 -1.904 1 86.25 322 LEU B O 1
ATOM 5536 N N . LEU B 1 323 ? -35.75 -23.688 -0.959 1 82.5 323 LEU B N 1
ATOM 5537 C CA . LEU B 1 323 ? -35.406 -24.562 0.162 1 82.5 323 LEU B CA 1
ATOM 5538 C C . LEU B 1 323 ? -35.094 -25.969 -0.324 1 82.5 323 LEU B C 1
ATOM 5540 O O . LEU B 1 323 ? -35.75 -26.5 -1.22 1 82.5 323 LEU B O 1
ATOM 5544 N N . GLY B 1 324 ? -34.062 -26.672 0.164 1 79.31 324 GLY B N 1
ATOM 5545 C CA . GLY B 1 324 ? -33.656 -28.016 -0.24 1 79.31 324 GLY B CA 1
ATOM 5546 C C . GLY B 1 324 ? -32.469 -28.016 -1.194 1 79.31 324 GLY B C 1
ATOM 5547 O O . GLY B 1 324 ? -31.891 -29.078 -1.45 1 79.31 324 GLY B O 1
ATOM 5548 N N . THR B 1 325 ? -32.281 -26.844 -1.801 1 78.12 325 THR B N 1
ATOM 5549 C CA . THR B 1 325 ? -31.141 -26.75 -2.689 1 78.12 325 THR B CA 1
ATOM 5550 C C . THR B 1 325 ? -29.969 -26.078 -1.982 1 78.12 325 THR B C 1
ATOM 5552 O O . THR B 1 325 ? -30.141 -25.484 -0.913 1 78.12 325 THR B O 1
ATOM 5555 N N . MET B 1 326 ? -28.797 -26.234 -2.535 1 76.19 326 MET B N 1
ATOM 5556 C CA . MET B 1 326 ? -27.625 -25.578 -1.991 1 76.19 326 MET B CA 1
ATOM 5557 C C . MET B 1 326 ? -27.781 -24.062 -2.047 1 76.19 326 MET B C 1
ATOM 5559 O O . MET B 1 326 ? -27.359 -23.344 -1.132 1 76.19 326 MET B O 1
ATOM 5563 N N . ALA B 1 327 ? -28.422 -23.672 -3.043 1 76.88 327 ALA B N 1
ATOM 5564 C CA . ALA B 1 327 ? -28.672 -22.234 -3.188 1 76.88 327 ALA B CA 1
ATOM 5565 C C . ALA B 1 327 ? -29.578 -21.719 -2.07 1 76.88 327 ALA B C 1
ATOM 5567 O O . ALA B 1 327 ? -29.359 -20.625 -1.543 1 76.88 327 ALA B O 1
ATOM 5568 N N . GLY B 1 328 ? -30.562 -22.484 -1.844 1 81.12 328 GLY B N 1
ATOM 5569 C CA . GLY B 1 328 ? -31.453 -22.094 -0.764 1 81.12 328 GLY B CA 1
ATOM 5570 C C . GLY B 1 328 ? -30.75 -21.922 0.565 1 81.12 328 GLY B C 1
ATOM 5571 O O . GLY B 1 328 ? -30.984 -20.953 1.279 1 81.12 328 GLY B O 1
ATOM 5572 N N . GLN B 1 329 ? -29.906 -22.828 0.851 1 82.38 329 GLN B N 1
ATOM 5573 C CA . GLN B 1 329 ? -29.141 -22.75 2.088 1 82.38 329 GLN B CA 1
ATOM 5574 C C . GLN B 1 329 ? -28.266 -21.5 2.115 1 82.38 329 GLN B C 1
ATOM 5576 O O . GLN B 1 329 ? -28.141 -20.844 3.154 1 82.38 329 GLN B O 1
ATOM 5581 N N . TYR B 1 330 ? -27.781 -21.188 1.041 1 79.75 330 TYR B N 1
ATOM 5582 C CA . TYR B 1 330 ? -26.922 -20 0.914 1 79.75 330 TYR B CA 1
ATOM 5583 C C . TYR B 1 330 ? -27.719 -18.734 1.203 1 79.75 330 TYR B C 1
ATOM 5585 O O . TYR B 1 330 ? -27.266 -17.891 1.986 1 79.75 330 TYR B O 1
ATOM 5593 N N . TYR B 1 331 ? -28.828 -18.641 0.594 1 84.12 331 TYR B N 1
ATOM 5594 C CA . TYR B 1 331 ? -29.609 -17.406 0.734 1 84.12 331 TYR B CA 1
ATOM 5595 C C . TYR B 1 331 ? -30.172 -17.281 2.141 1 84.12 331 TYR B C 1
ATOM 5597 O O . TYR B 1 331 ? -30.312 -16.172 2.666 1 84.12 331 TYR B O 1
ATOM 5605 N N . ILE B 1 332 ? -30.484 -18.359 2.713 1 87.44 332 ILE B N 1
ATOM 5606 C CA . ILE B 1 332 ? -30.938 -18.328 4.098 1 87.44 332 ILE B CA 1
ATOM 5607 C C . ILE B 1 332 ? -29.812 -17.844 5.004 1 87.44 332 ILE B C 1
ATOM 5609 O O . ILE B 1 332 ? -30.031 -16.984 5.859 1 87.44 332 ILE B O 1
ATOM 5613 N N . ALA B 1 333 ? -28.641 -18.438 4.789 1 85.44 333 ALA B N 1
ATOM 5614 C CA . ALA B 1 333 ? -27.484 -18 5.566 1 85.44 333 ALA B CA 1
ATOM 5615 C C . ALA B 1 333 ? -27.219 -16.516 5.375 1 85.44 333 ALA B C 1
ATOM 5617 O O . ALA B 1 333 ? -26.953 -15.789 6.344 1 85.44 333 ALA B O 1
ATOM 5618 N N . LEU B 1 334 ? -27.312 -16.078 4.191 1 86.69 334 LEU B N 1
ATOM 5619 C CA . LEU B 1 334 ? -27.094 -14.672 3.875 1 86.69 334 LEU B CA 1
ATOM 5620 C C . LEU B 1 334 ? -28.125 -13.797 4.59 1 86.69 334 LEU B C 1
ATOM 5622 O O . LEU B 1 334 ? -27.781 -12.742 5.125 1 86.69 334 LEU B O 1
ATOM 5626 N N . SER B 1 335 ? -29.359 -14.227 4.586 1 90.25 335 SER B N 1
ATOM 5627 C CA . SER B 1 335 ? -30.422 -13.461 5.246 1 90.25 335 SER B CA 1
ATOM 5628 C C . SER B 1 335 ? -30.156 -13.336 6.742 1 90.25 335 SER B C 1
ATOM 5630 O O . SER B 1 335 ? -30.391 -12.281 7.332 1 90.25 335 SER B O 1
ATOM 5632 N N . ILE B 1 336 ? -29.688 -14.375 7.316 1 90.5 336 ILE B N 1
ATOM 5633 C CA . ILE B 1 336 ? -29.391 -14.367 8.742 1 90.5 336 ILE B CA 1
ATOM 5634 C C . ILE B 1 336 ? -28.25 -13.383 9.023 1 90.5 336 ILE B C 1
ATOM 5636 O O . ILE B 1 336 ? -28.344 -12.578 9.953 1 90.5 336 ILE B O 1
ATOM 5640 N N . ILE B 1 337 ? -27.25 -13.398 8.203 1 87.81 337 ILE B N 1
ATOM 5641 C CA . ILE B 1 337 ? -26.125 -12.492 8.352 1 87.81 337 ILE B CA 1
ATOM 5642 C C . ILE B 1 337 ? -26.594 -11.047 8.227 1 87.81 337 ILE B C 1
ATOM 5644 O O . ILE B 1 337 ? -26.172 -10.188 9 1 87.81 337 ILE B O 1
ATOM 5648 N N . LEU B 1 338 ? -27.469 -10.82 7.301 1 89.94 338 LEU B N 1
ATOM 5649 C CA . LEU B 1 338 ? -27.969 -9.469 7.066 1 89.94 338 LEU B CA 1
ATOM 5650 C C . LEU B 1 338 ? -28.766 -8.969 8.266 1 89.94 338 LEU B C 1
ATOM 5652 O O . LEU B 1 338 ? -28.688 -7.793 8.625 1 89.94 338 LEU B O 1
ATOM 5656 N N . VAL B 1 339 ? -29.531 -9.883 8.852 1 90.56 339 VAL B N 1
ATOM 5657 C CA . VAL B 1 339 ? -30.281 -9.523 10.047 1 90.56 339 VAL B CA 1
ATOM 5658 C C . VAL B 1 339 ? -29.312 -9.164 11.172 1 90.56 339 VAL B C 1
ATOM 5660 O O . VAL B 1 339 ? -29.531 -8.172 11.883 1 90.56 339 VAL B O 1
ATOM 5663 N N . ILE B 1 340 ? -28.312 -9.914 11.297 1 90.12 340 ILE B N 1
ATOM 5664 C CA . ILE B 1 340 ? -27.297 -9.656 12.32 1 90.12 340 ILE B CA 1
ATOM 5665 C C . ILE B 1 340 ? -26.641 -8.305 12.055 1 90.12 340 ILE B C 1
ATOM 5667 O O . ILE B 1 340 ? -26.453 -7.5 12.977 1 90.12 340 ILE B O 1
ATOM 5671 N N . PHE B 1 341 ? -26.281 -8.07 10.82 1 87.94 341 PHE B N 1
ATOM 5672 C CA . PHE B 1 341 ? -25.672 -6.801 10.445 1 87.94 341 PHE B CA 1
ATOM 5673 C C . PHE B 1 341 ? -26.594 -5.633 10.766 1 87.94 341 PHE B C 1
ATOM 5675 O O . PHE B 1 341 ? -26.141 -4.59 11.242 1 87.94 341 PHE B O 1
ATOM 5682 N N . LYS B 1 342 ? -27.859 -5.855 10.43 1 89.5 342 LYS B N 1
ATOM 5683 C CA . LYS B 1 342 ? -28.844 -4.809 10.711 1 89.5 342 LYS B CA 1
ATOM 5684 C C . LYS B 1 342 ? -28.922 -4.527 12.211 1 89.5 342 LYS B C 1
ATOM 5686 O O . LYS B 1 342 ? -29.016 -3.369 12.617 1 89.5 342 LYS B O 1
ATOM 5691 N N . LEU B 1 343 ? -28.844 -5.543 12.992 1 89.12 343 LEU B N 1
ATOM 5692 C CA . LEU B 1 343 ? -28.938 -5.406 14.445 1 89.12 343 LEU B CA 1
ATOM 5693 C C . LEU B 1 343 ? -27.672 -4.766 15.016 1 89.12 343 LEU B C 1
ATOM 5695 O O . LEU B 1 343 ? -27.75 -4 15.977 1 89.12 343 LEU B O 1
ATOM 5699 N N . LEU B 1 344 ? -26.594 -4.977 14.367 1 83.62 344 LEU B N 1
ATOM 5700 C CA . LEU B 1 344 ? -25.312 -4.5 14.891 1 83.62 344 LEU B CA 1
ATOM 5701 C C . LEU B 1 344 ? -25 -3.105 14.359 1 83.62 344 LEU B C 1
ATOM 5703 O O . LEU B 1 344 ? -24.484 -2.262 15.102 1 83.62 344 LEU B O 1
ATOM 5707 N N . PHE B 1 345 ? -25.312 -2.895 13.094 1 80.38 345 PHE B N 1
ATOM 5708 C CA . PHE B 1 345 ? -24.812 -1.691 12.438 1 80.38 345 PHE B CA 1
ATOM 5709 C C . PHE B 1 345 ? -25.969 -0.774 12.039 1 80.38 345 PHE B C 1
ATOM 5711 O O . PHE B 1 345 ? -25.734 0.358 11.602 1 80.38 345 PHE B O 1
ATOM 5718 N N . GLY B 1 346 ? -27.125 -1.197 12.109 1 78.81 346 GLY B N 1
ATOM 5719 C CA . GLY B 1 346 ? -28.25 -0.432 11.617 1 78.81 346 GLY B CA 1
ATOM 5720 C C . GLY B 1 346 ? -29.344 -0.254 12.648 1 78.81 346 GLY B C 1
ATOM 5721 O O . GLY B 1 346 ? -30.531 -0.196 12.305 1 78.81 346 GLY B O 1
ATOM 5722 N N . ARG B 1 347 ? -28.984 -0.253 13.883 1 78.5 347 ARG B N 1
ATOM 5723 C CA . ARG B 1 347 ? -29.984 -0.104 14.93 1 78.5 347 ARG B CA 1
ATOM 5724 C C . ARG B 1 347 ? -30.609 1.288 14.898 1 78.5 347 ARG B C 1
ATOM 5726 O O . ARG B 1 347 ? -31.797 1.447 15.172 1 78.5 347 ARG B O 1
ATOM 5733 N N . HIS B 1 348 ? -29.812 2.254 14.516 1 83.44 348 HIS B N 1
ATOM 5734 C CA . HIS B 1 348 ? -30.297 3.623 14.375 1 83.44 348 HIS B CA 1
ATOM 5735 C C . HIS B 1 348 ? -30.281 4.062 12.914 1 83.44 348 HIS B C 1
ATOM 5737 O O . HIS B 1 348 ? -29.5 3.539 12.117 1 83.44 348 HIS B O 1
ATOM 5743 N N . PRO B 1 349 ? -31.172 4.941 12.68 1 87.94 349 PRO B N 1
ATOM 5744 C CA . PRO B 1 349 ? -31.172 5.441 11.305 1 87.94 349 PRO B CA 1
ATOM 5745 C C . PRO B 1 349 ? -29.828 6.039 10.891 1 87.94 349 PRO B C 1
ATOM 5747 O O . PRO B 1 349 ? -29.141 6.633 11.719 1 87.94 349 PRO B O 1
ATOM 5750 N N . HIS B 1 350 ? -29.531 5.844 9.672 1 92.12 350 HIS B N 1
ATOM 5751 C CA . HIS B 1 350 ? -28.297 6.375 9.133 1 92.12 350 HIS B CA 1
ATOM 5752 C C . HIS B 1 350 ? -28.25 7.895 9.25 1 92.12 350 HIS B C 1
ATOM 5754 O O . HIS B 1 350 ? -29.203 8.586 8.883 1 92.12 350 HIS B O 1
ATOM 5760 N N . PRO B 1 351 ? -27.266 8.43 9.75 1 90.38 351 PRO B N 1
ATOM 5761 C CA . PRO B 1 351 ? -27.203 9.867 10.031 1 90.38 351 PRO B CA 1
ATOM 5762 C C . PRO B 1 351 ? -27.125 10.711 8.758 1 90.38 351 PRO B C 1
ATOM 5764 O O . PRO B 1 351 ? -27.516 11.883 8.766 1 90.38 351 PRO B O 1
ATOM 5767 N N . GLY B 1 352 ? -26.656 10.172 7.68 1 93.94 352 GLY B N 1
ATOM 5768 C CA . GLY B 1 352 ? -26.469 10.961 6.473 1 93.94 352 GLY B CA 1
ATOM 5769 C C . GLY B 1 352 ? -25.281 11.898 6.539 1 93.94 352 GLY B C 1
ATOM 5770 O O . GLY B 1 352 ? -24.391 11.719 7.375 1 93.94 352 GLY B O 1
ATOM 5771 N N . PRO B 1 353 ? -25.25 12.891 5.594 1 96.12 353 PRO B N 1
ATOM 5772 C CA . PRO B 1 353 ? -24.141 13.852 5.605 1 96.12 353 PRO B CA 1
ATOM 5773 C C . PRO B 1 353 ? -24.328 14.945 6.656 1 96.12 353 PRO B C 1
ATOM 5775 O O . PRO B 1 353 ? -25.422 15.102 7.211 1 96.12 353 PRO B O 1
ATOM 5778 N N . ALA B 1 354 ? -23.266 15.664 6.941 1 97 354 ALA B N 1
ATOM 5779 C CA . ALA B 1 354 ? -23.312 16.734 7.934 1 97 354 ALA B CA 1
ATOM 5780 C C . ALA B 1 354 ? -24.234 17.875 7.477 1 97 354 ALA B C 1
ATOM 5782 O O . ALA B 1 354 ? -24.922 18.484 8.297 1 97 354 ALA B O 1
ATOM 5783 N N . ASN B 1 355 ? -24.188 18.203 6.219 1 96.88 355 ASN B N 1
ATOM 5784 C CA . ASN B 1 355 ? -25.141 19.141 5.629 1 96.88 355 ASN B CA 1
ATOM 5785 C C . ASN B 1 355 ? -26.375 18.422 5.121 1 96.88 355 ASN B C 1
ATOM 5787 O O . ASN B 1 355 ? -26.391 17.891 4.008 1 96.88 355 ASN B O 1
ATOM 5791 N N . GLN B 1 356 ? -27.453 18.516 5.844 1 94.88 356 GLN B N 1
ATOM 5792 C CA . GLN B 1 356 ? -28.656 17.781 5.523 1 94.88 356 GLN B CA 1
ATOM 5793 C C . GLN B 1 356 ? -29.391 18.406 4.348 1 94.88 356 GLN B C 1
ATOM 5795 O O . GLN B 1 356 ? -30.312 17.812 3.773 1 94.88 356 GLN B O 1
ATOM 5800 N N . PHE B 1 357 ? -28.953 19.594 3.951 1 93.88 357 PHE B N 1
ATOM 5801 C CA . PHE B 1 357 ? -29.547 20.281 2.807 1 93.88 357 PHE B CA 1
ATOM 5802 C C . PHE B 1 357 ? -28.781 19.969 1.53 1 93.88 357 PHE B C 1
ATOM 5804 O O . PHE B 1 357 ? -29.172 20.391 0.441 1 93.88 357 PHE B O 1
ATOM 5811 N N . SER B 1 358 ? -27.719 19.203 1.646 1 92.94 358 SER B N 1
ATOM 5812 C CA . SER B 1 358 ? -26.891 18.906 0.481 1 92.94 358 SER B CA 1
ATOM 5813 C C . SER B 1 358 ? -27.688 18.156 -0.583 1 92.94 358 SER B C 1
ATOM 5815 O O . SER B 1 358 ? -28.453 17.25 -0.267 1 92.94 358 SER B O 1
ATOM 5817 N N . ASN B 1 359 ? -27.484 18.594 -1.85 1 89.69 359 ASN B N 1
ATOM 5818 C CA . ASN B 1 359 ? -28.141 17.922 -2.967 1 89.69 359 ASN B CA 1
ATOM 5819 C C . ASN B 1 359 ? -27.141 17.547 -4.059 1 89.69 359 ASN B C 1
ATOM 5821 O O . ASN B 1 359 ? -27.531 17.312 -5.207 1 89.69 359 ASN B O 1
ATOM 5825 N N . ASN B 1 360 ? -25.953 17.516 -3.754 1 90.75 360 ASN B N 1
ATOM 5826 C CA . ASN B 1 360 ? -24.875 17.188 -4.691 1 90.75 360 ASN B CA 1
ATOM 5827 C C . ASN B 1 360 ? -24.734 15.68 -4.871 1 90.75 360 ASN B C 1
ATOM 5829 O O . ASN B 1 360 ? -23.906 15.047 -4.227 1 90.75 360 ASN B O 1
ATOM 5833 N N . LYS B 1 361 ? -25.531 15.164 -5.844 1 91.88 361 LYS B N 1
ATOM 5834 C CA . LYS B 1 361 ? -25.516 13.734 -6.133 1 91.88 361 LYS B CA 1
ATOM 5835 C C . LYS B 1 361 ? -24.609 13.422 -7.328 1 91.88 361 LYS B C 1
ATOM 5837 O O . LYS B 1 361 ? -24.734 14.055 -8.383 1 91.88 361 LYS B O 1
ATOM 5842 N N . ASP B 1 362 ? -23.688 12.602 -7.137 1 94 362 ASP B N 1
ATOM 5843 C CA . ASP B 1 362 ? -22.797 12.172 -8.211 1 94 362 ASP B CA 1
ATOM 5844 C C . ASP B 1 362 ? -23.203 10.797 -8.742 1 94 362 ASP B C 1
ATOM 5846 O O . ASP B 1 362 ? -22.875 9.773 -8.133 1 94 362 ASP B O 1
ATOM 5850 N N . TYR B 1 363 ? -23.734 10.688 -9.898 1 95.88 363 TYR B N 1
ATOM 5851 C CA . TYR B 1 363 ? -24.297 9.461 -10.438 1 95.88 363 TYR B CA 1
ATOM 5852 C C . TYR B 1 363 ? -23.219 8.539 -10.969 1 95.88 363 TYR B C 1
ATOM 5854 O O . TYR B 1 363 ? -23.438 7.34 -11.141 1 95.88 363 TYR B O 1
ATOM 5862 N N . SER B 1 364 ? -22.062 9.109 -11.219 1 96.69 364 SER B N 1
ATOM 5863 C CA . SER B 1 364 ? -20.953 8.242 -11.594 1 96.69 364 SER B CA 1
ATOM 5864 C C . SER B 1 364 ? -20.562 7.305 -10.453 1 96.69 364 SER B C 1
ATOM 5866 O O . SER B 1 364 ? -20.172 6.164 -10.688 1 96.69 364 SER B O 1
ATOM 5868 N N . ILE B 1 365 ? -20.719 7.777 -9.234 1 97.38 365 ILE B N 1
ATOM 5869 C CA . ILE B 1 365 ? -20.422 6.953 -8.062 1 97.38 365 ILE B CA 1
ATOM 5870 C C . ILE B 1 365 ? -21.5 5.879 -7.902 1 97.38 365 ILE B C 1
ATOM 5872 O O . ILE B 1 365 ? -21.188 4.734 -7.562 1 97.38 365 ILE B O 1
ATOM 5876 N N . LEU B 1 366 ? -22.688 6.246 -8.18 1 97.12 366 LEU B N 1
ATOM 5877 C CA . LEU B 1 366 ? -23.766 5.273 -8.109 1 97.12 366 LEU B CA 1
ATOM 5878 C C . LEU B 1 366 ? -23.562 4.156 -9.125 1 97.12 366 LEU B C 1
ATOM 5880 O O . LEU B 1 366 ? -23.781 2.98 -8.82 1 97.12 366 LEU B O 1
ATOM 5884 N N . LEU B 1 367 ? -23.156 4.547 -10.289 1 97.5 367 LEU B N 1
ATOM 5885 C CA . LEU B 1 367 ? -22.891 3.555 -11.32 1 97.5 367 LEU B CA 1
ATOM 5886 C C . LEU B 1 367 ? -21.766 2.613 -10.891 1 97.5 367 LEU B C 1
ATOM 5888 O O . LEU B 1 367 ? -21.875 1.396 -11.062 1 97.5 367 LEU B O 1
ATOM 5892 N N . ALA B 1 368 ? -20.734 3.199 -10.398 1 97.81 368 ALA B N 1
ATOM 5893 C CA . ALA B 1 368 ? -19.625 2.385 -9.906 1 97.81 368 ALA B CA 1
ATOM 5894 C C . ALA B 1 368 ? -20.094 1.437 -8.805 1 97.81 368 ALA B C 1
ATOM 5896 O O . ALA B 1 368 ? -19.656 0.285 -8.742 1 97.81 368 ALA B O 1
ATOM 5897 N N . TYR B 1 369 ? -20.953 1.945 -7.953 1 97.94 369 TYR B N 1
ATOM 5898 C CA . TYR B 1 369 ? -21.5 1.155 -6.859 1 97.94 369 TYR B CA 1
ATOM 5899 C C . TYR B 1 369 ? -22.281 -0.042 -7.395 1 97.94 369 TYR B C 1
ATOM 5901 O O . TYR B 1 369 ? -22.062 -1.176 -6.961 1 97.94 369 TYR B O 1
ATOM 5909 N N . ILE B 1 370 ? -23.094 0.166 -8.352 1 97.62 370 ILE B N 1
ATOM 5910 C CA . ILE B 1 370 ? -23.922 -0.89 -8.93 1 97.62 370 ILE B CA 1
ATOM 5911 C C . ILE B 1 370 ? -23.031 -1.919 -9.617 1 97.62 370 ILE B C 1
ATOM 5913 O O . ILE B 1 370 ? -23.219 -3.127 -9.461 1 97.62 370 ILE B O 1
ATOM 5917 N N . ILE B 1 371 ? -22.047 -1.482 -10.336 1 97.94 371 ILE B N 1
ATOM 5918 C CA . ILE B 1 371 ? -21.141 -2.373 -11.031 1 97.94 371 ILE B CA 1
ATOM 5919 C C . ILE B 1 371 ? -20.406 -3.254 -10.023 1 97.94 371 ILE B C 1
ATOM 5921 O O . ILE B 1 371 ? -20.281 -4.465 -10.227 1 97.94 371 ILE B O 1
ATOM 5925 N N . LEU B 1 372 ? -19.953 -2.635 -8.953 1 98.19 372 LEU B N 1
ATOM 5926 C CA . LEU B 1 372 ? -19.219 -3.381 -7.941 1 98.19 372 LEU B CA 1
ATOM 5927 C C . LEU B 1 372 ? -20.125 -4.414 -7.27 1 98.19 372 LEU B C 1
ATOM 5929 O O . LEU B 1 372 ? -19.672 -5.523 -6.969 1 98.19 372 LEU B O 1
ATOM 5933 N N . VAL B 1 373 ? -21.375 -4.043 -7 1 97.19 373 VAL B N 1
ATOM 5934 C CA . VAL B 1 373 ? -22.328 -4.98 -6.41 1 97.19 373 VAL B CA 1
ATOM 5935 C C . VAL B 1 373 ? -22.531 -6.18 -7.336 1 97.19 373 VAL B C 1
ATOM 5937 O O . VAL B 1 373 ? -22.469 -7.328 -6.891 1 97.19 373 VAL B O 1
ATOM 5940 N N . VAL B 1 374 ? -22.625 -5.922 -8.586 1 96.94 374 VAL B N 1
ATOM 5941 C CA . VAL B 1 374 ? -22.859 -6.98 -9.562 1 96.94 374 VAL B CA 1
ATOM 5942 C C . VAL B 1 374 ? -21.609 -7.859 -9.68 1 96.94 374 VAL B C 1
ATOM 5944 O O . VAL B 1 374 ? -21.719 -9.086 -9.68 1 96.94 374 VAL B O 1
ATOM 5947 N N . LEU B 1 375 ? -20.484 -7.27 -9.703 1 97.62 375 LEU B N 1
ATOM 5948 C CA . LEU B 1 375 ? -19.234 -7.996 -9.914 1 97.62 375 LEU B CA 1
ATOM 5949 C C . LEU B 1 375 ? -18.906 -8.867 -8.711 1 97.62 375 LEU B C 1
ATOM 5951 O O . LEU B 1 375 ? -18.234 -9.898 -8.844 1 97.62 375 LEU B O 1
ATOM 5955 N N . THR B 1 376 ? -19.406 -8.461 -7.547 1 97.12 376 THR B N 1
ATOM 5956 C CA . THR B 1 376 ? -19.062 -9.211 -6.348 1 97.12 376 THR B CA 1
ATOM 5957 C C . THR B 1 376 ? -20.234 -10.078 -5.898 1 97.12 376 THR B C 1
ATOM 5959 O O . THR B 1 376 ? -20.141 -10.781 -4.891 1 97.12 376 THR B O 1
ATOM 5962 N N . LEU B 1 377 ? -21.281 -10.117 -6.637 1 93.12 377 LEU B N 1
ATOM 5963 C CA . LEU B 1 377 ? -22.484 -10.875 -6.312 1 93.12 377 LEU B CA 1
ATOM 5964 C C . LEU B 1 377 ? -22.203 -12.375 -6.301 1 93.12 377 LEU B C 1
ATOM 5966 O O . LEU B 1 377 ? -21.719 -12.922 -7.297 1 93.12 377 LEU B O 1
ATOM 5970 N N . PRO B 1 378 ? -22.406 -13.031 -5.113 1 89.25 378 PRO B N 1
ATOM 5971 C CA . PRO B 1 378 ? -22.25 -14.492 -5.09 1 89.25 378 PRO B CA 1
ATOM 5972 C C . PRO B 1 378 ? -23.359 -15.203 -5.859 1 89.25 378 PRO B C 1
ATOM 5974 O O . PRO B 1 378 ? -24.547 -14.992 -5.586 1 89.25 378 PRO B O 1
ATOM 5977 N N . LEU B 1 379 ? -22.984 -16.047 -6.789 1 86.38 379 LEU B N 1
ATOM 5978 C CA . LEU B 1 379 ? -23.906 -16.828 -7.594 1 86.38 379 LEU B CA 1
ATOM 5979 C C . LEU B 1 379 ? -23.766 -18.312 -7.289 1 86.38 379 LEU B C 1
ATOM 5981 O O . LEU B 1 379 ? -22.656 -18.812 -7.07 1 86.38 379 LEU B O 1
ATOM 5985 N N . PRO B 1 380 ? -24.875 -18.984 -7.207 1 78.06 380 PRO B N 1
ATOM 5986 C CA . PRO B 1 380 ? -24.797 -20.422 -6.984 1 78.06 380 PRO B CA 1
ATOM 5987 C C . PRO B 1 380 ? -24.141 -21.172 -8.148 1 78.06 380 PRO B C 1
ATOM 5989 O O . PRO B 1 380 ? -24.344 -20.797 -9.305 1 78.06 380 PRO B O 1
ATOM 5992 N N . THR B 1 381 ? -23.172 -22.031 -7.902 1 73.5 381 THR B N 1
ATOM 5993 C CA . THR B 1 381 ? -22.5 -22.844 -8.922 1 73.5 381 THR B CA 1
ATOM 5994 C C . THR B 1 381 ? -23.031 -24.266 -8.906 1 73.5 381 THR B C 1
ATOM 5996 O O . THR B 1 381 ? -23.484 -24.766 -7.875 1 73.5 381 THR B O 1
#